Protein 7D8M (pdb70)

InterPro domains:
  IPR006314 Dyp-type peroxidase [PS51404] (41-477)
  IPR006314 Dyp-type peroxidase [PTHR30521] (41-474)
  IPR006314 Dyp-type peroxidase [TIGR01413] (43-473)
  IPR011008 Dimeric alpha-beta barrel [SSF54909] (38-474)
  IPR049509 DyP dimeric alpha+beta barrel domain [PF21105] (41-189)

Foldseek 3Di:
DDDQQFAQQCQAPFLPFQKKKKFWKFFQALLLVLVLLQPCLVVARDTNCQSPDDPVPHDQKHKFKWFALLLCVVLVHDPPQPFPDRNCKCLNVVLLLQADQVLADPLRNDSRGTIIMMIGHHDPVVSVVVVVVVCVSSPPRMGGSDMAMFGAADDPQGCFAQLQARDPQAAAHEPPDPDAAAQHHHDFVLFFAPPGDPVVPPVGDPQSGNKWKKFWWDKWFLNLLLLVQLLVVFAADPVRPDDSVRSSQLLVCQLAQAGRLLAGLLVVNRHHDNVQRVDSRRSNNDQSDDVPDDPQEACLRHFCQHLVCQQCVSNCVVVVVDHPNAGKGKHKGKHDHHQDPVCNVVSGDDTTIGIRIIIITSHCCRYVSCSSNVGQQDFCPPPPHDPVQTAAHSLQSHHNDQRWGACSHSVHRGDIDRHPHRIHINDDIMIMGGTSVSSNVPSSDNDCDDD

Sequence (451 aa):
SLPFENIQGDILVGMKKDKEKFVFFHINNATAFKSVLKTYAPANITSVATIIGPVANQPLAFVNLAFSHAGFGALNVTDDLQDTAFSDGQFKDSPNLGDDTSTWEEAFKGTNVDGVFLIGSNDESITAQYRDDLNAKFGDAWTIVYDLDSAARPGNEKGHEHFGYLDGISNPTIPGFGTPHPGQAVVDPGIIFTGRSKDPVMNRPSWALDGSFLVFRKLKQLVPEFNKYVLDNALQNQAGNLTVEEGAELLGSRMFGRWKSGAPIDLSPDFDDPALGNDIERNNNFNYSHPGSDLATDQTRCPFTAHIRKTNPRDLEGQGLFGDTFHAIRAGTPYGPEVTDYEASSNTTTIDRGLAFVEYQSVIGNGFRFQQQAWANNPRFPFSKGPSIQLGLDPVIGQGSPRETFGLDPRNASESFTVPQVIISNGGEYFFSPSITAIVEKFAALEHHHH

Nearest PDB structures (foldseek):
  7d8m-assembly1_A  TM=1.002E+00  e=1.435E-100  Irpex lacteus
  4w7m-assembly2_B  TM=9.627E-01  e=3.706E-61  Auricularia auricula-judae
  4w7k-assembly2_B  TM=9.613E-01  e=4.964E-61  Auricularia auricula-judae
  4w7o-assembly1_A  TM=9.619E-01  e=5.915E-61  Auricularia auricula-judae
  4w7j-assembly1_A  TM=9.596E-01  e=1.795E-60  Auricularia auricula-judae

Solvent-accessible surface area: 18199 Å² total; per-residue (Å²): 155,24,42,40,117,27,0,0,0,2,0,16,40,4,8,154,42,41,49,9,8,0,0,0,0,53,11,80,73,36,93,38,0,23,49,24,0,32,104,5,0,87,81,38,13,5,8,0,36,38,23,100,22,90,122,96,109,46,51,121,1,7,0,2,0,0,0,2,72,28,0,1,52,39,0,139,11,98,34,61,0,96,6,112,6,0,41,51,7,0,64,137,2,3,100,58,0,23,19,93,39,86,58,14,50,137,27,2,71,21,90,74,2,2,0,0,0,0,0,0,0,103,72,84,67,31,2,27,111,39,53,79,53,0,58,83,108,8,36,136,5,10,65,42,39,43,50,17,60,2,26,23,25,73,58,140,48,98,37,24,14,6,7,7,8,38,48,55,36,30,31,10,12,4,82,85,40,67,118,58,70,45,41,38,26,71,2,47,23,0,11,0,0,0,34,57,62,146,8,65,21,187,116,24,26,103,47,1,69,2,0,0,0,2,0,1,3,3,20,58,6,28,6,4,46,3,52,85,28,8,70,88,54,33,10,66,45,145,83,42,110,36,76,95,130,89,0,4,70,14,0,1,0,4,0,20,1,14,16,59,20,0,0,0,1,3,75,13,37,111,141,48,38,86,66,9,0,110,46,97,102,106,4,6,81,16,80,7,53,38,134,96,28,81,32,31,69,31,10,74,73,2,0,0,0,0,39,34,6,0,26,33,4,28,5,0,46,70,97,60,88,43,40,31,41,34,19,9,8,83,10,25,13,18,7,35,70,60,50,54,128,154,0,54,98,46,56,65,26,83,60,59,0,0,31,0,27,0,2,1,2,2,26,0,24,31,0,7,55,62,20,13,68,24,9,0,17,20,74,148,4,2,84,55,23,14,151,104,36,93,19,5,2,0,1,9,30,1,19,61,52,115,26,66,1,24,0,0,21,43,115,70,47,76,64,43,8,94,2,60,83,2,23,35,6,9,0,0,7,0,0,0,2,0,4,20,64,5,0,47,132,64,0,5,44,83,110,161,131,173,222

B-factor: mean 32.52, std 7.35, range [18.35, 78.43]

Radius of gyration: 21.95 Å; Cα contacts (8 Å, |Δi|>4): 1031; chains: 1; bounding box: 55×44×63 Å

Secondary structure (DSSP, 8-state):
---TTSSBHHHHT----SEEEEEEEEES-HHHHHHHHHHHHHHHB-BHHHHHS-GGG--SSEEEEEE-HHHHHHTT----S--HHHHH-HHHHHHHHT--GGGS-GGGSSS---EEEEEEESSHHHHHHHHHHHHHHHGGGEEEEEEEEEEPPPGGGTTB-TTS-B-S----B-TTSS-PPTT--B--HHHHSTTSTT-S-TT--GGGTT-EEEEEEEEEE-HHHHHHHHHHT----SS----HHHHHHHHHHHHHSB-TTS-BTTT--SS--HHHHH-TTTTT---S--TT--TTT--SSS-TT-HHHHHS-HHHHHTTSS-STT--EE--EEES-PPPHHHHHHT---S--EEEEEEEES-GGGTHHIIIIIIIT-TT-S-SS-TT---B--TTT--SS--EEES-STT-TT-EEE----EEEEEEEEEEE--HHHIIIIIT--S----

Organism: Irpex lacteus (NCBI:txid5319)

Structure (mmCIF, N/CA/C/O backbone):
data_7D8M
#
_entry.id   7D8M
#
_cell.length_a   118.959
_cell.length_b   118.959
_cell.length_c   65.347
_cell.angle_alpha   90.000
_cell.angle_beta   90.000
_cell.angle_gamma   120.000
#
_symmetry.space_group_name_H-M   'P 65'
#
loop_
_entity.id
_entity.type
_entity.pdbx_description
1 polymer 'Dye-decolorizing peroxidase'
2 non-polymer 'PROTOPORPHYRIN IX CONTAINING FE'
3 non-polymer 'OXYGEN MOLECULE'
4 water water
#
loop_
_atom_site.group_PDB
_atom_site.id
_atom_site.type_symbol
_atom_site.label_atom_id
_atom_site.label_alt_id
_atom_site.label_comp_id
_atom_site.label_asym_id
_atom_site.label_entity_id
_atom_site.label_seq_id
_atom_site.pdbx_PDB_ins_code
_atom_site.Cartn_x
_atom_site.Cartn_y
_atom_site.Cartn_z
_atom_site.occupancy
_atom_site.B_iso_or_equiv
_atom_site.auth_seq_id
_atom_site.auth_comp_id
_atom_site.auth_asym_id
_atom_site.auth_atom_id
_atom_site.pdbx_PDB_model_num
ATOM 1 N N . SER A 1 6 ? -1.092 -63.581 -8.684 1.00 64.34 58 SER A N 1
ATOM 2 C CA . SER A 1 6 ? 0.213 -63.017 -9.019 1.00 63.28 58 SER A CA 1
ATOM 3 C C . SER A 1 6 ? 0.062 -61.797 -9.925 1.00 60.29 58 SER A C 1
ATOM 4 O O . SER A 1 6 ? -0.844 -61.741 -10.759 1.00 60.99 58 SER A O 1
ATOM 7 N N . LEU A 1 7 ? 1.003 -60.787 -9.756 1.00 57.67 59 LEU A N 1
ATOM 8 C CA . LEU A 1 7 ? 0.912 -59.518 -10.461 1.00 48.22 59 LEU A CA 1
ATOM 9 C C . LEU A 1 7 ? 1.577 -59.595 -11.833 1.00 44.32 59 LEU A C 1
ATOM 10 O O . LEU A 1 7 ? 2.512 -60.374 -12.038 1.00 48.56 59 LEU A O 1
ATOM 15 N N . PRO A 1 8 ? 1.116 -58.804 -12.797 1.00 42.87 60 PRO A N 1
ATOM 16 C CA . PRO A 1 8 ? 1.774 -58.794 -14.113 1.00 43.37 60 PRO A CA 1
ATOM 17 C C . PRO A 1 8 ? 3.031 -57.934 -14.130 1.00 41.67 60 PRO A C 1
ATOM 18 O O . PRO A 1 8 ? 2.990 -56.752 -14.490 1.00 40.06 60 PRO A O 1
ATOM 22 N N . PHE A 1 9 ? 4.167 -58.529 -13.759 1.00 41.32 61 PHE A N 1
ATOM 23 C CA . PHE A 1 9 ? 5.381 -57.747 -13.554 1.00 38.78 61 PHE A CA 1
ATOM 24 C C . PHE A 1 9 ? 5.942 -57.167 -14.847 1.00 38.48 61 PHE A C 1
ATOM 25 O O . PHE A 1 9 ? 6.777 -56.257 -14.795 1.00 37.22 61 PHE A O 1
ATOM 33 N N . GLU A 1 10 ? 5.507 -57.657 -16.004 1.00 35.35 62 GLU A N 1
ATOM 34 C CA . GLU A 1 10 ? 5.892 -57.018 -17.255 1.00 37.10 62 GLU A CA 1
ATOM 35 C C . GLU A 1 10 ? 5.087 -55.748 -17.537 1.00 35.32 62 GLU A C 1
ATOM 36 O O . GLU A 1 10 ? 5.445 -54.991 -18.452 1.00 33.30 62 GLU A O 1
ATOM 42 N N . ASN A 1 11 ? 4.034 -55.479 -16.761 1.00 33.35 63 ASN A N 1
ATOM 43 C CA . ASN A 1 11 ? 3.242 -54.263 -16.909 1.00 34.53 63 ASN A CA 1
ATOM 44 C C . ASN A 1 11 ? 3.460 -53.238 -15.794 1.00 36.75 63 ASN A C 1
ATOM 45 O O . ASN A 1 11 ? 2.849 -52.161 -15.832 1.00 36.88 63 ASN A O 1
ATOM 50 N N . ILE A 1 12 ? 4.302 -53.527 -14.809 1.00 33.80 64 ILE A N 1
ATOM 51 C CA . ILE A 1 12 ? 4.501 -52.638 -13.666 1.00 34.85 64 ILE A CA 1
ATOM 52 C C . ILE A 1 12 ? 5.842 -51.936 -13.824 1.00 30.80 64 ILE A C 1
ATOM 53 O O . ILE A 1 12 ? 6.863 -52.586 -14.080 1.00 31.39 64 ILE A O 1
ATOM 58 N N . GLN A 1 13 ? 5.833 -50.608 -13.699 1.00 30.17 65 GLN A N 1
ATOM 59 C CA . GLN A 1 13 ? 7.064 -49.836 -13.794 1.00 29.45 65 GLN A CA 1
ATOM 60 C C . GLN A 1 13 ? 8.057 -50.288 -12.729 1.00 28.51 65 GLN A C 1
ATOM 61 O O . GLN A 1 13 ? 7.734 -50.336 -11.535 1.00 26.72 65 GLN A O 1
ATOM 67 N N . GLY A 1 14 ? 9.276 -50.591 -13.177 1.00 26.57 66 GLY A N 1
ATOM 68 C CA . GLY A 1 14 ? 10.225 -51.321 -12.359 1.00 28.22 66 GLY A CA 1
ATOM 69 C C . GLY A 1 14 ? 10.714 -50.577 -11.130 1.00 32.87 66 GLY A C 1
ATOM 70 O O . GLY A 1 14 ? 11.040 -51.205 -10.120 1.00 28.70 66 GLY A O 1
ATOM 71 N N . ASP A 1 15 ? 10.796 -49.243 -11.192 1.00 27.62 67 ASP A N 1
ATOM 72 C CA . ASP A 1 15 ? 11.341 -48.520 -10.044 1.00 30.59 67 ASP A CA 1
ATOM 73 C C . ASP A 1 15 ? 10.429 -48.590 -8.825 1.00 29.15 67 ASP A C 1
ATOM 74 O O . ASP A 1 15 ? 10.888 -48.331 -7.704 1.00 30.28 67 ASP A O 1
ATOM 79 N N . ILE A 1 16 ? 9.159 -48.955 -9.008 1.00 30.63 68 ILE A N 1
ATOM 80 C CA . ILE A 1 16 ? 8.225 -48.992 -7.885 1.00 30.29 68 ILE A CA 1
ATOM 81 C C . ILE A 1 16 ? 8.616 -50.074 -6.890 1.00 32.53 68 ILE A C 1
ATOM 82 O O . ILE A 1 16 ? 8.672 -49.841 -5.671 1.00 31.10 68 ILE A O 1
ATOM 87 N N . LEU A 1 17 ? 8.854 -51.284 -7.384 1.00 30.25 69 LEU A N 1
ATOM 88 C CA . LEU A 1 17 ? 8.880 -52.450 -6.510 1.00 31.00 69 LEU A CA 1
ATOM 89 C C . LEU A 1 17 ? 10.285 -52.927 -6.201 1.00 33.76 69 LEU A C 1
ATOM 90 O O . LEU A 1 17 ? 10.577 -53.274 -5.053 1.00 39.65 69 LEU A O 1
ATOM 95 N N . VAL A 1 18 ? 11.161 -52.954 -7.195 1.00 36.47 70 VAL A N 1
ATOM 96 C CA . VAL A 1 18 ? 12.522 -53.411 -6.983 1.00 35.91 70 VAL A CA 1
ATOM 97 C C . VAL A 1 18 ? 13.506 -52.264 -6.972 1.00 37.42 70 VAL A C 1
ATOM 98 O O . VAL A 1 18 ? 14.572 -52.392 -6.347 1.00 41.75 70 VAL A O 1
ATOM 102 N N . GLY A 1 19 ? 13.167 -51.136 -7.573 1.00 33.45 71 GLY A N 1
ATOM 103 C CA . GLY A 1 19 ? 14.148 -50.087 -7.730 1.00 28.15 71 GLY A CA 1
ATOM 104 C C . GLY A 1 19 ? 15.011 -50.324 -8.950 1.00 38.94 71 GLY A C 1
ATOM 105 O O . GLY A 1 19 ? 15.280 -51.460 -9.355 1.00 31.77 71 GLY A O 1
ATOM 106 N N . MET A 1 20 ? 15.449 -49.217 -9.550 1.00 40.80 72 MET A N 1
ATOM 107 C CA . MET A 1 20 ? 16.338 -49.291 -10.703 1.00 37.54 72 MET A CA 1
ATOM 108 C C . MET A 1 20 ? 17.719 -49.808 -10.317 1.00 40.23 72 MET A C 1
ATOM 109 O O . MET A 1 20 ? 18.379 -50.464 -11.124 1.00 38.47 72 MET A O 1
ATOM 114 N N . LYS A 1 21 ? 18.167 -49.528 -9.094 1.00 39.54 73 LYS A N 1
ATOM 115 C CA . LYS A 1 21 ? 19.438 -50.022 -8.562 1.00 37.90 73 LYS A CA 1
ATOM 116 C C . LYS A 1 21 ? 20.606 -49.700 -9.484 1.00 38.54 73 LYS A C 1
ATOM 117 O O . LYS A 1 21 ? 21.590 -50.442 -9.562 1.00 43.51 73 LYS A O 1
ATOM 123 N N . LYS A 1 22 ? 20.514 -48.569 -10.163 1.00 32.82 74 LYS A N 1
ATOM 124 C CA . LYS A 1 22 ? 21.570 -48.093 -11.031 1.00 34.02 74 LYS A CA 1
ATOM 125 C C . LYS A 1 22 ? 22.399 -47.043 -10.305 1.00 33.10 74 LYS A C 1
ATOM 126 O O . LYS A 1 22 ? 21.884 -46.271 -9.496 1.00 34.39 74 LYS A O 1
ATOM 132 N N . ASP A 1 23 ? 23.697 -47.028 -10.607 1.00 34.42 75 ASP A N 1
ATOM 133 C CA . ASP A 1 23 ? 24.627 -46.142 -9.914 1.00 31.40 75 ASP A CA 1
ATOM 134 C C . ASP A 1 23 ? 24.299 -44.669 -10.145 1.00 33.09 75 ASP A C 1
ATOM 135 O O . ASP A 1 23 ? 24.569 -43.836 -9.276 1.00 29.16 75 ASP A O 1
ATOM 140 N N . LYS A 1 24 ? 23.742 -44.330 -11.310 1.00 28.41 76 LYS A N 1
ATOM 141 C CA . LYS A 1 24 ? 23.431 -42.957 -11.698 1.00 30.89 76 LYS A CA 1
ATOM 142 C C . LYS A 1 24 ? 21.944 -42.846 -12.007 1.00 31.51 76 LYS A C 1
ATOM 143 O O . LYS A 1 24 ? 21.413 -43.647 -12.783 1.00 34.34 76 LYS A O 1
ATOM 149 N N . GLU A 1 25 ? 21.271 -41.853 -11.422 1.00 25.11 77 GLU A N 1
ATOM 150 C CA . GLU A 1 25 ? 19.841 -41.669 -11.649 1.00 25.44 77 GLU A CA 1
ATOM 151 C C . GLU A 1 25 ? 19.574 -40.213 -11.984 1.00 27.03 77 GLU A C 1
ATOM 152 O O . GLU A 1 25 ? 19.887 -39.324 -11.186 1.00 26.27 77 GLU A O 1
ATOM 158 N N . LYS A 1 26 ? 18.998 -39.973 -13.163 1.00 24.91 78 LYS A N 1
ATOM 159 C CA . LYS A 1 26 ? 18.651 -38.637 -13.627 1.00 25.36 78 LYS A CA 1
ATOM 160 C C . LYS A 1 26 ? 17.148 -38.430 -13.486 1.00 26.28 78 LYS A C 1
ATOM 161 O O . LYS A 1 26 ? 16.361 -39.300 -13.871 1.00 25.88 78 LYS A O 1
ATOM 167 N N . PHE A 1 27 ? 16.753 -37.282 -12.943 1.00 23.47 79 PHE A N 1
ATOM 168 C CA . PHE A 1 27 ? 15.350 -36.909 -12.795 1.00 22.97 79 PHE A CA 1
ATOM 169 C C . PHE A 1 27 ? 15.062 -35.770 -13.757 1.00 25.77 79 PHE A C 1
ATOM 170 O O . PHE A 1 27 ? 15.637 -34.684 -13.617 1.00 26.57 79 PHE A O 1
ATOM 178 N N . VAL A 1 28 ? 14.187 -36.015 -14.741 1.00 21.94 80 VAL A N 1
ATOM 179 C CA . VAL A 1 28 ? 13.854 -35.009 -15.746 1.00 23.02 80 VAL A CA 1
ATOM 180 C C . VAL A 1 28 ? 12.432 -34.536 -15.480 1.00 22.89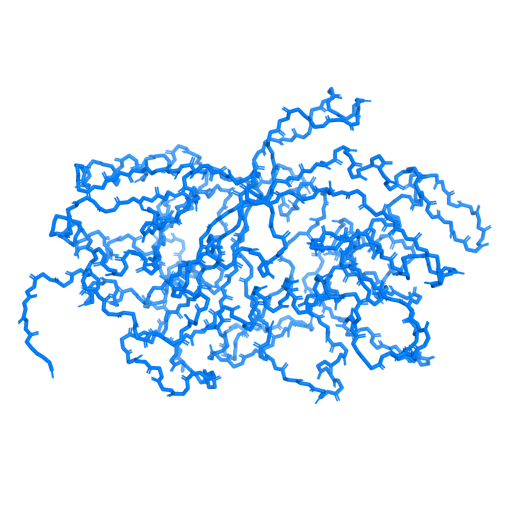 80 VAL A C 1
ATOM 181 O O . VAL A 1 28 ? 11.462 -35.231 -15.808 1.00 23.54 80 VAL A O 1
ATOM 185 N N . PHE A 1 29 ? 12.300 -33.339 -14.909 1.00 25.18 81 PHE A N 1
ATOM 186 C CA . PHE A 1 29 ? 10.994 -32.761 -14.615 1.00 24.41 81 PHE A CA 1
ATOM 187 C C . PHE A 1 29 ? 10.583 -31.853 -15.769 1.00 24.17 81 PHE A C 1
ATOM 188 O O . PHE A 1 29 ? 11.389 -31.059 -16.267 1.00 26.62 81 PHE A O 1
ATOM 196 N N . PHE A 1 30 ? 9.333 -31.967 -16.194 1.00 22.80 82 PHE A N 1
ATOM 197 C CA . PHE A 1 30 ? 8.941 -31.313 -17.430 1.00 28.45 82 PHE A CA 1
ATOM 198 C C . PHE A 1 30 ? 7.538 -30.746 -17.320 1.00 28.89 82 PHE A C 1
ATOM 199 O O . PHE A 1 30 ? 6.727 -31.177 -16.496 1.00 22.34 82 PHE A O 1
ATOM 207 N N . HIS A 1 31 ? 7.257 -29.809 -18.224 1.00 27.94 83 HIS A N 1
ATOM 208 C CA . HIS A 1 31 ? 5.942 -29.231 -18.442 1.00 26.38 83 HIS A CA 1
ATOM 209 C C . HIS A 1 31 ? 5.492 -29.600 -19.847 1.00 32.31 83 HIS A C 1
ATOM 210 O O . HIS A 1 31 ? 6.316 -29.697 -20.763 1.00 25.25 83 HIS A O 1
ATOM 217 N N . ILE A 1 32 ? 4.190 -29.817 -20.021 1.00 29.98 84 ILE A N 1
ATOM 218 C CA . ILE A 1 32 ? 3.645 -30.230 -21.312 1.00 31.97 84 ILE A CA 1
ATOM 219 C C . ILE A 1 32 ? 3.136 -28.993 -22.042 1.00 33.34 84 ILE A C 1
ATOM 220 O O . ILE A 1 32 ? 2.223 -28.311 -21.559 1.00 32.62 84 ILE A O 1
ATOM 225 N N . ASN A 1 33 ? 3.733 -28.702 -23.204 1.00 32.79 85 ASN A N 1
ATOM 226 C CA . ASN A 1 33 ? 3.323 -27.580 -24.048 1.00 34.32 85 ASN A CA 1
ATOM 227 C C . ASN A 1 33 ? 2.283 -27.957 -25.104 1.00 33.55 85 ASN A C 1
ATOM 228 O O . ASN A 1 33 ? 1.417 -27.137 -25.423 1.00 32.78 85 ASN A O 1
ATOM 233 N N . ASN A 1 34 ? 2.341 -29.169 -25.654 1.00 31.10 86 ASN A N 1
ATOM 234 C CA . ASN A 1 34 ? 1.422 -29.601 -26.711 1.00 36.06 86 ASN A CA 1
ATOM 235 C C . ASN A 1 34 ? 0.980 -31.031 -26.414 1.00 33.26 86 ASN A C 1
ATOM 236 O O . ASN A 1 34 ? 1.733 -31.984 -26.649 1.00 31.56 86 ASN A O 1
ATOM 241 N N . ALA A 1 35 ? -0.251 -31.181 -25.922 1.00 35.63 87 ALA A N 1
ATOM 242 C CA . ALA A 1 35 ? -0.718 -32.497 -25.496 1.00 36.19 87 ALA A CA 1
ATOM 243 C C . ALA A 1 35 ? -0.748 -33.482 -26.659 1.00 37.64 87 ALA A C 1
ATOM 244 O O . ALA A 1 35 ? -0.314 -34.633 -26.517 1.00 31.68 87 ALA A O 1
ATOM 246 N N . THR A 1 36 ? -1.248 -33.044 -27.824 1.00 37.37 88 THR A N 1
ATOM 247 C CA . THR A 1 36 ? -1.351 -33.946 -28.968 1.00 36.85 88 THR A CA 1
ATOM 248 C C . THR A 1 36 ? 0.021 -34.464 -29.385 1.00 32.21 88 THR A C 1
ATOM 249 O O . THR A 1 36 ? 0.203 -35.668 -29.598 1.00 33.38 88 THR A O 1
ATOM 253 N N . ALA A 1 37 ? 1.002 -33.565 -29.504 1.00 33.06 89 ALA A N 1
ATOM 254 C CA . ALA A 1 37 ? 2.350 -33.988 -29.873 1.00 34.95 89 ALA A CA 1
ATOM 255 C C . ALA A 1 37 ? 3.012 -34.802 -28.764 1.00 32.48 89 ALA A C 1
ATOM 256 O O . ALA A 1 37 ? 3.799 -35.718 -29.045 1.00 28.89 89 ALA A O 1
ATOM 258 N N . PHE A 1 38 ? 2.701 -34.492 -27.505 1.00 33.29 90 PHE A N 1
ATOM 259 C CA . PHE A 1 38 ? 3.272 -35.258 -26.403 1.00 30.12 90 PHE A CA 1
ATOM 260 C C . PHE A 1 38 ? 2.756 -36.692 -26.409 1.00 27.54 90 PHE A C 1
ATOM 261 O O . PHE A 1 38 ? 3.544 -37.643 -26.374 1.00 28.29 90 PHE A O 1
ATOM 269 N N . LYS A 1 39 ? 1.433 -36.868 -26.483 1.00 32.09 91 LYS A N 1
ATOM 270 C CA . LYS A 1 39 ? 0.864 -38.212 -26.543 1.00 30.63 91 LYS A CA 1
ATOM 271 C C . LYS A 1 39 ? 1.421 -39.006 -27.724 1.00 31.93 91 LYS A C 1
ATOM 272 O O . LYS A 1 39 ? 1.701 -40.207 -27.599 1.00 31.12 91 LYS A O 1
ATOM 278 N N . SER A 1 40 ? 1.585 -38.358 -28.882 1.00 31.20 92 SER A N 1
ATOM 279 C CA . SER A 1 40 ? 2.083 -39.073 -30.060 1.00 31.15 92 SER A CA 1
ATOM 280 C C . SER A 1 40 ? 3.439 -39.711 -29.795 1.00 31.02 92 SER A C 1
ATOM 281 O O . SER A 1 40 ? 3.657 -40.888 -30.123 1.00 29.35 92 SER A O 1
ATOM 284 N N . VAL A 1 41 ? 4.371 -38.942 -29.217 1.00 32.79 93 VAL A N 1
ATOM 285 C CA . VAL A 1 41 ? 5.673 -39.492 -28.840 1.00 30.06 93 VAL A CA 1
ATOM 286 C C . VAL A 1 41 ? 5.491 -40.649 -27.875 1.00 29.15 93 VAL A C 1
ATOM 287 O O . VAL A 1 41 ? 6.100 -41.713 -28.024 1.00 30.35 93 VAL A O 1
ATOM 291 N N . LEU A 1 42 ? 4.654 -40.444 -26.854 1.00 34.48 94 LEU A N 1
ATOM 292 C CA . LEU A 1 42 ? 4.438 -41.466 -25.836 1.00 30.63 94 LEU A CA 1
ATOM 293 C C . LEU A 1 42 ? 3.986 -42.779 -26.452 1.00 32.73 94 LEU A C 1
ATOM 294 O O . LEU A 1 42 ? 4.394 -43.856 -25.999 1.00 30.38 94 LEU A O 1
ATOM 299 N N . LYS A 1 43 ? 3.138 -42.705 -27.488 1.00 31.80 95 LYS A N 1
ATOM 300 C CA . LYS A 1 43 ? 2.528 -43.912 -28.041 1.00 33.48 95 LYS A CA 1
ATOM 301 C C . LYS A 1 43 ? 3.584 -44.921 -28.476 1.00 31.28 95 LYS A C 1
ATOM 302 O O . LYS A 1 43 ? 3.414 -46.131 -28.285 1.00 38.24 95 LYS A O 1
ATOM 304 N N . THR A 1 44 ? 4.690 -44.450 -29.038 1.00 33.40 96 THR A N 1
ATOM 305 C CA . THR A 1 44 ? 5.761 -45.356 -29.436 1.00 34.88 96 THR A CA 1
ATOM 306 C C . THR A 1 44 ? 6.913 -45.398 -28.441 1.00 35.36 96 THR A C 1
ATOM 307 O O . THR A 1 44 ? 7.540 -46.453 -28.284 1.00 34.03 96 THR A O 1
ATOM 311 N N . TYR A 1 45 ? 7.216 -44.281 -27.775 1.00 33.16 97 TYR A N 1
ATOM 312 C CA . TYR A 1 45 ? 8.295 -44.288 -26.789 1.00 34.53 97 TYR A CA 1
ATOM 313 C C . TYR A 1 45 ? 8.008 -45.265 -25.655 1.00 33.32 97 TYR A C 1
ATOM 314 O O . TYR A 1 45 ? 8.849 -46.109 -25.319 1.00 33.59 97 TYR A O 1
ATOM 323 N N . ALA A 1 46 ? 6.819 -45.173 -25.057 1.00 35.03 98 ALA A N 1
ATOM 324 C CA . ALA A 1 46 ? 6.555 -45.911 -23.820 1.00 32.67 98 ALA A CA 1
ATOM 325 C C . ALA A 1 46 ? 6.688 -47.420 -23.976 1.00 34.81 98 ALA A C 1
ATOM 326 O O . ALA A 1 46 ? 7.358 -48.044 -23.134 1.00 34.33 98 ALA A O 1
ATOM 328 N N . PRO A 1 47 ? 6.102 -48.072 -24.990 1.00 35.15 99 PRO A N 1
ATOM 329 C CA . PRO A 1 47 ? 6.294 -49.529 -25.103 1.00 33.02 99 PRO A CA 1
ATOM 330 C C . PRO A 1 47 ? 7.739 -49.930 -25.371 1.00 34.39 99 PRO A C 1
ATOM 331 O O . PRO A 1 47 ? 8.136 -51.046 -25.018 1.00 36.88 99 PRO A O 1
ATOM 335 N N . ALA A 1 48 ? 8.541 -49.050 -25.959 1.00 33.92 100 ALA A N 1
ATOM 336 C CA . ALA A 1 48 ? 9.916 -49.382 -26.301 1.00 33.80 100 ALA A CA 1
ATOM 337 C C . ALA A 1 48 ? 10.906 -49.115 -25.179 1.00 37.15 100 ALA A C 1
ATOM 338 O O . ALA A 1 48 ? 12.002 -49.690 -25.197 1.00 33.60 100 ALA A O 1
ATOM 340 N N . ASN A 1 49 ? 10.561 -48.258 -24.213 1.00 32.84 101 ASN A N 1
ATOM 341 C CA . ASN A 1 49 ? 11.550 -47.732 -23.281 1.00 31.72 101 ASN A CA 1
ATOM 342 C C . ASN A 1 49 ? 11.142 -47.760 -21.813 1.00 30.31 101 ASN A C 1
ATOM 343 O O . ASN A 1 49 ? 12.034 -47.696 -20.955 1.00 34.59 101 ASN A O 1
ATOM 348 N N . ILE A 1 50 ? 9.858 -47.853 -21.483 1.00 28.85 102 ILE A N 1
ATOM 349 C CA . ILE A 1 50 ? 9.449 -47.847 -20.076 1.00 32.64 102 ILE A CA 1
ATOM 350 C C . ILE A 1 50 ? 9.769 -49.203 -19.466 1.00 33.77 102 ILE A C 1
ATOM 351 O O . ILE A 1 50 ? 9.201 -50.228 -19.865 1.00 30.00 102 ILE A O 1
ATOM 356 N N . THR A 1 51 ? 10.676 -49.204 -18.494 1.00 29.38 103 THR A N 1
ATOM 357 C CA . THR A 1 51 ? 11.266 -50.432 -17.984 1.00 26.97 103 THR A CA 1
ATOM 358 C C . THR A 1 51 ? 10.367 -51.063 -16.940 1.00 31.26 103 THR A C 1
ATOM 359 O O . THR A 1 51 ? 9.982 -50.413 -15.961 1.00 32.49 103 THR A O 1
ATOM 363 N N . SER A 1 52 ? 10.086 -52.346 -17.118 1.00 30.57 104 SER A N 1
ATOM 364 C CA . SER A 1 52 ? 9.212 -53.082 -16.224 1.00 31.12 104 SER A CA 1
ATOM 365 C C . SER A 1 52 ? 9.989 -53.708 -15.070 1.00 31.88 104 SER A C 1
ATOM 366 O O . SER A 1 52 ? 11.218 -53.835 -15.103 1.00 31.69 104 SER A O 1
ATOM 369 N N . VAL A 1 53 ? 9.236 -54.110 -14.044 1.00 31.58 105 VAL A N 1
ATOM 370 C CA . VAL A 1 53 ? 9.777 -54.980 -13.001 1.00 35.26 105 VAL A CA 1
ATOM 371 C C . VAL A 1 53 ? 10.420 -56.208 -13.633 1.00 36.27 105 VAL A C 1
ATOM 372 O O . VAL A 1 53 ? 11.547 -56.590 -13.297 1.00 35.07 105 VAL A O 1
ATOM 376 N N . ALA A 1 54 ? 9.711 -56.833 -14.578 1.00 36.40 106 ALA A N 1
ATOM 377 C CA . ALA A 1 54 ? 10.201 -58.068 -15.184 1.00 35.92 106 ALA A CA 1
ATOM 378 C C . ALA A 1 54 ? 11.560 -57.863 -15.841 1.00 31.75 106 ALA A C 1
ATOM 379 O O . ALA A 1 54 ? 12.453 -58.706 -15.709 1.00 37.57 106 ALA A O 1
ATOM 381 N N . THR A 1 55 ? 11.745 -56.740 -16.534 1.00 30.13 107 THR A N 1
ATOM 382 C CA . THR A 1 55 ? 13.028 -56.482 -17.181 1.00 32.89 107 THR A CA 1
ATOM 383 C C . THR A 1 55 ? 14.143 -56.292 -16.155 1.00 36.16 107 THR A C 1
ATOM 384 O O . THR A 1 55 ? 15.262 -56.790 -16.340 1.00 32.44 107 THR A O 1
ATOM 388 N N . ILE A 1 56 ? 13.866 -55.576 -15.064 1.00 32.74 108 ILE A N 1
ATOM 389 C CA . ILE A 1 56 ? 14.924 -55.308 -14.096 1.00 32.71 108 ILE A CA 1
ATOM 390 C C . ILE A 1 56 ? 15.405 -56.609 -13.462 1.00 33.23 108 ILE A C 1
ATOM 391 O O . ILE A 1 56 ? 16.612 -56.841 -13.334 1.00 35.96 108 ILE A O 1
ATOM 396 N N . ILE A 1 57 ? 14.472 -57.496 -13.091 1.00 30.73 109 ILE A N 1
ATOM 397 C CA . ILE A 1 57 ? 14.837 -58.748 -12.429 1.00 36.82 109 ILE A CA 1
ATOM 398 C C . ILE A 1 57 ? 15.137 -59.887 -13.393 1.00 38.79 109 ILE A C 1
ATOM 399 O O . ILE A 1 57 ? 15.616 -60.943 -12.951 1.00 40.28 109 ILE A O 1
ATOM 404 N N . GLY A 1 58 ? 14.867 -59.719 -14.688 1.00 36.37 110 GLY A N 1
ATOM 405 C CA . GLY A 1 58 ? 15.135 -60.760 -15.651 1.00 35.29 110 GLY A CA 1
ATOM 406 C C . GLY A 1 58 ? 16.564 -60.733 -16.148 1.00 36.76 110 GLY A C 1
ATOM 407 O O . GLY A 1 58 ? 17.407 -59.934 -15.708 1.00 36.32 110 GLY A O 1
ATOM 408 N N . PRO A 1 59 ? 16.849 -61.610 -17.111 1.00 43.58 111 PRO A N 1
ATOM 409 C CA . PRO A 1 59 ? 18.229 -61.756 -17.589 1.00 40.67 111 PRO A CA 1
ATOM 410 C C . PRO A 1 59 ? 18.791 -60.438 -18.095 1.00 41.32 111 PRO A C 1
ATOM 411 O O . PRO A 1 59 ? 18.098 -59.647 -18.739 1.00 39.36 111 PRO A O 1
ATOM 415 N N . VAL A 1 60 ? 20.065 -60.204 -17.769 1.00 43.19 112 VAL A N 1
ATOM 416 C CA . VAL A 1 60 ? 20.764 -58.991 -18.176 1.00 41.89 112 VAL A CA 1
ATOM 417 C C . VAL A 1 60 ? 20.741 -58.816 -19.689 1.00 43.46 112 VAL A C 1
ATOM 418 O O . VAL A 1 60 ? 20.861 -57.690 -20.190 1.00 42.49 112 VAL A O 1
ATOM 422 N N . ALA A 1 61 ? 20.550 -59.908 -20.434 1.00 43.06 113 ALA A N 1
ATOM 423 C CA . ALA A 1 61 ? 20.587 -59.835 -21.893 1.00 44.91 113 ALA A CA 1
ATOM 424 C C . ALA A 1 61 ? 19.490 -58.934 -22.447 1.00 41.88 113 ALA A C 1
ATOM 425 O O . ALA A 1 61 ? 19.693 -58.250 -23.455 1.00 47.08 113 ALA A O 1
ATOM 427 N N . ASN A 1 62 ? 18.316 -58.922 -21.815 1.00 40.01 114 ASN A N 1
ATOM 428 C CA . ASN A 1 62 ? 17.204 -58.121 -22.310 1.00 42.49 114 ASN A CA 1
ATOM 429 C C . ASN A 1 62 ? 17.106 -56.760 -21.636 1.00 42.91 114 ASN A C 1
ATOM 430 O O . ASN A 1 62 ? 16.055 -56.113 -21.718 1.00 43.43 114 ASN A O 1
ATOM 435 N N . GLN A 1 63 ? 18.174 -56.310 -20.988 1.00 40.38 115 GLN A N 1
ATOM 436 C CA . GLN A 1 63 ? 18.059 -55.014 -20.343 1.00 38.82 115 GLN A CA 1
ATOM 437 C C . GLN A 1 63 ? 18.624 -53.914 -21.226 1.00 37.47 115 GLN A C 1
ATOM 438 O O . GLN A 1 63 ? 19.697 -54.082 -21.815 1.00 39.53 115 GLN A O 1
ATOM 444 N N . PRO A 1 64 ? 17.946 -52.777 -21.331 1.00 34.62 116 PRO A N 1
ATOM 445 C CA . PRO A 1 64 ? 18.491 -51.656 -22.101 1.00 35.55 116 PRO A CA 1
ATOM 446 C C . PRO A 1 64 ? 19.616 -50.967 -21.333 1.00 36.07 116 PRO A C 1
ATOM 447 O O . PRO A 1 64 ? 19.865 -51.238 -20.160 1.00 35.53 116 PRO A O 1
ATOM 451 N N . LEU A 1 65 ? 20.301 -50.052 -22.024 1.00 36.06 117 LEU A N 1
ATOM 452 C CA . LEU A 1 65 ? 21.437 -49.382 -21.398 1.00 38.54 117 LEU A CA 1
ATOM 453 C C . LEU A 1 65 ? 21.006 -48.481 -20.243 1.00 37.54 117 LEU A C 1
ATOM 454 O O . LEU A 1 65 ? 21.790 -48.255 -19.314 1.00 31.95 117 LEU A O 1
ATOM 459 N N . ALA A 1 66 ? 19.782 -47.955 -20.281 1.00 36.30 118 ALA A N 1
ATOM 460 C CA . ALA A 1 66 ? 19.242 -47.185 -19.167 1.00 31.14 118 ALA A CA 1
ATOM 461 C C . ALA A 1 66 ? 17.816 -47.635 -18.910 1.00 31.30 118 ALA A C 1
ATOM 462 O O . ALA A 1 66 ? 17.075 -47.910 -19.854 1.00 29.02 118 ALA A O 1
ATOM 464 N N . PHE A 1 67 ? 17.443 -47.720 -17.632 1.00 30.64 119 PHE A N 1
ATOM 465 C CA . PHE A 1 67 ? 16.059 -47.965 -17.253 1.00 28.90 119 PHE A CA 1
ATOM 466 C C . PHE A 1 67 ? 15.302 -46.644 -17.247 1.00 32.34 119 PHE A C 1
ATOM 467 O O . PHE A 1 67 ? 15.838 -45.612 -16.832 1.00 31.07 119 PHE A O 1
ATOM 475 N N . VAL A 1 68 ? 14.053 -46.664 -17.706 1.00 29.90 120 VAL A N 1
ATOM 476 C CA . VAL A 1 68 ? 13.267 -45.440 -17.795 1.00 30.18 120 VAL A CA 1
ATOM 477 C C . VAL A 1 68 ? 11.908 -45.672 -17.164 1.00 29.29 120 VAL A C 1
ATOM 478 O O . VAL A 1 68 ? 11.228 -46.659 -17.472 1.00 26.65 120 VAL A O 1
ATOM 482 N N . ASN A 1 69 ? 11.517 -44.769 -16.274 1.00 27.59 121 ASN A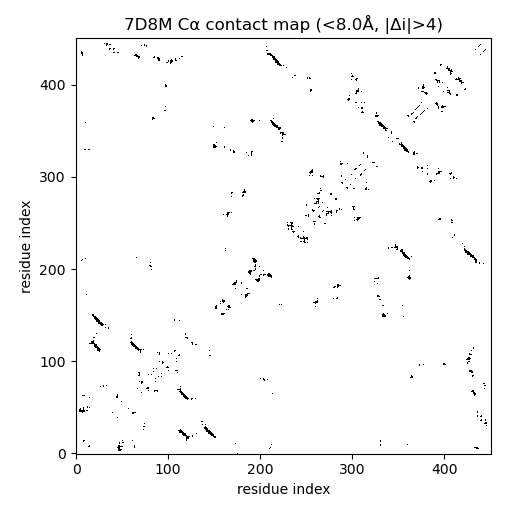 N 1
ATOM 483 C CA . ASN A 1 69 ? 10.183 -44.777 -15.706 1.00 25.32 121 ASN A CA 1
ATOM 484 C C . ASN A 1 69 ? 9.574 -43.397 -15.898 1.00 26.10 121 ASN A C 1
ATOM 485 O O . ASN A 1 69 ? 10.277 -42.415 -16.149 1.00 24.74 121 ASN A O 1
ATOM 490 N N . LEU A 1 70 ? 8.253 -43.328 -15.764 1.00 26.70 122 LEU A N 1
ATOM 491 C CA . LEU A 1 70 ? 7.514 -42.110 -16.069 1.00 26.70 122 LEU A CA 1
ATOM 492 C C . LEU A 1 70 ? 6.355 -41.970 -15.097 1.00 25.35 122 LEU A C 1
ATOM 493 O O . LEU A 1 70 ? 5.660 -42.950 -14.812 1.00 26.98 122 LEU A O 1
ATOM 498 N N . ALA A 1 71 ? 6.146 -40.753 -14.594 1.00 24.28 123 ALA A N 1
ATOM 499 C CA . ALA A 1 71 ? 5.066 -40.480 -13.659 1.00 25.41 123 ALA A CA 1
ATOM 500 C C . ALA A 1 71 ? 4.518 -39.084 -13.907 1.00 24.92 123 ALA A C 1
ATOM 501 O O . ALA A 1 71 ? 5.252 -38.177 -14.305 1.00 27.13 123 ALA A O 1
ATOM 503 N N . PHE A 1 72 ? 3.222 -38.913 -13.656 1.00 24.66 124 PHE A N 1
ATOM 504 C CA . PHE A 1 72 ? 2.531 -37.662 -13.939 1.00 26.44 124 PHE A CA 1
ATOM 505 C C . PHE A 1 72 ? 1.978 -37.036 -12.665 1.00 24.29 124 PHE A C 1
ATOM 506 O O . PHE A 1 72 ? 1.445 -37.736 -11.796 1.00 26.39 124 PHE A O 1
ATOM 514 N N . SER A 1 73 ? 2.092 -35.715 -12.578 1.00 22.98 125 SER A N 1
ATOM 515 C CA . SER A 1 73 ? 1.444 -34.931 -11.540 1.00 29.04 125 SER A CA 1
ATOM 516 C C . SER A 1 73 ? -0.022 -34.696 -11.879 1.00 29.53 125 SER A C 1
ATOM 517 O O . SER A 1 73 ? -0.461 -34.880 -13.015 1.00 28.70 125 SER A O 1
ATOM 520 N N . HIS A 1 74 ? -0.782 -34.283 -10.861 1.00 30.15 126 HIS A N 1
ATOM 521 C CA . HIS A 1 74 ? -2.174 -33.887 -11.070 1.00 30.89 126 HIS A CA 1
ATOM 522 C C . HIS A 1 74 ? -2.289 -32.828 -12.159 1.00 31.49 126 HIS A C 1
ATOM 523 O O . HIS A 1 74 ? -3.200 -32.878 -12.993 1.00 31.95 126 HIS A O 1
ATOM 530 N N . ALA A 1 75 ? -1.367 -31.863 -12.171 1.00 30.46 127 ALA A N 1
ATOM 531 C CA . ALA A 1 75 ? -1.354 -30.878 -13.248 1.00 33.37 127 ALA A CA 1
ATOM 532 C C . ALA A 1 75 ? -1.120 -31.547 -14.599 1.00 33.51 127 ALA A C 1
ATOM 533 O O . ALA A 1 75 ? -1.713 -31.149 -15.610 1.00 35.18 127 ALA A O 1
ATOM 535 N N . GLY A 1 76 ? -0.277 -32.581 -14.630 1.00 32.05 128 GLY A N 1
ATOM 536 C CA . GLY A 1 76 ? -0.040 -33.296 -15.878 1.00 30.28 128 GLY A CA 1
ATOM 537 C C . GLY A 1 76 ? -1.273 -34.026 -16.379 1.00 33.69 128 GLY A C 1
ATOM 538 O O . GLY A 1 76 ? -1.521 -34.080 -17.589 1.00 29.10 128 GLY A O 1
ATOM 539 N N . PHE A 1 77 ? -2.053 -34.611 -15.463 1.00 31.66 129 PHE A N 1
ATOM 540 C CA . PHE A 1 77 ? -3.347 -35.178 -15.839 1.00 34.10 129 PHE A CA 1
ATOM 541 C C . PHE A 1 77 ? -4.175 -34.162 -16.618 1.00 34.64 129 PHE A C 1
ATOM 542 O O . PHE A 1 77 ? -4.696 -34.457 -17.703 1.00 35.77 129 PHE A O 1
ATOM 550 N N . GLY A 1 78 ? -4.322 -32.957 -16.056 1.00 30.53 130 GLY A N 1
ATOM 551 C CA . GLY A 1 78 ? -5.089 -31.925 -16.732 1.00 35.15 130 GLY A CA 1
ATOM 552 C C . GLY A 1 78 ? -4.545 -31.619 -18.113 1.00 35.52 130 GLY A C 1
ATOM 553 O O . GLY A 1 78 ? -5.291 -31.569 -19.092 1.00 39.33 130 GLY A O 1
ATOM 554 N N . ALA A 1 79 ? -3.227 -31.426 -18.213 1.00 36.17 131 ALA A N 1
ATOM 555 C CA . ALA A 1 79 ? -2.623 -31.093 -19.499 1.00 33.84 131 ALA A CA 1
ATOM 556 C C . ALA A 1 79 ? -2.786 -32.209 -20.515 1.00 38.06 131 ALA A C 1
ATOM 557 O O . ALA A 1 79 ? -2.706 -31.950 -21.723 1.00 42.90 131 ALA A O 1
ATOM 559 N N . LEU A 1 80 ? -3.017 -33.441 -20.066 1.00 34.99 132 LEU A N 1
ATOM 560 C CA . LEU A 1 80 ? -3.259 -34.558 -20.969 1.00 38.54 132 LEU A CA 1
ATOM 561 C C . LEU A 1 80 ? -4.739 -34.894 -21.105 1.00 38.05 132 LEU A C 1
ATOM 562 O O . LEU A 1 80 ? -5.079 -35.909 -21.724 1.00 36.02 132 LEU A O 1
ATOM 567 N N . ASN A 1 81 ? -5.614 -34.065 -20.533 1.00 37.66 133 ASN A N 1
ATOM 568 C CA . ASN A 1 81 ? -7.063 -34.282 -20.517 1.00 38.17 133 ASN A CA 1
ATOM 569 C C . ASN A 1 81 ? -7.426 -35.660 -19.970 1.00 37.26 133 ASN A C 1
ATOM 570 O O . ASN A 1 81 ? -8.234 -36.396 -20.543 1.00 41.98 133 ASN A O 1
ATOM 575 N N . VAL A 1 82 ? -6.822 -36.003 -18.836 1.00 34.95 134 VAL A N 1
ATOM 576 C CA . VAL A 1 82 ? -7.129 -37.226 -18.110 1.00 33.35 134 VAL A CA 1
ATOM 577 C C . VAL A 1 82 ? -7.751 -36.817 -16.781 1.00 37.23 134 VAL A C 1
ATOM 578 O O . VAL A 1 82 ? -7.210 -35.955 -16.078 1.00 34.96 134 VAL A O 1
ATOM 582 N N . THR A 1 83 ? -8.899 -37.406 -16.453 1.00 34.66 135 THR A N 1
ATOM 583 C CA . THR A 1 83 ? -9.594 -37.037 -15.230 1.00 34.75 135 THR A CA 1
ATOM 584 C C . THR A 1 83 ? -8.857 -37.608 -14.022 1.00 35.10 135 THR A C 1
ATOM 585 O O . THR A 1 83 ? -8.467 -38.779 -14.013 1.00 34.11 135 THR A O 1
ATOM 589 N N . ASP A 1 84 ? -8.643 -36.774 -13.012 1.00 34.05 136 ASP A N 1
ATOM 590 C CA . ASP A 1 84 ? -8.051 -37.248 -11.761 1.00 32.25 136 ASP A CA 1
ATOM 591 C C . ASP A 1 84 ? -9.175 -37.802 -10.897 1.00 32.83 136 ASP A C 1
ATOM 592 O O . ASP A 1 84 ? -9.786 -37.095 -10.100 1.00 33.16 136 ASP A O 1
ATOM 597 N N . ASP A 1 85 ? -9.458 -39.093 -11.061 1.00 36.67 137 ASP A N 1
ATOM 598 C CA . ASP A 1 85 ? -10.425 -39.784 -10.220 1.00 36.44 137 ASP A CA 1
ATOM 599 C C . ASP A 1 85 ? -9.744 -40.805 -9.309 1.00 35.12 137 ASP A C 1
ATOM 600 O O . ASP A 1 85 ? -10.337 -41.822 -8.950 1.00 38.94 137 ASP A O 1
ATOM 605 N N . LEU A 1 86 ? -8.493 -40.544 -8.928 1.00 36.06 138 LEU A N 1
ATOM 606 C CA . LEU A 1 86 ? -7.751 -41.495 -8.109 1.00 32.61 138 LEU A CA 1
ATOM 607 C C . LEU A 1 86 ? -8.135 -41.426 -6.634 1.00 33.72 138 LEU A C 1
ATOM 608 O O . LEU A 1 86 ? -7.863 -42.380 -5.897 1.00 34.11 138 LEU A O 1
ATOM 613 N N . GLN A 1 87 ? -8.760 -40.329 -6.196 1.00 33.94 139 GLN A N 1
ATOM 614 C CA . GLN A 1 87 ? -9.220 -40.138 -4.809 1.00 35.25 139 GLN A CA 1
ATOM 615 C C . GLN A 1 87 ? -8.066 -39.988 -3.822 1.00 33.46 139 GLN A C 1
ATOM 616 O O . GLN A 1 87 ? -8.202 -40.326 -2.644 1.00 36.39 139 GLN A O 1
ATOM 622 N N . ASP A 1 88 ? -6.925 -39.482 -4.276 1.00 30.46 140 ASP A N 1
ATOM 623 C CA . ASP A 1 88 ? -5.802 -39.174 -3.397 1.00 32.38 140 ASP A CA 1
ATOM 624 C C . ASP A 1 88 ? -5.770 -37.662 -3.227 1.00 30.11 140 ASP A C 1
ATOM 625 O O . ASP A 1 88 ? -5.409 -36.933 -4.155 1.00 28.57 140 ASP A O 1
ATOM 630 N N . THR A 1 89 ? -6.167 -37.195 -2.039 1.00 30.25 141 THR A N 1
ATOM 631 C CA . THR A 1 89 ? -6.329 -35.763 -1.806 1.00 29.68 141 THR A CA 1
ATOM 632 C C . THR A 1 89 ? -4.988 -35.027 -1.829 1.00 30.87 141 THR A C 1
ATOM 633 O O . THR A 1 89 ? -4.904 -33.898 -2.332 1.00 28.81 141 THR A O 1
ATOM 637 N N . ALA A 1 90 ? -3.931 -35.634 -1.274 1.00 29.43 142 ALA A N 1
ATOM 638 C CA . ALA A 1 90 ? -2.597 -35.045 -1.395 1.00 27.57 142 ALA A CA 1
ATOM 639 C C . ALA A 1 90 ? -2.177 -34.934 -2.856 1.00 25.58 142 ALA A C 1
ATOM 640 O O . ALA A 1 90 ? -1.720 -33.876 -3.305 1.00 28.20 142 ALA A O 1
ATOM 642 N N . PHE A 1 91 ? -2.306 -36.028 -3.609 1.00 27.71 143 PHE A N 1
ATOM 643 C CA . PHE A 1 91 ? -1.908 -36.011 -5.016 1.00 27.11 143 PHE A CA 1
ATOM 644 C C . PHE A 1 91 ? -2.613 -34.892 -5.768 1.00 29.30 143 PHE A C 1
ATOM 645 O O . PHE A 1 91 ? -1.991 -34.159 -6.545 1.00 28.70 143 PHE A O 1
ATOM 653 N N . SER A 1 92 ? -3.923 -34.756 -5.555 1.00 31.36 144 SER A N 1
ATOM 654 C CA . SER A 1 92 ? -4.691 -33.769 -6.300 1.00 30.92 144 SER A CA 1
ATOM 655 C C . SER A 1 92 ? -4.290 -32.357 -5.913 1.00 34.07 144 SER A C 1
ATOM 656 O O . SER A 1 92 ? -4.284 -31.459 -6.765 1.00 34.10 144 SER A O 1
ATOM 659 N N . ASP A 1 93 ? -3.927 -32.154 -4.644 1.00 29.32 145 ASP A N 1
ATOM 660 C CA . ASP A 1 93 ? -3.504 -30.841 -4.173 1.00 30.05 145 ASP A CA 1
ATOM 661 C C . ASP A 1 93 ? -2.167 -30.427 -4.771 1.00 31.62 145 ASP A C 1
ATOM 662 O O . ASP A 1 93 ? -1.927 -29.230 -4.992 1.00 29.93 145 ASP A O 1
ATOM 667 N N . GLY A 1 94 ? -1.271 -31.387 -4.995 1.00 30.87 146 GLY A N 1
ATOM 668 C CA . GLY A 1 94 ? 0.091 -31.054 -5.379 1.00 28.22 146 GLY A CA 1
ATOM 669 C C . GLY A 1 94 ? 0.926 -30.754 -4.152 1.00 29.01 146 GLY A C 1
ATOM 670 O O . GLY A 1 94 ? 0.383 -30.320 -3.133 1.00 28.38 146 GLY A O 1
ATOM 671 N N . GLN A 1 95 ? 2.241 -30.973 -4.232 1.00 27.70 147 GLN A N 1
ATOM 672 C CA . GLN A 1 95 ? 3.072 -30.882 -3.036 1.00 28.12 147 GLN A CA 1
ATOM 673 C C . GLN A 1 95 ? 3.260 -29.442 -2.584 1.00 30.78 147 GLN A C 1
ATOM 674 O O . GLN A 1 95 ? 3.422 -29.187 -1.382 1.00 29.03 147 GLN A O 1
ATOM 680 N N . PHE A 1 96 ? 3.229 -28.489 -3.514 1.00 26.24 148 PHE A N 1
ATOM 681 C CA . PHE A 1 96 ? 3.423 -27.094 -3.138 1.00 26.74 148 PHE A CA 1
ATOM 682 C C . PHE A 1 96 ? 2.286 -26.615 -2.251 1.00 31.73 148 PHE A C 1
ATOM 683 O O . PHE A 1 96 ? 2.512 -26.017 -1.191 1.00 32.36 148 PHE A O 1
ATOM 691 N N . LYS A 1 97 ? 1.049 -26.865 -2.684 1.00 32.32 149 LYS A N 1
ATOM 692 C CA . LYS A 1 97 ? -0.107 -26.544 -1.862 1.00 33.95 149 LYS A CA 1
ATOM 693 C C . LYS A 1 97 ? -0.052 -27.295 -0.538 1.00 31.41 149 LYS A C 1
ATOM 694 O O . LYS A 1 97 ? -0.269 -26.709 0.529 1.00 32.47 149 LYS A O 1
ATOM 700 N N . ASP A 1 98 ? 0.272 -28.587 -0.588 1.00 29.29 150 ASP A N 1
ATOM 701 C CA . ASP A 1 98 ? 0.314 -29.424 0.606 1.00 30.41 150 ASP A CA 1
ATOM 702 C C . ASP A 1 98 ? 1.476 -29.103 1.536 1.00 31.34 150 ASP A C 1
ATOM 703 O O . ASP A 1 98 ? 1.490 -29.607 2.669 1.00 32.55 150 ASP A O 1
ATOM 708 N N . SER A 1 99 ? 2.419 -28.261 1.114 1.00 28.83 151 SER A N 1
ATOM 709 C CA . SER A 1 99 ? 3.687 -28.166 1.826 1.00 26.68 151 SER A CA 1
ATOM 710 C C . SER A 1 99 ? 3.587 -27.712 3.287 1.00 33.05 151 SER A C 1
ATOM 711 O O . SER A 1 99 ? 4.420 -28.179 4.082 1.00 30.37 151 SER A O 1
ATOM 714 N N . PRO A 1 100 ? 2.649 -26.843 3.709 1.00 30.87 152 PRO A N 1
ATOM 715 C CA . PRO A 1 100 ? 2.573 -26.518 5.145 1.00 31.75 152 PRO A CA 1
ATOM 716 C C . PRO A 1 100 ? 2.341 -27.733 6.012 1.00 30.61 152 PRO A C 1
ATOM 717 O O . PRO A 1 100 ? 2.837 -27.788 7.145 1.00 33.24 152 PRO A O 1
ATOM 721 N N . ASN A 1 101 ? 1.606 -28.719 5.503 1.00 30.22 153 ASN A N 1
ATOM 722 C CA . ASN A 1 101 ? 1.362 -29.943 6.246 1.00 31.71 153 ASN A CA 1
ATOM 723 C C . ASN A 1 101 ? 2.633 -30.762 6.436 1.00 32.48 153 ASN A C 1
ATOM 724 O O . ASN A 1 101 ? 2.672 -31.612 7.330 1.00 28.38 153 ASN A O 1
ATOM 729 N N . LEU A 1 102 ? 3.662 -30.536 5.614 1.00 30.38 154 LEU A N 1
ATOM 730 C CA . LEU A 1 102 ? 4.944 -31.213 5.768 1.00 27.69 154 LEU A CA 1
ATOM 731 C C . LEU A 1 102 ? 5.893 -30.455 6.690 1.00 31.35 154 LEU A C 1
ATOM 732 O O . LEU A 1 102 ? 6.948 -30.990 7.060 1.00 25.52 154 LEU A O 1
ATOM 737 N N . GLY A 1 103 ? 5.538 -29.231 7.076 1.00 31.71 155 GLY A N 1
ATOM 738 C CA . GLY A 1 103 ? 6.441 -28.397 7.838 1.00 30.85 155 GLY A CA 1
ATOM 739 C C . GLY A 1 103 ? 7.452 -27.660 6.998 1.00 31.35 155 GLY A C 1
ATOM 740 O O . GLY A 1 103 ? 8.447 -27.165 7.536 1.00 29.16 155 GLY A O 1
ATOM 741 N N . ASP A 1 104 ? 7.230 -27.581 5.688 1.00 28.85 156 ASP A N 1
ATOM 742 C CA . ASP A 1 104 ? 8.161 -26.927 4.784 1.00 33.43 156 ASP A CA 1
ATOM 743 C C . ASP A 1 104 ? 8.023 -25.412 4.846 1.00 31.57 156 ASP A C 1
ATOM 744 O O . ASP A 1 104 ? 6.929 -24.866 5.018 1.00 32.94 156 ASP A O 1
ATOM 749 N N . ASP A 1 105 ? 9.151 -24.740 4.678 1.00 31.18 157 ASP A N 1
ATOM 750 C CA . ASP A 1 105 ? 9.216 -23.309 4.424 1.00 31.58 157 ASP A CA 1
ATOM 751 C C . ASP A 1 105 ? 9.615 -23.175 2.957 1.00 34.79 157 ASP A C 1
ATOM 752 O O . ASP A 1 105 ? 10.763 -23.450 2.598 1.00 35.18 157 ASP A O 1
ATOM 757 N N . THR A 1 106 ? 8.659 -22.789 2.102 1.00 33.11 158 THR A N 1
ATOM 758 C CA . THR A 1 106 ? 8.901 -22.836 0.661 1.00 33.80 158 THR A CA 1
ATOM 759 C C . THR A 1 106 ? 9.950 -21.837 0.199 1.00 31.84 158 THR A C 1
ATOM 760 O O . THR A 1 106 ? 10.336 -21.878 -0.971 1.00 33.34 158 THR A O 1
ATOM 764 N N . SER A 1 107 ? 10.441 -20.962 1.080 1.00 33.17 159 SER A N 1
ATOM 765 C CA . SER A 1 107 ? 11.533 -20.079 0.689 1.00 31.72 159 SER A CA 1
ATOM 766 C C . SER A 1 107 ? 12.799 -20.853 0.346 1.00 33.79 159 SER A C 1
ATOM 767 O O . SER A 1 107 ? 13.689 -20.302 -0.310 1.00 34.63 159 SER A O 1
ATOM 770 N N . THR A 1 108 ? 12.901 -22.116 0.757 1.00 32.34 160 THR A N 1
ATOM 771 C CA . THR A 1 108 ? 14.044 -22.944 0.402 1.00 30.04 160 THR A CA 1
ATOM 772 C C . THR A 1 108 ? 13.778 -23.850 -0.801 1.00 30.98 160 THR A C 1
ATOM 773 O O . THR A 1 108 ? 14.659 -24.630 -1.174 1.00 31.28 160 THR A O 1
ATOM 777 N N . TRP A 1 109 ? 12.613 -23.736 -1.444 1.00 30.35 161 TRP A N 1
ATOM 778 C CA . TRP A 1 109 ? 12.258 -24.628 -2.543 1.00 30.16 161 TRP A CA 1
ATOM 779 C C . TRP A 1 109 ? 12.953 -24.221 -3.835 1.00 33.73 161 TRP A C 1
ATOM 780 O O . TRP A 1 109 ? 13.102 -23.031 -4.129 1.00 32.23 161 TRP A O 1
ATOM 791 N N . GLU A 1 110 ? 13.382 -25.221 -4.607 1.00 33.24 162 GLU A N 1
ATOM 792 C CA . GLU A 1 110 ? 13.733 -24.981 -6.000 1.00 32.90 162 GLU A CA 1
ATOM 793 C C . GLU A 1 110 ? 12.570 -24.301 -6.706 1.00 31.31 162 GLU A C 1
ATOM 794 O O . GLU A 1 110 ? 11.414 -24.692 -6.538 1.00 31.43 162 GLU A O 1
ATOM 800 N N . GLU A 1 111 ? 12.885 -23.283 -7.509 1.00 35.07 163 GLU A N 1
ATOM 801 C CA . GLU A 1 111 ? 11.835 -22.450 -8.090 1.00 34.66 163 GLU A CA 1
ATOM 802 C C . GLU A 1 111 ? 10.870 -23.266 -8.944 1.00 37.15 163 GLU A C 1
ATOM 803 O O . GLU A 1 111 ? 9.652 -23.060 -8.880 1.00 34.38 163 GLU A O 1
ATOM 809 N N . ALA A 1 112 ? 11.392 -24.208 -9.741 1.00 35.57 164 ALA A N 1
ATOM 810 C CA . ALA A 1 112 ? 10.548 -24.975 -10.653 1.00 35.43 164 ALA A CA 1
ATOM 811 C C . ALA A 1 112 ? 9.424 -25.713 -9.939 1.00 33.22 164 ALA A C 1
ATOM 812 O O . ALA A 1 112 ? 8.390 -25.994 -10.558 1.00 32.89 164 ALA A O 1
ATOM 814 N N . PHE A 1 113 ? 9.591 -26.030 -8.661 1.00 30.77 165 PHE A N 1
ATOM 815 C CA . PHE A 1 113 ? 8.565 -26.757 -7.926 1.00 30.10 165 PHE A CA 1
ATOM 816 C C . PHE A 1 113 ? 7.518 -25.849 -7.292 1.00 32.12 165 PHE A C 1
ATOM 817 O O . PHE A 1 113 ? 6.487 -26.352 -6.818 1.00 29.81 165 PHE A O 1
ATOM 825 N N . LYS A 1 114 ? 7.754 -24.535 -7.266 1.00 31.60 166 LYS A N 1
ATOM 826 C CA . LYS A 1 114 ? 6.920 -23.618 -6.487 1.00 34.97 166 LYS A CA 1
ATOM 827 C C . LYS A 1 114 ? 5.668 -23.261 -7.287 1.00 32.09 166 LYS A C 1
ATOM 828 O O . LYS A 1 114 ? 5.444 -22.127 -7.716 1.00 34.23 166 LYS A O 1
ATOM 834 N N . GLY A 1 115 ? 4.837 -24.268 -7.475 1.00 30.67 167 GLY A N 1
ATOM 835 C CA . GLY A 1 115 ? 3.579 -24.074 -8.161 1.00 32.77 167 GLY A CA 1
ATOM 836 C C . GLY A 1 115 ? 3.074 -25.403 -8.682 1.00 36.68 167 GLY A C 1
ATOM 837 O O . GLY A 1 115 ? 3.296 -26.448 -8.069 1.00 32.46 167 GLY A O 1
ATOM 838 N N . THR A 1 116 ? 2.397 -25.335 -9.829 1.00 32.31 168 THR A N 1
ATOM 839 C CA . THR A 1 116 ? 1.821 -26.516 -10.456 1.00 33.42 168 THR A CA 1
ATOM 840 C C . THR A 1 116 ? 2.250 -26.602 -11.915 1.00 31.96 168 THR A C 1
ATOM 841 O O . THR A 1 116 ? 1.541 -27.173 -12.748 1.00 29.65 168 THR A O 1
ATOM 845 N N . ASN A 1 117 ? 3.417 -26.030 -12.227 1.00 33.27 169 ASN A N 1
ATOM 846 C CA . ASN A 1 117 ? 3.940 -26.069 -13.588 1.00 33.14 169 ASN A CA 1
ATOM 847 C C . ASN A 1 117 ? 4.513 -27.436 -13.939 1.00 32.90 169 ASN A C 1
ATOM 848 O O . ASN A 1 117 ? 4.531 -27.816 -15.117 1.00 27.21 169 ASN A O 1
ATOM 853 N N . VAL A 1 118 ? 4.993 -28.181 -12.946 1.00 25.99 170 VAL A N 1
ATOM 854 C CA . VAL A 1 118 ? 5.568 -29.496 -13.207 1.00 26.01 170 VAL A CA 1
ATOM 855 C C . VAL A 1 118 ? 4.447 -30.476 -13.528 1.00 28.01 170 VAL A C 1
ATOM 856 O O . VAL A 1 118 ? 3.551 -30.714 -12.7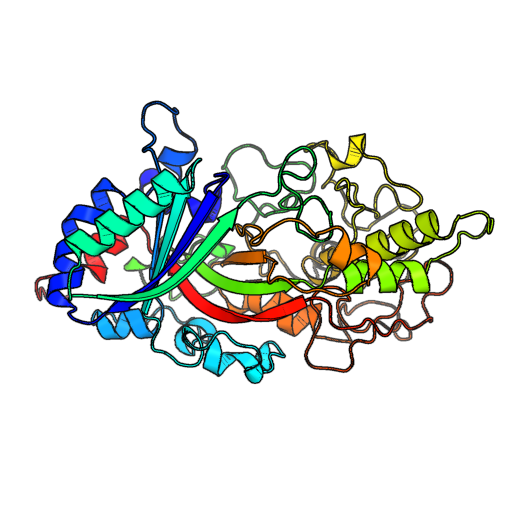08 1.00 29.65 170 VAL A O 1
ATOM 860 N N . ASP A 1 119 ? 4.489 -31.041 -14.737 1.00 27.35 171 ASP A N 1
ATOM 861 C CA . ASP A 1 119 ? 3.475 -31.970 -15.218 1.00 25.63 171 ASP A CA 1
ATOM 862 C C . ASP A 1 119 ? 3.874 -33.428 -15.049 1.00 24.98 171 ASP A C 1
ATOM 863 O O . ASP A 1 119 ? 2.998 -34.300 -15.043 1.00 25.30 171 ASP A O 1
ATOM 868 N N . GLY A 1 120 ? 5.160 -33.715 -14.903 1.00 24.16 172 GLY A N 1
ATOM 869 C CA . GLY A 1 120 ? 5.579 -35.084 -14.691 1.00 22.53 172 GLY A CA 1
ATOM 870 C C . GLY A 1 120 ? 7.085 -35.161 -14.624 1.00 24.85 172 GLY A C 1
ATOM 871 O O . GLY A 1 120 ? 7.794 -34.150 -14.711 1.00 22.87 172 GLY A O 1
ATOM 872 N N . VAL A 1 121 ? 7.571 -36.388 -14.489 1.00 24.66 173 VAL A N 1
ATOM 873 C CA . VAL A 1 121 ? 9.000 -36.614 -14.355 1.00 22.35 173 VAL A CA 1
ATOM 874 C C . VAL A 1 121 ? 9.363 -37.933 -15.020 1.00 23.91 173 VAL A C 1
ATOM 875 O O . VAL A 1 121 ? 8.645 -38.931 -14.900 1.00 24.27 173 VAL A O 1
ATOM 879 N N . PHE A 1 122 ? 10.480 -37.920 -15.740 1.00 26.91 174 PHE A N 1
ATOM 880 C CA . PHE A 1 122 ? 11.126 -39.124 -16.238 1.00 26.05 174 PHE A CA 1
ATOM 881 C C . PHE A 1 122 ? 12.235 -39.491 -15.263 1.00 24.01 174 PHE A C 1
ATOM 882 O O . PHE A 1 122 ? 13.035 -38.631 -14.884 1.00 23.44 174 PHE A O 1
ATOM 890 N N . LEU A 1 123 ? 12.265 -40.756 -14.845 1.00 25.84 175 LEU A N 1
ATOM 891 C CA . LEU A 1 123 ? 13.386 -41.327 -14.106 1.00 28.14 175 LEU A CA 1
ATOM 892 C C . LEU A 1 123 ? 14.244 -42.138 -15.069 1.00 25.01 175 LEU A C 1
ATOM 893 O O . LEU A 1 123 ? 13.748 -43.078 -15.694 1.00 30.13 175 LEU A O 1
ATOM 898 N N . ILE A 1 124 ? 15.527 -41.800 -15.165 1.00 26.54 176 ILE A N 1
ATOM 899 C CA . ILE A 1 124 ? 16.457 -42.463 -16.079 1.00 28.65 176 ILE A CA 1
ATOM 900 C C . ILE A 1 124 ? 17.629 -42.987 -15.263 1.00 28.93 176 ILE A C 1
ATOM 901 O O . ILE A 1 124 ? 18.443 -42.197 -14.764 1.00 25.49 176 ILE A O 1
ATOM 906 N N . GLY A 1 125 ? 17.746 -44.312 -15.166 1.00 30.00 177 GLY A N 1
ATOM 907 C CA . GLY A 1 125 ? 18.825 -44.929 -14.407 1.00 30.65 177 GLY A CA 1
ATOM 908 C C . GLY A 1 125 ? 19.808 -45.696 -15.274 1.00 33.37 177 GLY A C 1
ATOM 909 O O . GLY A 1 125 ? 19.394 -46.493 -16.123 1.00 28.51 177 GLY A O 1
ATOM 910 N N . SER A 1 126 ? 21.108 -45.463 -15.078 1.00 29.99 178 SER A N 1
ATOM 911 C CA . SER A 1 126 ? 22.139 -46.131 -15.865 1.00 33.86 178 SER A CA 1
ATOM 912 C C . SER A 1 126 ? 23.447 -46.143 -15.071 1.00 35.67 178 SER A C 1
ATOM 913 O O . SER A 1 126 ? 23.520 -45.658 -13.935 1.00 29.14 178 SER A O 1
ATOM 916 N N . ASN A 1 127 ? 24.490 -46.718 -15.684 1.00 38.37 179 ASN A N 1
ATOM 917 C CA . ASN A 1 127 ? 25.804 -46.865 -15.059 1.00 39.99 179 ASN A CA 1
ATOM 918 C C . ASN A 1 127 ? 26.743 -45.707 -15.352 1.00 39.30 179 ASN A C 1
ATOM 919 O O . ASN A 1 127 ? 27.847 -45.672 -14.800 1.00 45.16 179 ASN A O 1
ATOM 924 N N . ASP A 1 128 ? 26.353 -44.784 -16.220 1.00 35.64 180 ASP A N 1
ATOM 925 C CA . ASP A 1 128 ? 27.200 -43.657 -16.578 1.00 40.25 180 ASP A CA 1
ATOM 926 C C . ASP A 1 128 ? 26.306 -42.455 -16.827 1.00 39.65 180 ASP A C 1
ATOM 927 O O . ASP A 1 128 ? 25.281 -42.570 -17.504 1.00 39.64 180 ASP A O 1
ATOM 932 N N . GLU A 1 129 ? 26.704 -41.303 -16.276 1.00 39.30 181 GLU A N 1
ATOM 933 C CA . GLU A 1 129 ? 26.007 -40.057 -16.568 1.00 36.83 181 GLU A CA 1
ATOM 934 C C . GLU A 1 129 ? 25.993 -39.747 -18.056 1.00 39.11 181 GLU A C 1
ATOM 935 O O . GLU A 1 129 ? 25.134 -38.983 -18.506 1.00 37.18 181 GLU A O 1
ATOM 941 N N . SER A 1 130 ? 26.926 -40.317 -18.826 1.00 38.49 182 SER A N 1
ATOM 942 C CA . SER A 1 130 ? 26.882 -40.175 -20.276 1.00 39.73 182 SER A CA 1
ATOM 943 C C . SER A 1 130 ? 25.620 -40.805 -20.855 1.00 35.05 182 SER A C 1
ATOM 944 O O . SER A 1 130 ? 24.994 -40.239 -21.760 1.00 37.57 182 SER A O 1
ATOM 947 N N . ILE A 1 131 ? 25.235 -41.978 -20.349 1.00 35.28 183 ILE A N 1
ATOM 948 C CA . ILE A 1 131 ? 24.059 -42.657 -20.887 1.00 32.60 183 ILE A CA 1
ATOM 949 C C . ILE A 1 131 ? 22.770 -41.975 -20.433 1.00 32.93 183 ILE A C 1
ATOM 950 O O . ILE A 1 131 ? 21.826 -41.834 -21.219 1.00 26.73 183 ILE A O 1
ATOM 955 N N . THR A 1 132 ? 22.683 -41.560 -19.158 1.00 31.71 184 THR A N 1
ATOM 956 C CA . THR A 1 132 ? 21.478 -40.841 -18.744 1.00 28.16 184 THR A CA 1
ATOM 957 C C . THR A 1 132 ? 21.327 -39.538 -19.522 1.00 28.68 184 THR A C 1
ATOM 958 O O . THR A 1 132 ? 20.203 -39.132 -19.843 1.00 28.29 184 THR A O 1
ATOM 962 N N . ALA A 1 133 ? 22.442 -38.879 -19.853 1.00 29.22 185 ALA A N 1
ATOM 963 C CA . ALA A 1 133 ? 22.358 -37.663 -20.653 1.00 29.10 185 ALA A CA 1
ATOM 964 C C . ALA A 1 133 ? 21.912 -37.982 -22.076 1.00 32.88 185 ALA A C 1
ATOM 965 O O . ALA A 1 133 ? 21.151 -37.221 -22.686 1.00 28.89 185 ALA A O 1
ATOM 967 N N . GLN A 1 134 ? 22.376 -39.115 -22.604 1.00 32.05 186 GLN A N 1
ATOM 968 C CA . GLN A 1 134 ? 21.956 -39.591 -23.919 1.00 36.55 186 GLN A CA 1
ATOM 969 C C . GLN A 1 134 ? 20.448 -39.781 -23.975 1.00 36.03 186 GLN A C 1
ATOM 970 O O . GLN A 1 134 ? 19.776 -39.280 -24.889 1.00 34.41 186 GLN A O 1
ATOM 976 N N . TYR A 1 135 ? 19.902 -40.531 -23.013 1.00 32.51 187 TYR A N 1
ATOM 977 C CA . TYR A 1 135 ? 18.460 -40.751 -22.964 1.00 33.20 187 TYR A CA 1
ATOM 978 C C . TYR A 1 135 ? 17.703 -39.437 -22.813 1.00 30.08 187 TYR A C 1
ATOM 979 O O . TYR A 1 135 ? 16.634 -39.254 -23.411 1.00 32.05 187 TYR A O 1
ATOM 988 N N . ARG A 1 136 ? 18.236 -38.510 -22.014 1.00 31.47 188 ARG A N 1
ATOM 989 C CA . ARG A 1 136 ? 17.630 -37.185 -21.914 1.00 30.67 188 ARG A CA 1
ATOM 990 C C . ARG A 1 136 ? 17.652 -36.475 -23.266 1.00 32.42 188 ARG A C 1
ATOM 991 O O . ARG A 1 136 ? 16.640 -35.915 -23.703 1.00 32.52 188 ARG A O 1
ATOM 999 N N . ASP A 1 137 ? 18.813 -36.459 -23.925 1.00 30.62 189 ASP A N 1
ATOM 1000 C CA . ASP A 1 137 ? 18.917 -35.803 -25.225 1.00 34.55 189 ASP A CA 1
ATOM 1001 C C . ASP A 1 137 ? 17.940 -36.417 -26.218 1.00 32.63 189 ASP A C 1
ATOM 1002 O O . ASP A 1 137 ? 17.307 -35.701 -27.003 1.00 32.42 189 ASP A O 1
ATOM 1007 N N . ASP A 1 138 ? 17.795 -37.745 -26.181 1.00 30.43 190 ASP A N 1
ATOM 1008 C CA . ASP A 1 138 ? 16.861 -38.425 -27.071 1.00 31.81 190 ASP A CA 1
ATOM 1009 C C . ASP A 1 138 ? 15.426 -37.991 -26.803 1.00 32.72 190 ASP A C 1
ATOM 1010 O O . ASP A 1 138 ? 14.650 -37.768 -27.741 1.00 28.36 190 ASP A O 1
ATOM 1015 N N . LEU A 1 139 ? 15.050 -37.876 -25.524 1.00 27.99 191 LEU A N 1
ATOM 1016 C CA . LEU A 1 139 ? 13.719 -37.379 -25.201 1.00 28.17 191 LEU A CA 1
ATOM 1017 C C . LEU A 1 139 ? 13.537 -35.958 -25.721 1.00 27.78 191 LEU A C 1
ATOM 1018 O O . LEU A 1 139 ? 12.499 -35.633 -26.308 1.00 27.90 191 LEU A O 1
ATOM 1023 N N . ASN A 1 140 ? 14.548 -35.104 -25.537 1.00 28.21 192 ASN A N 1
ATOM 1024 C CA . ASN A 1 140 ? 14.459 -33.734 -26.026 1.00 28.60 192 ASN A CA 1
ATOM 1025 C C . ASN A 1 140 ? 14.249 -33.701 -27.534 1.00 34.75 192 ASN A C 1
ATOM 1026 O O . ASN A 1 140 ? 13.477 -32.879 -28.042 1.00 32.17 192 ASN A O 1
ATOM 1031 N N . ALA A 1 141 ? 14.937 -34.583 -28.263 1.00 29.84 193 ALA A N 1
ATOM 1032 C CA . ALA A 1 141 ? 14.848 -34.584 -29.720 1.00 35.66 193 ALA A CA 1
ATOM 1033 C C . ALA A 1 141 ? 13.460 -35.004 -30.184 1.00 34.35 193 ALA A C 1
ATOM 1034 O O . ALA A 1 141 ? 12.902 -34.400 -31.108 1.00 33.03 193 ALA A O 1
ATOM 1036 N N . LYS A 1 142 ? 12.883 -36.027 -29.539 1.00 30.96 194 LYS A N 1
ATOM 1037 C CA . LYS A 1 142 ? 11.587 -36.551 -29.953 1.00 31.19 194 LYS A CA 1
ATOM 1038 C C . LYS A 1 142 ? 10.446 -35.626 -29.545 1.00 33.82 194 LYS A C 1
ATOM 1039 O O . LYS A 1 142 ? 9.519 -35.407 -30.329 1.00 28.12 194 LYS A O 1
ATOM 1045 N N . PHE A 1 143 ? 10.478 -35.084 -28.320 1.00 28.74 195 PHE A N 1
ATOM 1046 C CA . PHE A 1 143 ? 9.401 -34.190 -27.914 1.00 26.33 195 PHE A CA 1
ATOM 1047 C C . PHE A 1 143 ? 9.508 -32.843 -28.608 1.00 29.69 195 PHE A C 1
ATOM 1048 O O . PHE A 1 143 ? 8.488 -32.231 -28.941 1.00 35.78 195 PHE A O 1
ATOM 1056 N N . GLY A 1 144 ? 10.726 -32.362 -28.835 1.00 31.75 196 GLY A N 1
ATOM 1057 C CA . GLY A 1 144 ? 10.876 -31.042 -29.432 1.00 30.66 196 GLY A CA 1
ATOM 1058 C C . GLY A 1 144 ? 10.197 -29.975 -28.595 1.00 35.49 196 GLY A C 1
ATOM 1059 O O . GLY A 1 144 ? 10.338 -29.928 -27.368 1.00 33.40 196 GLY A O 1
ATOM 1060 N N . ASP A 1 145 ? 9.438 -29.110 -29.260 1.00 34.93 197 ASP A N 1
ATOM 1061 C CA . ASP A 1 145 ? 8.738 -28.030 -28.578 1.00 36.70 197 ASP A CA 1
ATOM 1062 C C . ASP A 1 145 ? 7.511 -28.503 -27.808 1.00 32.34 197 ASP A C 1
ATOM 1063 O O . ASP A 1 145 ? 6.877 -27.686 -27.137 1.00 30.42 197 ASP A O 1
ATOM 1068 N N . ALA A 1 146 ? 7.161 -29.788 -27.882 1.00 30.32 198 ALA A N 1
ATOM 1069 C CA . ALA A 1 146 ? 5.966 -30.273 -27.202 1.00 29.00 198 ALA A CA 1
ATOM 1070 C C . ALA A 1 146 ? 6.125 -30.292 -25.682 1.00 30.54 198 ALA A C 1
ATOM 1071 O O . ALA A 1 146 ? 5.123 -30.397 -24.965 1.00 29.90 198 ALA A O 1
ATOM 1073 N N . TRP A 1 147 ? 7.348 -30.184 -25.172 1.00 29.31 199 TRP A N 1
ATOM 1074 C CA . TRP A 1 147 ? 7.557 -30.103 -23.730 1.00 30.59 199 TRP A CA 1
ATOM 1075 C C . TRP A 1 147 ? 8.640 -29.082 -23.423 1.00 29.64 199 TRP A C 1
ATOM 1076 O O . TRP A 1 147 ? 9.335 -28.586 -24.311 1.00 30.24 199 TRP A O 1
ATOM 1087 N N . THR A 1 148 ? 8.790 -28.782 -22.139 1.00 29.89 200 THR A N 1
ATOM 1088 C CA . THR A 1 148 ? 9.917 -28.022 -21.629 1.00 29.65 200 THR A CA 1
ATOM 1089 C C . THR A 1 148 ? 10.453 -28.764 -20.415 1.00 31.02 200 THR A C 1
ATOM 1090 O O . THR A 1 148 ? 9.679 -29.133 -19.529 1.00 27.25 200 THR A O 1
ATOM 1094 N N . ILE A 1 149 ? 11.753 -29.021 -20.389 1.00 30.09 201 ILE A N 1
ATOM 1095 C CA . ILE A 1 149 ? 12.374 -29.522 -19.171 1.00 31.05 201 ILE A CA 1
ATOM 1096 C C . ILE A 1 149 ? 12.528 -28.341 -18.227 1.00 29.66 201 ILE A C 1
ATOM 1097 O O . ILE A 1 149 ? 13.192 -27.354 -18.559 1.00 31.44 201 ILE A O 1
ATOM 1102 N N . VAL A 1 150 ? 11.876 -28.419 -17.071 1.00 27.26 202 VAL A N 1
ATOM 1103 C CA . VAL A 1 150 ? 11.917 -27.326 -16.109 1.00 30.13 202 VAL A CA 1
ATOM 1104 C C . VAL A 1 150 ? 12.931 -27.568 -14.996 1.00 31.08 202 VAL A C 1
ATOM 1105 O O . VAL A 1 150 ? 13.297 -26.615 -14.294 1.00 31.57 202 VAL A O 1
ATOM 1109 N N . TYR A 1 151 ? 13.406 -28.800 -14.823 1.00 28.62 203 TYR A N 1
ATOM 1110 C CA . TYR A 1 151 ? 14.400 -29.096 -13.799 1.00 28.07 203 TYR A CA 1
ATOM 1111 C C . TYR A 1 151 ? 15.044 -30.429 -14.137 1.00 28.09 203 TYR A C 1
ATOM 1112 O O . TYR A 1 151 ? 14.335 -31.401 -14.409 1.00 25.20 203 TYR A O 1
ATOM 1121 N N . ASP A 1 152 ? 16.374 -30.478 -14.108 1.00 29.55 204 ASP A N 1
ATOM 1122 C CA . ASP A 1 152 ? 17.133 -31.651 -14.550 1.00 31.52 204 ASP A CA 1
ATOM 1123 C C . ASP A 1 152 ? 18.159 -31.972 -13.467 1.00 31.15 204 ASP A C 1
ATOM 1124 O O . ASP A 1 152 ? 19.186 -31.297 -13.367 1.00 32.46 204 ASP A O 1
ATOM 1129 N N . LEU A 1 153 ? 17.889 -32.999 -12.658 1.00 31.46 205 LEU A N 1
ATOM 1130 C CA . LEU A 1 153 ? 18.693 -33.308 -11.476 1.00 27.64 205 LEU A CA 1
ATOM 1131 C C . LEU A 1 153 ? 19.416 -34.639 -11.661 1.00 26.56 205 LEU A C 1
ATOM 1132 O O . LEU A 1 153 ? 18.779 -35.668 -11.910 1.00 28.45 205 LEU A O 1
ATOM 1137 N N . ASP A 1 154 ? 20.744 -34.617 -11.550 1.00 26.21 206 ASP A N 1
ATOM 1138 C CA . ASP A 1 154 ? 21.540 -35.840 -11.541 1.00 26.29 206 ASP A CA 1
ATOM 1139 C C . ASP A 1 154 ? 21.808 -36.282 -10.107 1.00 26.22 206 ASP A C 1
ATOM 1140 O O . ASP A 1 154 ? 22.233 -35.480 -9.270 1.00 26.33 206 ASP A O 1
ATOM 1145 N N . SER A 1 155 ? 21.572 -37.554 -9.835 1.00 24.34 207 SER A N 1
ATOM 1146 C CA . SER A 1 155 ? 21.910 -38.150 -8.557 1.00 25.39 207 SER A CA 1
ATOM 1147 C C . SER A 1 155 ? 22.845 -39.315 -8.843 1.00 28.18 207 SER A C 1
ATOM 1148 O O . SER A 1 155 ? 22.868 -39.853 -9.959 1.00 28.00 207 SER A O 1
ATOM 1151 N N . ALA A 1 156 ? 23.659 -39.668 -7.852 1.00 21.14 208 ALA A N 1
ATOM 1152 C CA . ALA A 1 156 ? 24.641 -40.731 -8.025 1.00 25.59 208 ALA A CA 1
ATOM 1153 C C . ALA A 1 156 ? 24.919 -41.407 -6.694 1.00 29.32 208 ALA A C 1
ATOM 1154 O O . ALA A 1 156 ? 24.947 -40.748 -5.647 1.00 26.26 208 ALA A O 1
ATOM 1156 N N . ALA A 1 157 ? 25.113 -42.723 -6.737 1.00 27.79 209 ALA A N 1
ATOM 1157 C CA . ALA A 1 157 ? 25.556 -43.430 -5.544 1.00 29.95 209 ALA A CA 1
ATOM 1158 C C . ALA A 1 157 ? 26.928 -42.919 -5.122 1.00 31.98 209 ALA A C 1
ATOM 1159 O O . ALA A 1 157 ? 27.757 -42.542 -5.957 1.00 27.80 209 ALA A O 1
ATOM 1161 N N . ARG A 1 158 ? 27.160 -42.892 -3.807 1.00 27.97 210 ARG A N 1
ATOM 1162 C CA . ARG A 1 158 ? 28.426 -42.408 -3.293 1.00 30.28 210 ARG A CA 1
ATOM 1163 C C . ARG A 1 158 ? 29.535 -43.399 -3.641 1.00 31.39 210 ARG A C 1
ATOM 1164 O O . ARG A 1 158 ? 29.264 -44.565 -3.930 1.00 29.85 210 ARG A O 1
ATOM 1172 N N . PRO A 1 159 ? 30.792 -42.957 -3.644 1.00 34.23 211 PRO A N 1
ATOM 1173 C CA . PRO A 1 159 ? 31.867 -43.796 -4.186 1.00 35.34 211 PRO A CA 1
ATOM 1174 C C . PRO A 1 159 ? 32.481 -44.745 -3.164 1.00 37.89 211 PRO A C 1
ATOM 1175 O O . PRO A 1 159 ? 32.420 -44.538 -1.947 1.00 36.77 211 PRO A O 1
ATOM 1179 N N . GLY A 1 160 ? 33.062 -45.820 -3.694 1.00 38.69 212 GLY A N 1
ATOM 1180 C CA . GLY A 1 160 ? 33.882 -46.702 -2.871 1.00 39.52 212 GLY A CA 1
ATOM 1181 C C . GLY A 1 160 ? 33.090 -47.417 -1.795 1.00 37.81 212 GLY A C 1
ATOM 1182 O O . GLY A 1 160 ? 31.974 -47.896 -2.024 1.00 38.94 212 GLY A O 1
ATOM 1183 N N . ASN A 1 161 ? 33.676 -47.493 -0.594 1.00 37.29 213 ASN A N 1
ATOM 1184 C CA . ASN A 1 161 ? 33.000 -48.191 0.496 1.00 40.08 213 ASN A CA 1
ATOM 1185 C C . ASN A 1 161 ? 31.810 -47.416 1.046 1.00 37.21 213 ASN A C 1
ATOM 1186 O O . ASN A 1 161 ? 31.124 -47.931 1.933 1.00 35.85 213 ASN A O 1
ATOM 1191 N N . GLU A 1 162 ? 31.546 -46.207 0.556 1.00 34.65 214 GLU A N 1
ATOM 1192 C CA . GLU A 1 162 ? 30.333 -45.485 0.918 1.00 34.13 214 GLU A CA 1
ATOM 1193 C C . GLU A 1 162 ? 29.210 -45.688 -0.095 1.00 32.80 214 GLU A C 1
ATOM 1194 O O . GLU A 1 162 ? 28.150 -45.068 0.046 1.00 28.01 214 GLU A O 1
ATOM 1200 N N . LYS A 1 163 ? 29.414 -46.535 -1.105 1.00 31.71 215 LYS A N 1
ATOM 1201 C CA . LYS A 1 163 ? 28.331 -46.859 -2.025 1.00 31.63 215 LYS A CA 1
ATOM 1202 C C . LYS A 1 163 ? 27.189 -47.510 -1.258 1.00 29.53 215 LYS A C 1
ATOM 1203 O O . LYS A 1 163 ? 27.405 -48.387 -0.415 1.00 29.09 215 LYS A O 1
ATOM 1209 N N . GLY A 1 164 ? 25.971 -47.054 -1.525 1.00 29.55 216 GLY A N 1
ATOM 1210 C CA . GLY A 1 164 ? 24.827 -47.485 -0.758 1.00 28.68 216 GLY A CA 1
ATOM 1211 C C . GLY A 1 164 ? 24.559 -46.680 0.497 1.00 25.22 216 GLY A C 1
ATOM 1212 O O . GLY A 1 164 ? 23.475 -46.816 1.076 1.00 26.07 216 GLY A O 1
ATOM 1213 N N . HIS A 1 165 ? 25.501 -45.847 0.932 1.00 27.36 217 HIS A N 1
ATOM 1214 C CA . HIS A 1 165 ? 25.301 -44.968 2.080 1.00 26.51 217 HIS A CA 1
ATOM 1215 C C . HIS A 1 165 ? 24.772 -43.614 1.623 1.00 27.26 217 HIS A C 1
ATOM 1216 O O . HIS A 1 165 ? 25.076 -43.150 0.522 1.00 24.24 217 HIS A O 1
ATOM 1223 N N . GLU A 1 166 ? 23.981 -42.971 2.482 1.00 26.04 218 GLU A N 1
ATOM 1224 C CA . GLU A 1 166 ? 23.608 -41.596 2.194 1.00 24.14 218 GLU A CA 1
ATOM 1225 C C . GLU A 1 166 ? 24.706 -40.666 2.721 1.00 23.60 218 GLU A C 1
ATOM 1226 O O . GLU A 1 166 ? 25.660 -41.100 3.374 1.00 26.58 218 GLU A O 1
ATOM 1232 N N . HIS A 1 167 ? 24.576 -39.367 2.438 1.00 23.65 219 HIS A N 1
ATOM 1233 C CA . HIS A 1 167 ? 25.706 -38.452 2.601 1.00 23.70 219 HIS A CA 1
ATOM 1234 C C . HIS A 1 167 ? 26.126 -38.231 4.052 1.00 24.52 219 HIS A C 1
ATOM 1235 O O . HIS A 1 167 ? 27.266 -37.819 4.293 1.00 22.65 219 HIS A O 1
ATOM 1242 N N . PHE A 1 168 ? 25.245 -38.463 5.017 1.00 24.48 220 PHE A N 1
ATOM 1243 C CA . PHE A 1 168 ? 25.711 -38.422 6.396 1.00 24.26 220 PHE A CA 1
ATOM 1244 C C . PHE A 1 168 ? 26.594 -39.618 6.736 1.00 28.34 220 PHE A C 1
ATOM 1245 O O . PHE A 1 168 ? 27.240 -39.612 7.792 1.00 23.48 220 PHE A O 1
ATOM 1253 N N . GLY A 1 169 ? 26.609 -40.648 5.889 1.00 24.19 221 GLY A N 1
ATOM 1254 C CA . GLY A 1 169 ? 27.487 -41.792 6.051 1.00 26.84 221 GLY A CA 1
ATOM 1255 C C . GLY A 1 169 ? 26.801 -43.083 6.444 1.00 26.31 221 GLY A C 1
ATOM 1256 O O . GLY A 1 169 ? 27.486 -44.099 6.628 1.00 28.74 221 GLY A O 1
ATOM 1257 N N . TYR A 1 170 ? 25.480 -43.091 6.566 1.00 25.95 222 TYR A N 1
ATOM 1258 C CA . TYR A 1 170 ? 24.760 -44.259 7.058 1.00 26.17 222 TYR A CA 1
ATOM 1259 C C . TYR A 1 170 ? 24.327 -45.122 5.886 1.00 28.32 222 TYR A C 1
ATOM 1260 O O . TYR A 1 170 ? 23.814 -44.608 4.886 1.00 24.14 222 TYR A O 1
ATOM 1269 N N . LEU A 1 171 ? 24.557 -46.426 6.003 1.00 26.90 223 LEU A N 1
ATOM 1270 C CA . LEU A 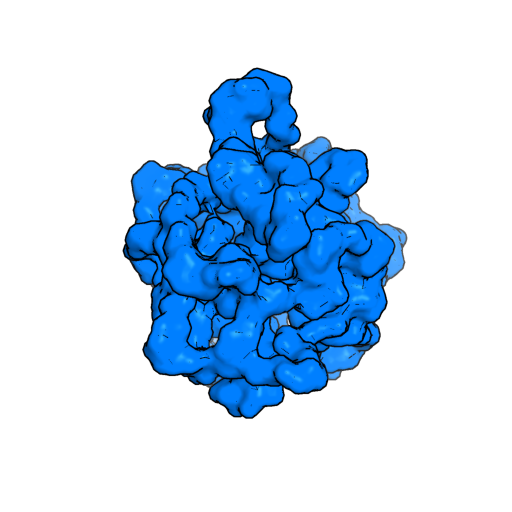1 171 ? 24.050 -47.349 4.999 1.00 27.46 223 LEU A CA 1
ATOM 1271 C C . LEU A 1 171 ? 22.537 -47.196 4.874 1.00 28.64 223 LEU A C 1
ATOM 1272 O O . LEU A 1 171 ? 21.809 -47.171 5.875 1.00 27.21 223 LEU A O 1
ATOM 1277 N N . ASP A 1 172 ? 22.071 -47.074 3.642 1.00 24.37 224 ASP A N 1
ATOM 1278 C CA . ASP A 1 172 ? 20.677 -46.792 3.357 1.00 28.77 224 ASP A CA 1
ATOM 1279 C C . ASP A 1 172 ? 20.119 -47.907 2.482 1.00 32.51 224 ASP A C 1
ATOM 1280 O O . ASP A 1 172 ? 20.849 -48.794 2.027 1.00 34.76 224 ASP A O 1
ATOM 1285 N N . GLY A 1 173 ? 18.813 -47.856 2.241 1.00 30.05 225 GLY A N 1
ATOM 1286 C CA . GLY A 1 173 ? 18.182 -48.893 1.448 1.00 29.47 225 GLY A CA 1
ATOM 1287 C C . GLY A 1 173 ? 18.176 -50.258 2.097 1.00 30.25 225 GLY A C 1
ATOM 1288 O O . GLY A 1 173 ? 18.248 -51.266 1.394 1.00 30.10 225 GLY A O 1
ATOM 1289 N N . ILE A 1 174 ? 18.098 -50.322 3.425 1.00 31.34 226 ILE A N 1
ATOM 1290 C CA . ILE A 1 174 ? 18.065 -51.608 4.119 1.00 27.89 226 ILE A CA 1
ATOM 1291 C C . ILE A 1 174 ? 16.646 -52.140 4.240 1.00 29.23 226 ILE A C 1
ATOM 1292 O O . ILE A 1 174 ? 16.361 -53.264 3.817 1.00 29.93 226 ILE A O 1
ATOM 1297 N N . SER A 1 175 ? 15.732 -51.346 4.810 1.00 28.38 227 SER A N 1
ATOM 1298 C CA . SER A 1 175 ? 14.395 -51.811 5.174 1.00 26.81 227 SER A CA 1
ATOM 1299 C C . SER A 1 175 ? 13.352 -51.232 4.219 1.00 29.86 227 SER A C 1
ATOM 1300 O O . SER A 1 175 ? 13.117 -50.017 4.204 1.00 27.46 227 SER A O 1
ATOM 1303 N N . ASN A 1 176 ? 12.716 -52.103 3.440 1.00 30.18 228 ASN A N 1
ATOM 1304 C CA . ASN A 1 176 ? 11.588 -51.737 2.593 1.00 29.08 228 ASN A CA 1
ATOM 1305 C C . ASN A 1 176 ? 10.590 -52.877 2.599 1.00 27.93 228 ASN A C 1
ATOM 1306 O O . ASN A 1 176 ? 10.989 -54.047 2.652 1.00 32.02 228 ASN A O 1
ATOM 1311 N N . PRO A 1 177 ? 9.296 -52.578 2.513 1.00 26.73 229 PRO A N 1
ATOM 1312 C CA . PRO A 1 177 ? 8.302 -53.652 2.477 1.00 28.19 229 PRO A CA 1
ATOM 1313 C C . PRO A 1 177 ? 8.384 -54.423 1.172 1.00 31.21 229 PRO A C 1
ATOM 1314 O O . PRO A 1 177 ? 8.870 -53.929 0.152 1.00 32.99 229 PRO A O 1
ATOM 1318 N N . THR A 1 178 ? 7.902 -55.659 1.218 1.00 31.94 230 THR A N 1
ATOM 1319 C CA . THR A 1 178 ? 7.695 -56.445 0.016 1.00 33.93 230 THR A CA 1
ATOM 1320 C C . THR A 1 178 ? 6.265 -56.973 0.033 1.00 35.94 230 THR A C 1
ATOM 1321 O O . THR A 1 178 ? 5.469 -56.631 0.914 1.00 33.07 230 THR A O 1
ATOM 1325 N N . ILE A 1 179 ? 5.926 -57.788 -0.959 1.00 37.42 231 ILE A N 1
ATOM 1326 C CA . ILE A 1 179 ? 4.560 -58.289 -1.113 1.00 34.08 231 ILE A CA 1
ATOM 1327 C C . ILE A 1 179 ? 4.601 -59.808 -1.092 1.00 37.16 231 ILE A C 1
ATOM 1328 O O . ILE A 1 179 ? 5.660 -60.426 -1.322 1.00 35.05 231 ILE A O 1
ATOM 1333 N N . PRO A 1 180 ? 3.471 -60.457 -0.789 1.00 37.56 232 PRO A N 1
ATOM 1334 C CA . PRO A 1 180 ? 3.429 -61.926 -0.793 1.00 39.50 232 PRO A CA 1
ATOM 1335 C C . PRO A 1 180 ? 3.791 -62.509 -2.154 1.00 39.90 232 PRO A C 1
ATOM 1336 O O . PRO A 1 180 ? 3.384 -62.003 -3.198 1.00 39.77 232 PRO A O 1
ATOM 1340 N N . GLY A 1 181 ? 4.570 -63.590 -2.131 1.00 43.85 233 GLY A N 1
ATOM 1341 C CA . GLY A 1 181 ? 4.906 -64.308 -3.339 1.00 46.08 233 GLY A CA 1
ATOM 1342 C C . GLY A 1 181 ? 6.054 -63.741 -4.139 1.00 49.17 233 GLY A C 1
ATOM 1343 O O . GLY A 1 181 ? 6.498 -64.389 -5.098 1.00 53.23 233 GLY A O 1
ATOM 1344 N N . PHE A 1 182 ? 6.558 -62.562 -3.788 1.00 43.48 234 PHE A N 1
ATOM 1345 C CA . PHE A 1 182 ? 7.630 -61.916 -4.538 1.00 43.86 234 PHE A CA 1
ATOM 1346 C C . PHE A 1 182 ? 8.950 -62.265 -3.863 1.00 43.89 234 PHE A C 1
ATOM 1347 O O . PHE A 1 182 ? 9.318 -61.666 -2.850 1.00 48.01 234 PHE A O 1
ATOM 1355 N N . GLY A 1 183 ? 9.661 -63.237 -4.426 1.00 48.22 235 GLY A N 1
ATOM 1356 C CA . GLY A 1 183 ? 10.913 -63.649 -3.830 1.00 47.31 235 GLY A CA 1
ATOM 1357 C C . GLY A 1 183 ? 10.716 -64.137 -2.400 1.00 45.58 235 GLY A C 1
ATOM 1358 O O . GLY A 1 183 ? 9.622 -64.528 -1.979 1.00 45.85 235 GLY A O 1
ATOM 1359 N N . THR A 1 184 ? 11.810 -64.095 -1.640 1.00 47.79 236 THR A N 1
ATOM 1360 C CA . THR A 1 184 ? 11.793 -64.522 -0.247 1.00 46.25 236 THR A CA 1
ATOM 1361 C C . THR A 1 184 ? 12.011 -63.324 0.663 1.00 45.05 236 THR A C 1
ATOM 1362 O O . THR A 1 184 ? 13.027 -62.623 0.523 1.00 39.19 236 THR A O 1
ATOM 1366 N N . PRO A 1 185 ? 11.100 -63.057 1.600 1.00 40.50 237 PRO A N 1
ATOM 1367 C CA . PRO A 1 185 ? 11.281 -61.911 2.496 1.00 38.79 237 PRO A CA 1
ATOM 1368 C C . PRO A 1 185 ? 12.465 -62.124 3.420 1.00 37.85 237 PRO A C 1
ATOM 1369 O O . PRO A 1 185 ? 12.735 -63.240 3.865 1.00 42.85 237 PRO A O 1
ATOM 1373 N N . HIS A 1 186 ? 13.167 -61.047 3.705 1.00 37.68 238 HIS A N 1
ATOM 1374 C CA . HIS A 1 186 ? 14.266 -61.135 4.645 1.00 36.14 238 HIS A CA 1
ATOM 1375 C C . HIS A 1 186 ? 13.735 -61.163 6.073 1.00 37.20 238 HIS A C 1
ATOM 1376 O O . HIS A 1 186 ? 12.628 -60.683 6.340 1.00 38.82 238 HIS A O 1
ATOM 1383 N N . PRO A 1 187 ? 14.484 -61.749 7.006 1.00 36.02 239 PRO A N 1
ATOM 1384 C CA . PRO A 1 187 ? 14.013 -61.777 8.395 1.00 40.19 239 PRO A CA 1
ATOM 1385 C C . PRO A 1 187 ? 13.827 -60.360 8.915 1.00 36.82 239 PRO A C 1
ATOM 1386 O O . PRO A 1 187 ? 14.707 -59.506 8.776 1.00 34.71 239 PRO A O 1
ATOM 1390 N N . GLY A 1 188 ? 12.643 -60.105 9.471 1.00 31.54 240 GLY A N 1
ATOM 1391 C CA . GLY A 1 188 ? 12.260 -58.781 9.898 1.00 34.08 240 GLY A CA 1
ATOM 1392 C C . GLY A 1 188 ? 11.682 -57.880 8.820 1.00 32.11 240 GLY A C 1
ATOM 1393 O O . GLY A 1 188 ? 11.206 -56.785 9.151 1.00 34.25 240 GLY A O 1
ATOM 1394 N N . GLN A 1 189 ? 11.702 -58.289 7.553 1.00 31.11 241 GLN A N 1
ATOM 1395 C CA . GLN A 1 189 ? 11.170 -57.444 6.483 1.00 33.40 241 GLN A CA 1
ATOM 1396 C C . GLN A 1 189 ? 9.646 -57.430 6.531 1.00 34.09 241 GLN A C 1
ATOM 1397 O O . GLN A 1 189 ? 9.008 -58.449 6.807 1.00 35.01 241 GLN A O 1
ATOM 1403 N N . ALA A 1 190 ? 9.055 -56.270 6.261 1.00 33.60 242 ALA A N 1
ATOM 1404 C CA . ALA A 1 190 ? 7.600 -56.187 6.236 1.00 31.22 242 ALA A CA 1
ATOM 1405 C C . ALA A 1 190 ? 7.056 -56.835 4.967 1.00 34.24 242 ALA A C 1
ATOM 1406 O O . ALA A 1 190 ? 7.567 -56.599 3.864 1.00 32.03 242 ALA A O 1
ATOM 1408 N N . VAL A 1 191 ? 6.025 -57.663 5.122 1.00 31.47 243 VAL A N 1
ATOM 1409 C CA . VAL A 1 191 ? 5.299 -58.230 3.989 1.00 36.05 243 VAL A CA 1
ATOM 1410 C C . VAL A 1 191 ? 3.891 -57.655 4.031 1.00 32.14 243 VAL A C 1
ATOM 1411 O O . VAL A 1 191 ? 3.080 -58.031 4.882 1.00 35.13 243 VAL A O 1
ATOM 1415 N N . VAL A 1 192 ? 3.591 -56.736 3.126 1.00 33.80 244 VAL A N 1
ATOM 1416 C CA . VAL A 1 192 ? 2.333 -56.009 3.176 1.00 35.85 244 VAL A CA 1
ATOM 1417 C C . VAL A 1 192 ? 1.448 -56.452 2.018 1.00 34.28 244 VAL A C 1
ATOM 1418 O O . VAL A 1 192 ? 1.916 -56.998 1.014 1.00 40.63 244 VAL A O 1
ATOM 1422 N N . ASP A 1 193 ? 0.142 -56.243 2.183 1.00 36.26 245 ASP A N 1
ATOM 1423 C CA . ASP A 1 193 ? -0.795 -56.532 1.104 1.00 33.55 245 ASP A CA 1
ATOM 1424 C C . ASP A 1 193 ? -0.414 -55.727 -0.136 1.00 34.36 245 ASP A C 1
ATOM 1425 O O . ASP A 1 193 ? 0.005 -54.569 -0.015 1.00 34.68 245 ASP A O 1
ATOM 1430 N N . PRO A 1 194 ? -0.540 -56.303 -1.339 1.00 32.45 246 PRO A N 1
ATOM 1431 C CA . PRO A 1 194 ? -0.124 -55.565 -2.545 1.00 35.25 246 PRO A CA 1
ATOM 1432 C C . PRO A 1 194 ? -0.802 -54.213 -2.698 1.00 31.19 246 PRO A C 1
ATOM 1433 O O . PRO A 1 194 ? -0.202 -53.295 -3.267 1.00 31.11 246 PRO A O 1
ATOM 1437 N N . GLY A 1 195 ? -2.017 -54.049 -2.180 1.00 33.21 247 GLY A N 1
ATOM 1438 C CA . GLY A 1 195 ? -2.720 -52.784 -2.306 1.00 31.16 247 GLY A CA 1
ATOM 1439 C C . GLY A 1 195 ? -2.201 -51.651 -1.444 1.00 34.74 247 GLY A C 1
ATOM 1440 O O . GLY A 1 195 ? -2.714 -50.533 -1.570 1.00 31.42 247 GLY A O 1
ATOM 1441 N N . ILE A 1 196 ? -1.220 -51.898 -0.565 1.00 30.03 248 ILE A N 1
ATOM 1442 C CA . ILE A 1 196 ? -0.584 -50.791 0.140 1.00 27.29 248 ILE A CA 1
ATOM 1443 C C . ILE A 1 196 ? 0.408 -50.090 -0.772 1.00 28.16 248 ILE A C 1
ATOM 1444 O O . ILE A 1 196 ? 0.680 -48.897 -0.602 1.00 30.53 248 ILE A O 1
ATOM 1449 N N . ILE A 1 197 ? 0.946 -50.800 -1.759 1.00 28.07 249 ILE A N 1
ATOM 1450 C CA . ILE A 1 197 ? 1.899 -50.234 -2.702 1.00 30.24 249 ILE A CA 1
ATOM 1451 C C . ILE A 1 197 ? 1.245 -49.914 -4.042 1.00 31.44 249 ILE A C 1
ATOM 1452 O O . ILE A 1 197 ? 1.505 -48.858 -4.623 1.00 29.34 249 ILE A O 1
ATOM 1457 N N . PHE A 1 198 ? 0.411 -50.822 -4.549 1.00 32.81 250 PHE A N 1
ATOM 1458 C CA . PHE A 1 198 ? -0.124 -50.741 -5.903 1.00 32.38 250 PHE A CA 1
ATOM 1459 C C . PHE A 1 198 ? -1.608 -50.407 -5.853 1.00 33.35 250 PHE A C 1
ATOM 1460 O O . PHE A 1 198 ? -2.396 -51.152 -5.258 1.00 32.56 250 PHE A O 1
ATOM 1468 N N . THR A 1 199 ? -1.986 -49.308 -6.499 1.00 31.68 251 THR A N 1
ATOM 1469 C CA . THR A 1 199 ? -3.392 -48.938 -6.572 1.00 34.49 251 THR A CA 1
ATOM 1470 C C . THR A 1 199 ? -4.189 -50.019 -7.293 1.00 36.65 251 THR A C 1
ATOM 1471 O O . THR A 1 199 ? -3.726 -50.610 -8.272 1.00 32.56 251 THR A O 1
ATOM 1475 N N . GLY A 1 200 ? -5.385 -50.300 -6.778 1.00 39.12 252 GLY A N 1
ATOM 1476 C CA . GLY A 1 200 ? -6.267 -51.278 -7.368 1.00 35.08 252 GLY A CA 1
ATOM 1477 C C . GLY A 1 200 ? -6.031 -52.707 -6.941 1.00 36.70 252 GLY A C 1
ATOM 1478 O O . GLY A 1 200 ? -6.861 -53.566 -7.254 1.00 42.24 252 GLY A O 1
ATOM 1479 N N . ARG A 1 201 ? -4.938 -52.998 -6.234 1.00 38.61 253 ARG A N 1
ATOM 1480 C CA . ARG A 1 201 ? -4.648 -54.357 -5.797 1.00 36.95 253 ARG A CA 1
ATOM 1481 C C . ARG A 1 201 ? -5.199 -54.597 -4.387 1.00 35.54 253 ARG A C 1
ATOM 1482 O O . ARG A 1 201 ? -5.837 -53.730 -3.784 1.00 35.69 253 ARG A O 1
ATOM 1490 N N . SER A 1 202 ? -4.937 -55.793 -3.853 1.00 37.40 254 SER A N 1
ATOM 1491 C CA . SER A 1 202 ? -5.684 -56.295 -2.700 1.00 37.30 254 SER A CA 1
ATOM 1492 C C . SER A 1 202 ? -5.483 -55.435 -1.457 1.00 40.54 254 SER A C 1
ATOM 1493 O O . SER A 1 202 ? -4.351 -55.120 -1.073 1.00 39.41 254 SER A O 1
ATOM 1496 N N . LYS A 1 203 ? -6.605 -55.088 -0.819 1.00 35.48 255 LYS A N 1
ATOM 1497 C CA . LYS A 1 203 ? -6.658 -54.230 0.364 1.00 41.48 255 LYS A CA 1
ATOM 1498 C C . LYS A 1 203 ? -6.185 -52.805 0.076 1.00 39.31 255 LYS A C 1
ATOM 1499 O O . LYS A 1 203 ? -5.706 -52.109 0.973 1.00 37.29 255 LYS A O 1
ATOM 1505 N N . ASP A 1 204 ? -6.330 -52.347 -1.164 1.00 36.94 256 ASP A N 1
ATOM 1506 C CA . ASP A 1 204 ? -6.227 -50.922 -1.452 1.00 35.97 256 ASP A CA 1
ATOM 1507 C C . ASP A 1 204 ? -7.265 -50.180 -0.609 1.00 38.07 256 ASP A C 1
ATOM 1508 O O . ASP A 1 204 ? -8.466 -50.458 -0.742 1.00 40.53 256 ASP A O 1
ATOM 1513 N N . PRO A 1 205 ? -6.860 -49.259 0.273 1.00 40.16 257 PRO A N 1
ATOM 1514 C CA . PRO A 1 205 ? -7.851 -48.568 1.120 1.00 39.19 257 PRO A CA 1
ATOM 1515 C C . PRO A 1 205 ? -8.881 -47.775 0.335 1.00 42.53 257 PRO A C 1
ATOM 1516 O O . PRO A 1 205 ? -9.963 -47.492 0.871 1.00 40.98 257 PRO A O 1
ATOM 1520 N N . VAL A 1 206 ? -8.571 -47.383 -0.900 1.00 36.51 258 VAL A N 1
ATOM 1521 C CA . VAL A 1 206 ? -9.566 -46.821 -1.820 1.00 41.91 258 VAL A CA 1
ATOM 1522 C C . VAL A 1 206 ? -10.204 -48.018 -2.517 1.00 45.53 258 VAL A C 1
ATOM 1523 O O . VAL A 1 206 ? -9.748 -48.481 -3.570 1.00 47.66 258 VAL A O 1
ATOM 1527 N N . MET A 1 207 ? -11.261 -48.551 -1.905 1.00 45.80 259 MET A N 1
ATOM 1528 C CA . MET A 1 207 ? -11.970 -49.666 -2.517 1.00 52.52 259 MET A CA 1
ATOM 1529 C C . MET A 1 207 ? -12.667 -49.241 -3.800 1.00 51.79 259 MET A C 1
ATOM 1530 O O . MET A 1 207 ? -12.939 -50.084 -4.658 1.00 52.32 259 MET A O 1
ATOM 1535 N N . ASN A 1 208 ? -12.890 -47.941 -3.962 1.00 51.43 260 ASN A N 1
ATOM 1536 C CA . ASN A 1 208 ? -13.519 -47.295 -5.104 1.00 52.09 260 ASN A CA 1
ATOM 1537 C C . ASN A 1 208 ? -12.560 -47.048 -6.279 1.00 52.74 260 ASN A C 1
ATOM 1538 O O . ASN A 1 208 ? -12.900 -46.262 -7.168 1.00 50.18 260 ASN A O 1
ATOM 1543 N N . ARG A 1 209 ? -11.388 -47.681 -6.314 1.00 51.34 261 ARG A N 1
ATOM 1544 C CA . ARG A 1 209 ? -10.317 -47.201 -7.183 1.00 46.05 261 ARG A CA 1
ATOM 1545 C C . ARG A 1 209 ? -10.615 -47.522 -8.650 1.00 43.40 261 ARG A C 1
ATOM 1546 O O . ARG A 1 209 ? -11.027 -48.643 -8.969 1.00 44.41 261 ARG A O 1
ATOM 1554 N N . PRO A 1 210 ? -10.413 -46.560 -9.559 1.00 43.15 262 PRO A N 1
ATOM 1555 C CA . PRO A 1 210 ? -10.703 -46.798 -10.986 1.00 40.70 262 PRO A CA 1
ATOM 1556 C C . PRO A 1 210 ? -9.866 -47.924 -11.579 1.00 42.78 262 PRO A C 1
ATOM 1557 O O . PRO A 1 210 ? -8.729 -48.174 -11.170 1.00 44.26 262 PRO A O 1
ATOM 1561 N N . SER A 1 211 ? -10.436 -48.580 -12.594 1.00 45.31 263 SER A N 1
ATOM 1562 C CA . SER A 1 211 ? -9.821 -49.780 -13.151 1.00 41.48 263 SER A CA 1
ATOM 1563 C C . SER A 1 211 ? -8.515 -49.464 -13.867 1.00 42.52 263 SER A C 1
ATOM 1564 O O . SER A 1 211 ? -7.554 -50.239 -13.779 1.00 41.66 263 SER A O 1
ATOM 1567 N N . TRP A 1 212 ? -8.472 -48.352 -14.611 1.00 42.38 264 TRP A N 1
ATOM 1568 C CA . TRP A 1 212 ? -7.276 -48.011 -15.380 1.00 38.70 264 TRP A CA 1
ATOM 1569 C C . TRP A 1 212 ? -6.063 -47.802 -14.478 1.00 39.99 264 TRP A C 1
ATOM 1570 O O . TRP A 1 212 ? -4.921 -47.940 -14.932 1.00 36.86 264 TRP A O 1
ATOM 1581 N N . ALA A 1 213 ? -6.287 -47.443 -13.213 1.00 35.87 265 ALA A N 1
ATOM 1582 C CA . ALA A 1 213 ? -5.200 -47.179 -12.276 1.00 36.04 265 ALA A CA 1
ATOM 1583 C C . ALA A 1 213 ? -4.556 -48.447 -11.730 1.00 37.10 265 ALA A C 1
ATOM 1584 O O . ALA A 1 213 ? -3.580 -48.346 -10.976 1.00 36.20 265 ALA A O 1
ATOM 1586 N N . LEU A 1 214 ? -5.071 -49.624 -12.087 1.00 36.15 266 LEU A N 1
ATOM 1587 C CA . LEU A 1 214 ? -4.524 -50.881 -11.596 1.00 34.27 266 LEU A CA 1
ATOM 1588 C C . LEU A 1 214 ? -3.018 -50.962 -11.822 1.00 35.34 266 LEU A C 1
ATOM 1589 O O . LEU A 1 214 ? -2.518 -50.659 -12.911 1.00 31.57 266 LEU A O 1
ATOM 1594 N N . ASP A 1 215 ? -2.298 -51.348 -10.765 1.00 35.52 267 ASP A N 1
ATOM 1595 C CA . ASP A 1 215 ? -0.862 -51.601 -10.800 1.00 33.70 267 ASP A CA 1
ATOM 1596 C C . ASP A 1 215 ? -0.035 -50.335 -10.998 1.00 30.92 267 ASP A C 1
ATOM 1597 O O . ASP A 1 215 ? 1.146 -50.417 -11.344 1.00 33.83 267 ASP A O 1
ATOM 1602 N N . GLY A 1 216 ? -0.624 -49.158 -10.790 1.00 30.27 268 GLY A N 1
ATOM 1603 C CA . GLY A 1 216 ? 0.148 -47.943 -10.631 1.00 30.91 268 GLY A CA 1
ATOM 1604 C C . GLY A 1 216 ? 0.582 -47.758 -9.180 1.00 31.59 268 GLY A C 1
ATOM 1605 O O . GLY A 1 216 ? 0.286 -48.575 -8.312 1.00 28.52 268 GLY A O 1
ATOM 1606 N N . SER A 1 217 ? 1.293 -46.654 -8.924 1.00 31.57 269 SER A N 1
ATOM 1607 C CA . SER A 1 217 ? 1.647 -46.268 -7.559 1.00 30.43 269 SER A CA 1
ATOM 1608 C C . SER A 1 217 ? 1.949 -44.778 -7.521 1.00 28.85 269 SER A C 1
ATOM 1609 O O . SER A 1 217 ? 2.310 -44.175 -8.530 1.00 29.84 269 SER A O 1
ATOM 1612 N N . PHE A 1 218 ? 1.804 -44.185 -6.341 1.00 28.35 270 PHE A N 1
ATOM 1613 C CA . PHE A 1 218 ? 2.107 -42.768 -6.186 1.00 25.57 270 PHE A CA 1
ATOM 1614 C C . PHE A 1 218 ? 3.586 -42.592 -5.883 1.00 25.96 270 PHE A C 1
ATOM 1615 O O . PHE A 1 218 ? 4.127 -43.235 -4.975 1.00 23.05 270 PHE A O 1
ATOM 1623 N N . LEU A 1 219 ? 4.233 -41.741 -6.667 1.00 25.55 271 LEU A N 1
ATOM 1624 C CA . LEU A 1 219 ? 5.653 -41.438 -6.529 1.00 27.88 271 LEU A CA 1
ATOM 1625 C C . LEU A 1 219 ? 5.781 -40.076 -5.860 1.00 25.89 271 LEU A C 1
ATOM 1626 O O . LEU A 1 219 ? 5.498 -39.045 -6.485 1.00 26.24 271 LEU A O 1
ATOM 1631 N N . VAL A 1 220 ? 6.246 -40.064 -4.608 1.00 23.41 272 VAL A N 1
ATOM 1632 C CA . VAL A 1 220 ? 6.578 -38.818 -3.925 1.00 23.58 272 VAL A CA 1
ATOM 1633 C C . VAL A 1 220 ? 8.041 -38.496 -4.188 1.00 26.32 272 VAL A C 1
ATOM 1634 O O . VAL A 1 220 ? 8.922 -39.310 -3.886 1.00 23.66 272 VAL A O 1
ATOM 1638 N N . PHE A 1 221 ? 8.312 -37.305 -4.719 1.00 23.18 273 PHE A N 1
ATOM 1639 C CA . PHE A 1 221 ? 9.685 -36.837 -4.877 1.00 26.94 273 PHE A CA 1
ATOM 1640 C C . PHE A 1 221 ? 9.962 -35.652 -3.959 1.00 26.26 273 PHE A C 1
ATOM 1641 O O . PHE A 1 221 ? 9.175 -34.699 -3.903 1.00 25.68 273 PHE A O 1
ATOM 1649 N N . ARG A 1 222 ? 11.106 -35.705 -3.275 1.00 23.46 274 ARG A N 1
ATOM 1650 C CA . ARG A 1 222 ? 11.601 -34.603 -2.462 1.00 23.69 274 ARG A CA 1
ATOM 1651 C C . ARG A 1 222 ? 13.089 -34.441 -2.712 1.00 23.10 274 ARG A C 1
ATOM 1652 O O . ARG A 1 222 ? 13.847 -35.406 -2.587 1.00 25.30 274 ARG A O 1
ATOM 1660 N N . LYS A 1 223 ? 13.511 -33.234 -3.065 1.00 25.10 275 LYS A N 1
ATOM 1661 C CA . LYS A 1 223 ? 14.927 -32.891 -3.057 1.00 24.92 275 LYS A CA 1
ATOM 1662 C C . LYS A 1 223 ? 15.290 -32.425 -1.649 1.00 21.08 275 LYS A C 1
ATOM 1663 O O . LYS A 1 223 ? 14.902 -31.325 -1.240 1.00 23.79 275 LYS A O 1
ATOM 1669 N N . LEU A 1 224 ? 16.046 -33.253 -0.913 1.00 22.53 276 LEU A N 1
ATOM 1670 C CA . LEU A 1 224 ? 16.375 -33.005 0.496 1.00 23.45 276 LEU A CA 1
ATOM 1671 C C . LEU A 1 224 ? 17.865 -32.704 0.615 1.00 22.55 276 LEU A C 1
ATOM 1672 O O . LEU A 1 224 ? 18.702 -33.611 0.569 1.00 21.31 276 LEU A O 1
ATOM 1677 N N . LYS A 1 225 ? 18.182 -31.419 0.742 1.00 22.69 277 LYS A N 1
ATOM 1678 C CA . LYS A 1 225 ? 19.558 -30.964 0.891 1.00 25.39 277 LYS A CA 1
ATOM 1679 C C . LYS A 1 225 ? 20.095 -31.332 2.272 1.00 25.67 277 LYS A C 1
ATOM 1680 O O . LYS A 1 225 ? 19.382 -31.223 3.268 1.00 24.59 277 LYS A O 1
ATOM 1686 N N . GLN A 1 226 ? 21.357 -31.763 2.336 1.00 23.78 278 GLN A N 1
ATOM 1687 C CA . GLN A 1 226 ? 21.959 -32.238 3.581 1.00 24.69 278 GLN A CA 1
ATOM 1688 C C . GLN A 1 226 ? 23.180 -31.406 3.951 1.00 25.82 278 GLN A C 1
ATOM 1689 O O . GLN A 1 226 ? 24.062 -31.175 3.112 1.00 24.22 278 GLN A O 1
ATOM 1695 N N . LEU A 1 227 ? 23.245 -31.002 5.226 1.00 27.35 279 LEU A N 1
ATOM 1696 C CA . LEU A 1 227 ? 24.350 -30.217 5.775 1.00 24.83 279 LEU A CA 1
ATOM 1697 C C . LEU A 1 227 ? 25.204 -31.169 6.604 1.00 26.58 279 LEU A C 1
ATOM 1698 O O . LEU A 1 227 ? 25.027 -31.301 7.816 1.00 25.12 279 LEU A O 1
ATOM 1703 N N . VAL A 1 228 ? 26.143 -31.829 5.940 1.00 25.43 280 VAL A N 1
ATOM 1704 C CA . VAL A 1 228 ? 26.893 -32.931 6.542 1.00 25.33 280 VAL A CA 1
ATOM 1705 C C . VAL A 1 228 ? 27.915 -32.430 7.560 1.00 26.25 280 VAL A C 1
ATOM 1706 O O . VAL A 1 228 ? 27.967 -32.971 8.682 1.00 25.49 280 VAL A O 1
ATOM 1710 N N . PRO A 1 229 ? 28.764 -31.437 7.238 1.00 27.47 281 PRO A N 1
ATOM 1711 C CA . PRO A 1 229 ? 29.709 -30.969 8.267 1.00 25.97 281 PRO A CA 1
ATOM 1712 C C . PRO A 1 229 ? 28.997 -30.375 9.457 1.00 28.01 281 PRO A C 1
ATOM 1713 O O . PRO A 1 229 ? 29.459 -30.536 10.585 1.00 24.92 281 PRO A O 1
ATOM 1717 N N . GLU A 1 230 ? 27.872 -29.698 9.230 1.00 28.30 282 GLU A N 1
ATOM 1718 C CA . GLU A 1 230 ? 27.079 -29.179 10.335 1.00 27.82 282 GLU A CA 1
ATOM 1719 C C . GLU A 1 230 ? 26.623 -30.313 11.245 1.00 28.68 282 GLU A C 1
ATOM 1720 O O . GLU A 1 230 ? 26.747 -30.235 12.472 1.00 27.81 282 GLU A O 1
ATOM 1726 N N . PHE A 1 231 ? 26.110 -31.386 10.645 1.00 25.11 283 PHE A N 1
ATOM 1727 C CA . PHE A 1 231 ? 25.670 -32.552 11.400 1.00 26.88 283 PHE A CA 1
ATOM 1728 C C . PHE A 1 231 ? 26.826 -33.168 12.184 1.00 30.22 283 PHE A C 1
ATOM 1729 O O . PHE A 1 231 ? 26.699 -33.441 13.385 1.00 26.42 283 PHE A O 1
ATOM 1737 N N . ASN A 1 232 ? 27.963 -33.399 11.515 1.00 26.48 284 ASN A N 1
ATOM 1738 C CA . ASN A 1 232 ? 29.127 -33.973 12.190 1.00 29.25 284 ASN A CA 1
ATOM 1739 C C . ASN A 1 232 ? 29.582 -33.109 13.366 1.00 30.23 284 ASN A C 1
ATOM 1740 O O . ASN A 1 232 ? 29.903 -33.632 14.437 1.00 26.01 284 ASN A O 1
ATOM 1745 N N . LYS A 1 233 ? 29.618 -31.785 13.183 1.00 28.80 285 LYS A N 1
ATOM 1746 C CA . LYS A 1 233 ? 30.025 -30.888 14.267 1.00 29.34 285 LYS A CA 1
ATOM 1747 C C . LYS A 1 233 ? 29.048 -30.956 15.438 1.00 28.71 285 LYS A C 1
ATOM 1748 O O . LYS A 1 233 ? 29.457 -30.909 16.608 1.00 30.36 285 LYS A O 1
ATOM 1754 N N . TYR A 1 234 ? 27.753 -31.100 15.146 1.00 28.16 286 TYR A N 1
ATOM 1755 C CA . TYR A 1 234 ? 26.750 -31.174 16.207 1.00 28.97 286 TYR A CA 1
ATOM 1756 C C . TYR A 1 234 ? 26.945 -32.402 17.091 1.00 32.49 286 TYR A C 1
ATOM 1757 O O . TYR A 1 234 ? 26.883 -32.313 18.328 1.00 29.15 286 TYR A O 1
ATOM 1766 N N . VAL A 1 235 ? 27.132 -33.572 16.477 1.00 27.30 287 VAL A N 1
ATOM 1767 C CA . VAL A 1 235 ? 27.212 -34.787 17.285 1.00 27.25 287 VAL A CA 1
ATOM 1768 C C . VAL A 1 235 ? 28.546 -34.855 18.013 1.00 31.42 287 VAL A C 1
ATOM 1769 O O . VAL A 1 235 ? 28.624 -35.385 19.135 1.00 29.40 287 VAL A O 1
ATOM 1773 N N . LEU A 1 236 ? 29.610 -34.317 17.411 1.00 27.98 288 LEU A N 1
ATOM 1774 C CA . LEU A 1 236 ? 30.873 -34.182 18.139 1.00 29.32 288 LEU A CA 1
ATOM 1775 C C . LEU A 1 236 ? 30.706 -33.284 19.357 1.00 30.71 288 LEU A C 1
ATOM 1776 O O . LEU A 1 236 ? 31.128 -33.640 20.464 1.00 33.38 288 LEU A O 1
ATOM 1781 N N . ASP A 1 237 ? 30.079 -32.118 19.173 1.00 28.75 289 ASP A N 1
ATOM 1782 C CA . ASP A 1 237 ? 29.904 -31.162 20.262 1.00 32.31 289 ASP A CA 1
ATOM 1783 C C . ASP A 1 237 ? 29.014 -31.698 21.373 1.00 33.88 289 ASP A C 1
ATOM 1784 O O . ASP A 1 237 ? 29.078 -31.193 22.499 1.00 34.75 289 ASP A O 1
ATOM 1789 N N . ASN A 1 238 ? 28.169 -32.685 21.082 1.00 29.18 290 ASN A N 1
ATOM 1790 C CA . ASN A 1 238 ? 27.241 -33.224 22.067 1.00 32.78 290 ASN A CA 1
ATOM 1791 C C . ASN A 1 238 ? 27.512 -34.695 22.360 1.00 28.99 290 ASN A C 1
ATOM 1792 O O . ASN A 1 238 ? 26.608 -35.409 22.802 1.00 29.88 290 ASN A O 1
ATOM 1797 N N . ALA A 1 239 ? 28.743 -35.153 22.122 1.00 26.27 291 ALA A N 1
ATOM 1798 C CA . ALA A 1 239 ? 29.088 -36.565 22.236 1.00 29.57 291 ALA A CA 1
ATOM 1799 C C . ALA A 1 239 ? 28.609 -37.166 23.551 1.00 32.52 291 ALA A C 1
ATOM 1800 O O . ALA A 1 239 ? 28.690 -36.539 24.613 1.00 31.26 291 ALA A O 1
ATOM 1802 N N . LEU A 1 240 ? 28.099 -38.387 23.464 1.00 29.71 292 LEU A N 1
ATOM 1803 C CA . LEU A 1 240 ? 27.533 -39.066 24.614 1.00 36.52 292 LEU A CA 1
ATOM 1804 C C . LEU A 1 240 ? 28.624 -39.799 25.387 1.00 36.85 292 LEU A C 1
ATOM 1805 O O . LEU A 1 240 ? 29.772 -39.908 24.947 1.00 31.36 292 LEU A O 1
ATOM 1810 N N . GLN A 1 241 ? 28.240 -40.322 26.552 1.00 34.86 293 GLN A N 1
ATOM 1811 C CA . GLN A 1 241 ? 29.123 -41.123 27.387 1.00 42.13 293 GLN A CA 1
ATOM 1812 C C . GLN A 1 241 ? 28.398 -42.382 27.840 1.00 48.61 293 GLN A C 1
ATOM 1813 O O . GLN A 1 241 ? 27.183 -42.367 28.061 1.00 52.70 293 GLN A O 1
ATOM 1819 N N . ASN A 1 242 ? 29.152 -43.474 27.974 1.00 50.02 294 ASN A N 1
ATOM 1820 C CA . ASN A 1 242 ? 28.638 -44.682 28.604 1.00 50.25 294 ASN A CA 1
ATOM 1821 C C . ASN A 1 242 ? 28.680 -44.530 30.128 1.00 51.79 294 ASN A C 1
ATOM 1822 O O . ASN A 1 242 ? 29.250 -43.578 30.666 1.00 53.19 294 ASN A O 1
ATOM 1827 N N . GLN A 1 243 ? 28.055 -45.470 30.842 1.00 56.73 295 GLN A N 1
ATOM 1828 C CA . GLN A 1 243 ? 28.126 -45.385 32.300 1.00 59.29 295 GLN A CA 1
ATOM 1829 C C . GLN A 1 243 ? 29.559 -45.553 32.786 1.00 54.65 295 GLN A C 1
ATOM 1830 O O . GLN A 1 243 ? 29.953 -44.938 33.784 1.00 56.04 295 GLN A O 1
ATOM 1836 N N . ALA A 1 244 ? 30.360 -46.353 32.077 1.00 49.80 296 ALA A N 1
ATOM 1837 C CA . ALA A 1 244 ? 31.773 -46.452 32.417 1.00 49.87 296 ALA A CA 1
ATOM 1838 C C . ALA A 1 244 ? 32.461 -45.096 32.323 1.00 51.91 296 ALA A C 1
ATOM 1839 O O . ALA A 1 244 ? 33.381 -44.812 33.100 1.00 48.57 296 ALA A O 1
ATOM 1841 N N . GLY A 1 245 ? 32.021 -44.243 31.394 1.00 47.69 297 GLY A N 1
ATOM 1842 C CA . GLY A 1 245 ? 32.589 -42.919 31.243 1.00 42.10 297 GLY A CA 1
ATOM 1843 C C . GLY A 1 245 ? 33.857 -42.852 30.426 1.00 43.05 297 GLY A C 1
ATOM 1844 O O . GLY A 1 245 ? 34.544 -41.827 30.466 1.00 40.90 297 GLY A O 1
ATOM 1845 N N . ASN A 1 246 ? 34.183 -43.904 29.667 1.00 39.82 298 ASN A N 1
ATOM 1846 C CA . ASN A 1 246 ? 35.453 -44.000 28.953 1.00 45.35 298 ASN A CA 1
ATOM 1847 C C . ASN A 1 246 ? 35.304 -43.931 27.431 1.00 41.38 298 ASN A C 1
ATOM 1848 O O . ASN A 1 246 ? 36.176 -44.420 26.708 1.00 41.37 298 ASN A O 1
ATOM 1853 N N . LEU A 1 247 ? 34.226 -43.343 26.926 1.00 39.79 299 LEU A N 1
ATOM 1854 C CA . LEU A 1 247 ? 34.131 -43.081 25.495 1.00 41.34 299 LEU A CA 1
ATOM 1855 C C . LEU A 1 247 ? 34.982 -41.868 25.138 1.00 37.20 299 LEU A C 1
ATOM 1856 O O . LEU A 1 247 ? 35.013 -40.879 25.876 1.00 38.05 299 LEU A O 1
ATOM 1861 N N . THR A 1 248 ? 35.686 -41.948 24.010 1.00 35.64 300 THR A N 1
ATOM 1862 C CA . THR A 1 248 ? 36.275 -40.741 23.453 1.00 35.68 300 THR A CA 1
ATOM 1863 C C . THR A 1 248 ? 35.171 -39.832 22.900 1.00 34.83 300 THR A C 1
ATOM 1864 O O . THR A 1 248 ? 34.003 -40.220 22.791 1.00 34.10 300 THR A O 1
ATOM 1868 N N . VAL A 1 249 ? 35.537 -38.592 22.579 1.00 28.67 301 VAL A N 1
ATOM 1869 C CA . VAL A 1 249 ? 34.563 -37.691 21.970 1.00 33.77 301 VAL A CA 1
ATOM 1870 C C . VAL A 1 249 ? 34.065 -38.266 20.641 1.00 32.00 301 VAL A C 1
ATOM 1871 O O . VAL A 1 249 ? 32.857 -38.264 20.354 1.00 29.21 301 VAL A O 1
ATOM 1875 N N . GLU A 1 250 ? 34.984 -38.794 19.829 1.00 32.24 302 GLU A N 1
ATOM 1876 C CA . GLU A 1 250 ? 34.606 -39.396 18.551 1.00 32.02 302 GLU A CA 1
ATOM 1877 C C . GLU A 1 250 ? 33.674 -40.585 18.751 1.00 29.84 302 GLU A C 1
ATOM 1878 O O . GLU A 1 250 ? 32.701 -40.757 18.005 1.00 30.18 302 GLU A O 1
ATOM 1884 N N . GLU A 1 251 ? 33.948 -41.413 19.758 1.00 30.97 303 GLU A N 1
ATOM 1885 C CA . GLU A 1 251 ? 33.086 -42.560 20.015 1.00 29.69 303 GLU A CA 1
ATOM 1886 C C . GLU A 1 251 ? 31.715 -42.124 20.515 1.00 28.20 303 GLU A C 1
ATOM 1887 O O . GLU A 1 251 ? 30.690 -42.688 20.111 1.00 26.66 303 GLU A O 1
ATOM 1893 N N . GLY A 1 252 ? 31.671 -41.122 21.393 1.00 28.38 304 GLY A N 1
ATOM 1894 C CA . GLY A 1 252 ? 30.392 -40.625 21.859 1.00 29.77 304 GLY A CA 1
ATOM 1895 C C . GLY A 1 252 ? 29.604 -39.923 20.773 1.00 29.61 304 GLY A C 1
ATOM 1896 O O . GLY A 1 252 ? 28.371 -39.895 20.820 1.00 29.39 304 GLY A O 1
ATOM 1897 N N . ALA A 1 253 ? 30.300 -39.326 19.799 1.00 28.40 305 ALA A N 1
ATOM 1898 C CA . ALA A 1 253 ? 29.610 -38.694 18.675 1.00 28.27 305 ALA A CA 1
ATOM 1899 C C . ALA A 1 253 ? 28.957 -39.732 17.776 1.00 27.28 305 ALA A C 1
ATOM 1900 O O . ALA A 1 253 ? 27.809 -39.558 17.360 1.00 29.89 305 ALA A O 1
ATOM 1902 N N . GLU A 1 254 ? 29.662 -40.827 17.477 1.00 26.74 306 GLU A N 1
ATOM 1903 C CA . GLU A 1 254 ? 29.046 -41.876 16.672 1.00 30.48 306 GLU A CA 1
ATOM 1904 C C . GLU A 1 254 ? 27.917 -42.572 17.419 1.00 31.00 306 GLU A C 1
ATOM 1905 O O . GLU A 1 254 ? 26.932 -42.988 16.796 1.00 26.87 306 GLU A O 1
ATOM 1911 N N . LEU A 1 255 ? 28.031 -42.711 18.744 1.00 28.88 307 LEU A N 1
ATOM 1912 C CA . LEU A 1 255 ? 26.910 -43.238 19.513 1.00 26.54 307 LEU A CA 1
ATOM 1913 C C . LEU A 1 255 ? 25.688 -42.340 19.363 1.00 26.22 307 LEU A C 1
ATOM 1914 O O . LEU A 1 255 ? 24.583 -42.817 19.086 1.00 27.39 307 LEU A O 1
ATOM 1919 N N . LEU A 1 256 ? 25.874 -41.028 19.518 1.00 24.04 308 LEU A N 1
ATOM 1920 C CA . LEU A 1 256 ? 24.748 -40.111 19.405 1.00 25.23 308 LEU A CA 1
ATOM 1921 C C . LEU A 1 256 ? 24.119 -40.182 18.016 1.00 24.64 308 LEU A C 1
ATOM 1922 O O . LEU A 1 256 ? 22.891 -40.228 17.886 1.00 24.44 308 LEU A O 1
ATOM 1927 N N . GLY A 1 257 ? 24.944 -40.202 16.968 1.00 24.66 309 GLY A N 1
ATOM 1928 C CA . GLY A 1 257 ? 24.407 -40.362 15.619 1.00 24.46 309 GLY A CA 1
ATOM 1929 C C . GLY A 1 257 ? 23.606 -41.641 15.448 1.00 26.04 309 GLY A C 1
ATOM 1930 O O . GLY A 1 257 ? 22.548 -41.644 14.812 1.00 26.14 309 GLY A O 1
ATOM 1931 N N . SER A 1 258 ? 24.101 -42.751 16.012 1.00 25.14 310 SER A N 1
ATOM 1932 C CA . SER A 1 258 ? 23.358 -44.004 15.938 1.00 24.79 310 SER A CA 1
ATOM 1933 C C . SER A 1 258 ? 22.028 -43.901 16.676 1.00 23.65 310 SER A C 1
ATOM 1934 O O . SER A 1 258 ? 21.038 -44.505 16.253 1.00 24.87 310 SER A O 1
ATOM 1937 N N . ARG A 1 259 ? 21.979 -43.126 17.760 1.00 21.81 311 ARG A N 1
ATOM 1938 C CA . ARG A 1 259 ? 20.726 -42.942 18.484 1.00 24.35 311 ARG A CA 1
ATOM 1939 C C . ARG A 1 259 ? 19.737 -42.081 17.704 1.00 21.82 311 ARG A C 1
ATOM 1940 O O . ARG A 1 259 ? 18.526 -42.313 17.780 1.00 22.52 311 ARG A O 1
ATOM 1948 N N . MET A 1 260 ? 20.224 -41.097 16.946 1.00 24.09 312 MET A N 1
ATOM 1949 C CA . MET A 1 260 ? 19.322 -40.290 16.123 1.00 23.81 312 MET A CA 1
ATOM 1950 C C . MET A 1 260 ? 18.694 -41.111 15.003 1.00 21.43 312 MET A C 1
ATOM 1951 O O . MET A 1 260 ? 17.505 -40.945 14.694 1.00 22.91 312 MET A O 1
ATOM 1956 N N . PHE A 1 261 ? 19.475 -41.989 14.374 1.00 24.28 313 PHE A N 1
ATOM 1957 C CA . PHE A 1 261 ? 18.997 -42.724 13.209 1.00 24.93 313 PHE A CA 1
ATOM 1958 C C . PHE A 1 261 ? 18.302 -44.027 13.579 1.00 23.92 313 PHE A C 1
ATOM 1959 O O . PHE A 1 261 ? 17.305 -44.389 12.948 1.00 22.16 313 PHE A O 1
ATOM 1967 N N . GLY A 1 262 ? 18.801 -44.726 14.603 1.00 24.29 314 GLY A N 1
ATOM 1968 C CA . GLY A 1 262 ? 18.402 -46.086 14.885 1.00 22.67 314 GLY A CA 1
ATOM 1969 C C . GLY A 1 262 ? 19.353 -47.120 14.332 1.00 23.29 314 GLY A C 1
ATOM 1970 O O . GLY A 1 262 ? 19.108 -48.314 14.503 1.00 24.71 314 GLY A O 1
ATOM 1971 N N . ARG A 1 263 ? 20.417 -46.690 13.658 1.00 23.73 315 ARG A N 1
ATOM 1972 C CA . ARG A 1 263 ? 21.420 -47.569 13.083 1.00 23.86 315 ARG A CA 1
ATOM 1973 C C . ARG A 1 263 ? 22.767 -46.876 13.175 1.00 26.72 315 ARG A C 1
ATOM 1974 O O . ARG A 1 263 ? 22.846 -45.643 13.160 1.00 24.47 315 ARG A O 1
ATOM 1982 N N . TRP A 1 264 ? 23.820 -47.683 13.302 1.00 26.36 316 TRP A N 1
ATOM 1983 C CA . TRP A 1 264 ? 25.176 -47.212 13.098 1.00 28.48 316 TRP A CA 1
ATOM 1984 C C . TRP A 1 264 ? 25.406 -46.981 11.602 1.00 27.64 316 TRP A C 1
ATOM 1985 O O . TRP A 1 264 ? 24.596 -47.377 10.765 1.00 29.08 316 TRP A O 1
ATOM 1996 N N . LYS A 1 265 ? 26.530 -46.343 11.263 1.00 24.92 317 LYS A N 1
ATOM 1997 C CA . LYS A 1 265 ? 26.789 -46.034 9.855 1.00 30.14 317 LYS A CA 1
ATOM 1998 C C . LYS A 1 265 ? 26.931 -47.298 9.012 1.00 31.59 317 LYS A C 1
ATOM 1999 O O . LYS A 1 265 ? 26.627 -47.289 7.806 1.00 26.60 317 LYS A O 1
ATOM 2005 N N . SER A 1 266 ? 27.362 -48.402 9.627 1.00 29.57 318 SER A N 1
ATOM 2006 C CA . SER A 1 266 ? 27.474 -49.671 8.915 1.00 32.80 318 SER A CA 1
ATOM 2007 C C . SER A 1 266 ? 26.125 -50.263 8.538 1.00 29.74 318 SER A C 1
ATOM 2008 O O . SER A 1 266 ? 26.076 -51.178 7.706 1.00 29.41 318 SER A O 1
ATOM 2011 N N . GLY A 1 267 ? 25.035 -49.768 9.118 1.00 25.65 319 GLY A N 1
ATOM 2012 C CA . GLY A 1 267 ? 23.733 -50.375 8.964 1.00 25.51 319 GLY A CA 1
ATOM 2013 C C . GLY A 1 267 ? 23.307 -51.225 10.144 1.00 29.20 319 GLY A C 1
ATOM 2014 O O . GLY A 1 267 ? 22.145 -51.661 10.191 1.00 30.42 319 GLY A O 1
ATOM 2015 N N . ALA A 1 268 ? 24.208 -51.479 11.086 1.00 29.51 320 ALA A N 1
ATOM 2016 C CA . ALA A 1 268 ? 23.881 -52.294 12.252 1.00 29.12 320 ALA A CA 1
ATOM 2017 C C . ALA A 1 268 ? 22.776 -51.619 13.047 1.00 26.58 320 ALA A C 1
ATOM 2018 O O . ALA A 1 268 ? 22.941 -50.460 13.452 1.00 29.60 320 ALA A O 1
ATOM 2020 N N . PRO A 1 269 ? 21.651 -52.288 13.294 1.00 28.48 321 PRO A N 1
ATOM 2021 C CA . PRO A 1 269 ? 20.564 -51.645 14.039 1.00 26.00 321 PRO A CA 1
ATOM 2022 C C . PRO A 1 269 ? 20.915 -51.556 15.516 1.00 29.86 321 PRO A C 1
ATOM 2023 O O . PRO A 1 269 ? 21.335 -52.541 16.130 1.00 28.80 321 PRO A O 1
ATOM 2027 N N . ILE A 1 270 ? 20.752 -50.359 16.085 1.00 27.27 322 ILE A N 1
ATOM 2028 C CA . ILE A 1 270 ? 21.143 -50.181 17.472 1.00 28.78 322 ILE A CA 1
ATOM 2029 C C . ILE A 1 270 ? 20.270 -51.003 18.404 1.00 30.21 322 ILE A C 1
ATOM 2030 O O . ILE A 1 270 ? 20.690 -51.291 19.526 1.00 28.98 322 ILE A O 1
ATOM 2035 N N . ASP A 1 271 ? 19.075 -51.408 17.963 1.00 26.26 323 ASP A N 1
ATOM 2036 C CA . ASP A 1 271 ? 18.224 -52.253 18.796 1.00 28.08 323 ASP A CA 1
ATOM 2037 C C . ASP A 1 271 ? 18.845 -53.625 19.029 1.00 31.46 323 ASP A C 1
ATOM 2038 O O . ASP A 1 271 ? 18.537 -54.286 20.031 1.00 31.06 323 ASP A O 1
ATOM 2043 N N . LEU A 1 272 ? 19.709 -54.070 18.117 1.00 33.13 324 LEU A N 1
ATOM 2044 C CA . LEU A 1 272 ? 20.434 -55.318 18.283 1.00 32.60 324 LEU A CA 1
ATOM 2045 C C . LEU A 1 272 ? 21.856 -55.116 18.791 1.00 37.26 324 LEU A C 1
ATOM 2046 O O . LEU A 1 272 ? 22.408 -56.034 19.402 1.00 36.01 324 LEU A O 1
ATOM 2051 N N . SER A 1 273 ? 22.454 -53.942 18.566 1.00 34.34 325 SER A N 1
ATOM 2052 C CA . SER A 1 273 ? 23.844 -53.671 18.943 1.00 30.47 325 SER A CA 1
ATOM 2053 C C . SER A 1 273 ? 23.937 -52.241 19.466 1.00 34.47 325 SER A C 1
ATOM 2054 O O . SER A 1 273 ? 24.440 -51.342 18.783 1.00 32.69 325 SER A O 1
ATOM 2057 N N . PRO A 1 274 ? 23.460 -51.998 20.693 1.00 29.43 326 PRO A N 1
ATOM 2058 C CA . PRO A 1 274 ? 23.345 -50.609 21.169 1.00 29.39 326 PRO A CA 1
ATOM 2059 C C . PRO A 1 274 ? 24.644 -49.947 21.581 1.00 33.81 326 PRO A C 1
ATOM 2060 O O . PRO A 1 274 ? 24.688 -48.709 21.605 1.00 31.02 326 PRO A O 1
ATOM 2064 N N . ASP A 1 275 ? 25.695 -50.703 21.903 1.00 33.63 327 ASP A N 1
ATOM 2065 C CA . ASP A 1 275 ? 26.858 -50.119 22.562 1.00 35.28 327 ASP A CA 1
ATOM 2066 C C . ASP A 1 275 ? 28.007 -49.815 21.621 1.00 34.71 327 ASP A C 1
ATOM 2067 O O . ASP A 1 275 ? 28.786 -48.901 21.897 1.00 40.53 327 ASP A O 1
ATOM 2072 N N . PHE A 1 276 ? 28.126 -50.544 20.518 1.00 34.27 328 PHE A N 1
ATOM 2073 C CA . PHE A 1 276 ? 29.163 -50.271 19.540 1.00 37.86 328 PHE A CA 1
ATOM 2074 C C . PHE A 1 276 ? 28.698 -50.775 18.185 1.00 36.68 328 PHE A C 1
ATOM 2075 O O . PHE A 1 276 ? 27.825 -51.642 18.085 1.00 37.44 328 PHE A O 1
ATOM 2083 N N . ASP A 1 277 ? 29.301 -50.225 17.142 1.00 35.92 329 ASP A N 1
ATOM 2084 C CA . ASP A 1 277 ? 28.997 -50.680 15.799 1.00 36.62 329 ASP A CA 1
ATOM 2085 C C . ASP A 1 277 ? 29.449 -52.120 15.607 1.00 41.92 329 ASP A C 1
ATOM 2086 O O . ASP A 1 277 ? 30.444 -52.575 16.177 1.00 43.80 329 ASP A O 1
ATOM 2091 N N . ASP A 1 278 ? 28.693 -52.844 14.796 1.00 39.93 330 ASP A N 1
ATOM 2092 C CA . ASP A 1 278 ? 29.024 -54.214 14.432 1.00 39.61 330 ASP A CA 1
ATOM 2093 C C . ASP A 1 278 ? 28.869 -54.266 12.922 1.00 36.47 330 ASP A C 1
ATOM 2094 O O . ASP A 1 278 ? 27.782 -54.562 12.413 1.00 36.87 330 ASP A O 1
ATOM 2099 N N . PRO A 1 279 ? 29.941 -53.979 12.174 1.00 38.41 331 PRO A N 1
ATOM 2100 C CA . PRO A 1 279 ? 29.815 -53.869 10.717 1.00 36.92 331 PRO A CA 1
ATOM 2101 C C . PRO A 1 279 ? 29.459 -55.169 10.036 1.00 41.40 331 PRO A C 1
ATOM 2102 O O . PRO A 1 279 ? 28.898 -55.128 8.934 1.00 34.63 331 PRO A O 1
ATOM 2106 N N . ALA A 1 280 ? 29.775 -56.320 10.632 1.00 40.34 332 ALA A N 1
ATOM 2107 C CA . ALA A 1 280 ? 29.329 -57.573 10.029 1.00 38.26 332 ALA A CA 1
ATOM 2108 C C . ALA A 1 280 ? 27.815 -57.712 10.135 1.00 39.11 332 ALA A C 1
ATOM 2109 O O . ALA A 1 280 ? 27.156 -58.152 9.187 1.00 36.28 332 ALA A O 1
ATOM 2111 N N . LEU A 1 281 ? 27.247 -57.329 11.281 1.00 39.05 333 LEU A N 1
ATOM 2112 C CA . LEU A 1 281 ? 25.796 -57.329 11.422 1.00 37.92 333 LEU A CA 1
ATOM 2113 C C . LEU A 1 281 ? 25.160 -56.351 10.438 1.00 34.02 333 LEU A C 1
ATOM 2114 O O . LEU A 1 281 ? 24.231 -56.706 9.707 1.00 35.29 333 LEU A O 1
ATOM 2119 N N . GLY A 1 282 ? 25.679 -55.120 10.381 1.00 31.19 334 GLY A N 1
ATOM 2120 C CA . GLY A 1 282 ? 25.082 -54.110 9.519 1.00 34.54 334 GLY A CA 1
ATOM 2121 C C . GLY A 1 282 ? 25.074 -54.496 8.051 1.00 38.39 334 GLY A C 1
ATOM 2122 O O . GLY A 1 282 ? 24.133 -54.176 7.318 1.00 36.73 334 GLY A O 1
ATOM 2123 N N . ASN A 1 283 ? 26.114 -55.191 7.600 1.00 38.84 335 ASN A N 1
ATOM 2124 C CA . ASN A 1 283 ? 26.221 -55.532 6.191 1.00 40.96 335 ASN A CA 1
ATOM 2125 C C . ASN A 1 283 ? 25.458 -56.800 5.815 1.00 41.63 335 ASN A C 1
ATOM 2126 O O . ASN A 1 283 ? 25.278 -57.070 4.621 1.00 40.03 335 ASN A O 1
ATOM 2131 N N . ASP A 1 284 ? 24.976 -57.560 6.791 1.00 39.61 336 ASP A N 1
ATOM 2132 C CA . ASP A 1 284 ? 24.357 -58.859 6.540 1.00 40.66 336 ASP A CA 1
ATOM 2133 C C . ASP A 1 284 ? 22.861 -58.680 6.318 1.00 39.61 336 ASP A C 1
ATOM 2134 O O . ASP A 1 284 ? 22.118 -58.368 7.257 1.00 38.44 336 ASP A O 1
ATOM 2139 N N . ILE A 1 285 ? 22.417 -58.940 5.085 1.00 38.39 337 ILE A N 1
ATOM 2140 C CA . ILE A 1 285 ? 21.003 -58.850 4.718 1.00 41.01 337 ILE A CA 1
ATOM 2141 C C . ILE A 1 285 ? 20.146 -59.744 5.602 1.00 40.78 337 ILE A C 1
ATOM 2142 O O . ILE A 1 285 ? 18.951 -59.483 5.801 1.00 41.33 337 ILE A O 1
ATOM 2147 N N . GLU A 1 286 ? 20.724 -60.826 6.120 1.00 40.83 338 GLU A N 1
ATOM 2148 C CA . GLU A 1 286 ? 19.940 -61.790 6.874 1.00 41.65 338 GLU A CA 1
ATOM 2149 C C . GLU A 1 286 ? 19.797 -61.406 8.334 1.00 41.91 338 GLU A C 1
ATOM 2150 O O . GLU A 1 286 ? 18.930 -61.953 9.022 1.00 47.25 338 GLU A O 1
ATOM 2156 N N . ARG A 1 287 ? 20.618 -60.483 8.824 1.00 42.40 339 ARG A N 1
ATOM 2157 C CA . ARG A 1 287 ? 20.600 -60.099 10.231 1.00 39.29 339 ARG A CA 1
ATOM 2158 C C . ARG A 1 287 ? 20.191 -58.651 10.474 1.00 37.98 339 ARG A C 1
ATOM 2159 O O . ARG A 1 287 ? 19.609 -58.359 11.524 1.00 34.69 339 ARG A O 1
ATOM 2167 N N . ASN A 1 288 ? 20.478 -57.737 9.542 1.00 34.45 340 ASN A N 1
ATOM 2168 C CA . ASN A 1 288 ? 20.441 -56.313 9.853 1.00 32.82 340 ASN A CA 1
ATOM 2169 C C . ASN A 1 288 ? 19.029 -55.734 9.942 1.00 33.83 340 ASN A C 1
ATOM 2170 O O . ASN A 1 288 ? 18.885 -54.560 10.306 1.00 30.68 340 ASN A O 1
ATOM 2175 N N . ASN A 1 289 ? 17.987 -56.509 9.638 1.00 33.38 341 ASN A N 1
ATOM 2176 C CA . ASN A 1 289 ? 16.622 -56.018 9.786 1.00 32.83 341 ASN A CA 1
ATOM 2177 C C . ASN A 1 289 ? 15.779 -56.868 10.725 1.00 31.43 341 ASN A C 1
ATOM 2178 O O . ASN A 1 289 ? 14.568 -56.637 10.834 1.00 32.61 341 ASN A O 1
ATOM 2183 N N . ASN A 1 290 ? 16.381 -57.829 11.422 1.00 33.57 342 ASN A N 1
ATOM 2184 C CA . ASN A 1 290 ? 15.628 -58.788 12.230 1.00 34.17 342 ASN A CA 1
ATOM 2185 C C . ASN A 1 290 ? 15.506 -58.263 13.662 1.00 35.48 342 ASN A C 1
ATOM 2186 O O . ASN A 1 290 ? 16.206 -58.690 14.584 1.00 32.15 342 ASN A O 1
ATOM 2191 N N . PHE A 1 291 ? 14.579 -57.323 13.846 1.00 33.13 343 PHE A N 1
ATOM 2192 C CA . PHE A 1 291 ? 14.344 -56.701 15.142 1.00 32.19 343 PHE A CA 1
ATOM 2193 C C . PHE A 1 291 ? 12.973 -56.045 15.123 1.00 34.74 343 PHE A C 1
ATOM 2194 O O . PHE A 1 291 ? 12.442 -55.703 14.060 1.00 30.14 343 PHE A O 1
ATOM 2202 N N . ASN A 1 292 ? 12.406 -55.865 16.325 1.00 31.01 344 ASN A N 1
ATOM 2203 C CA . ASN A 1 292 ? 11.111 -55.202 16.442 1.00 32.33 344 ASN A CA 1
ATOM 2204 C C . ASN A 1 292 ? 11.016 -54.360 17.712 1.00 32.61 344 ASN A C 1
ATOM 2205 O O . ASN A 1 292 ? 9.904 -53.989 18.118 1.00 29.92 344 ASN A O 1
ATOM 2210 N N . TYR A 1 293 ? 12.160 -54.075 18.346 1.00 29.28 345 TYR A N 1
ATOM 2211 C CA . TYR A 1 293 ? 12.304 -53.269 19.553 1.00 30.32 345 TYR A CA 1
ATOM 2212 C C . TYR A 1 293 ? 11.873 -54.007 20.816 1.00 31.25 345 TYR A C 1
ATOM 2213 O O . TYR A 1 293 ? 12.072 -53.483 21.913 1.00 27.34 345 TYR A O 1
ATOM 2222 N N . SER A 1 294 ? 11.313 -55.212 20.691 1.00 32.10 346 SER A N 1
ATOM 2223 C CA . SER A 1 294 ? 10.998 -56.004 21.880 1.00 36.60 346 SER A CA 1
ATOM 2224 C C . SER A 1 294 ? 12.229 -56.769 22.358 1.00 34.13 346 SER A C 1
ATOM 2225 O O . SER A 1 294 ? 13.106 -57.130 21.570 1.00 37.07 346 SER A O 1
ATOM 2228 N N . HIS A 1 295 ? 12.288 -57.010 23.672 1.00 40.42 347 HIS A N 1
ATOM 2229 C CA . HIS A 1 295 ? 13.404 -57.705 24.304 1.00 39.32 347 HIS A CA 1
ATOM 2230 C C . HIS A 1 295 ? 12.897 -58.349 25.586 1.00 38.67 347 HIS A C 1
ATOM 2231 O O . HIS A 1 295 ? 12.087 -57.733 26.296 1.00 34.86 347 HIS A O 1
ATOM 2238 N N . PRO A 1 296 ? 13.345 -59.564 25.907 1.00 41.78 348 PRO A N 1
ATOM 2239 C CA . PRO A 1 296 ? 13.016 -60.152 27.215 1.00 40.56 348 PRO A CA 1
ATOM 2240 C C . PRO A 1 296 ? 13.324 -59.174 28.337 1.00 37.69 348 PRO A C 1
ATOM 2241 O O . PRO A 1 296 ? 14.382 -58.542 28.356 1.00 45.82 348 PRO A O 1
ATOM 2245 N N . GLY A 1 297 ? 12.366 -59.009 29.247 1.00 39.68 349 GLY A N 1
ATOM 2246 C CA . GLY A 1 297 ? 12.541 -58.172 30.419 1.00 39.74 349 GLY A CA 1
ATOM 2247 C C . GLY A 1 297 ? 12.446 -56.684 30.177 1.00 39.90 349 GLY A C 1
ATOM 2248 O O . GLY A 1 297 ? 12.765 -55.900 31.075 1.00 38.78 349 GLY A O 1
ATOM 2249 N N . SER A 1 298 ? 12.008 -56.262 29.003 1.00 41.32 350 SER A N 1
ATOM 2250 C CA . SER A 1 298 ? 12.019 -54.857 28.635 1.00 37.67 350 SER A CA 1
ATOM 2251 C C . SER A 1 298 ? 10.589 -54.394 28.391 1.00 36.75 350 SER A C 1
ATOM 2252 O O . SER A 1 298 ? 9.826 -55.062 27.682 1.00 38.15 350 SER A O 1
ATOM 2255 N N . ASP A 1 299 ? 10.236 -53.251 28.970 1.00 35.84 351 ASP A N 1
ATOM 2256 C CA . ASP A 1 299 ? 8.903 -52.676 28.819 1.00 33.78 351 ASP A CA 1
ATOM 2257 C C . ASP A 1 299 ? 8.897 -51.780 27.583 1.00 33.64 351 ASP A C 1
ATOM 2258 O O . ASP A 1 299 ? 9.538 -50.723 27.578 1.00 30.48 351 ASP A O 1
ATOM 2263 N N . LEU A 1 300 ? 8.147 -52.196 26.546 1.00 30.95 352 LEU A N 1
ATOM 2264 C CA . LEU A 1 300 ? 8.014 -51.401 25.325 1.00 31.44 352 LEU A CA 1
ATOM 2265 C C . LEU A 1 300 ? 7.501 -50.000 25.610 1.00 31.92 352 LEU A C 1
ATOM 2266 O O . LEU A 1 300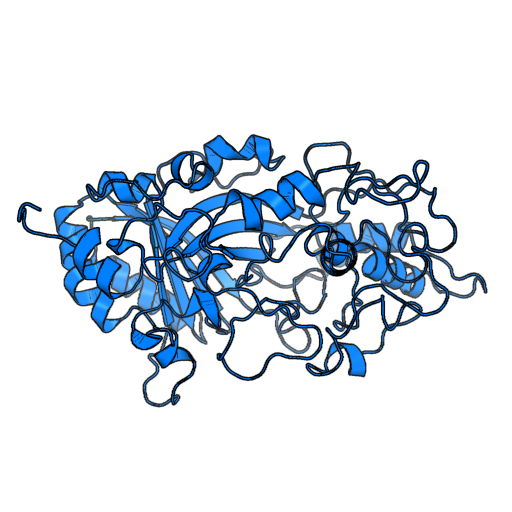 ? 7.765 -49.074 24.836 1.00 30.71 352 LEU A O 1
ATOM 2271 N N . ALA A 1 301 ? 6.747 -49.828 26.696 1.00 31.95 353 ALA A N 1
ATOM 2272 C CA . ALA A 1 301 ? 6.183 -48.523 27.013 1.00 31.62 353 ALA A CA 1
ATOM 2273 C C . ALA A 1 301 ? 7.211 -47.543 27.558 1.00 30.04 353 ALA A C 1
ATOM 2274 O O . ALA A 1 301 ? 6.958 -46.335 27.513 1.00 28.96 353 ALA A O 1
ATOM 2276 N N . THR A 1 302 ? 8.349 -48.016 28.095 1.00 29.70 354 THR A N 1
ATOM 2277 C CA . THR A 1 302 ? 9.296 -47.110 28.751 1.00 27.31 354 THR A CA 1
ATOM 2278 C C . THR A 1 302 ? 10.756 -47.269 28.341 1.00 27.88 354 THR A C 1
ATOM 2279 O O . THR A 1 302 ? 11.511 -46.302 28.489 1.00 31.37 354 THR A O 1
ATOM 2283 N N . ASP A 1 303 ? 11.182 -48.420 27.832 1.00 26.96 355 ASP A N 1
ATOM 2284 C CA . ASP A 1 303 ? 12.606 -48.710 27.688 1.00 29.68 355 ASP A CA 1
ATOM 2285 C C . ASP A 1 303 ? 13.171 -48.098 26.406 1.00 33.95 355 ASP A C 1
ATOM 2286 O O . ASP A 1 303 ? 12.942 -48.612 25.307 1.00 27.51 355 ASP A O 1
ATOM 2291 N N . GLN A 1 304 ? 13.972 -47.042 26.546 1.00 29.80 356 GLN A N 1
ATOM 2292 C CA . GLN A 1 304 ? 14.704 -46.489 25.416 1.00 29.60 356 GLN A CA 1
ATOM 2293 C C . GLN A 1 304 ? 16.195 -46.779 25.485 1.00 30.36 356 GLN A C 1
ATOM 2294 O O . GLN A 1 304 ? 16.977 -46.104 24.805 1.00 30.32 356 GLN A O 1
ATOM 2300 N N . THR A 1 305 ? 16.610 -47.766 26.290 1.00 30.55 357 THR A N 1
ATOM 2301 C CA . THR A 1 305 ? 18.041 -48.029 26.434 1.00 31.77 357 THR A CA 1
ATOM 2302 C C . THR A 1 305 ? 18.634 -48.664 25.179 1.00 29.20 357 THR A C 1
ATOM 2303 O O . THR A 1 305 ? 19.836 -48.527 24.931 1.00 33.23 357 THR A O 1
ATOM 2307 N N . ARG A 1 306 ? 17.832 -49.358 24.377 1.00 29.84 358 ARG A N 1
ATOM 2308 C CA . ARG A 1 306 ? 18.356 -49.917 23.131 1.00 30.70 358 ARG A CA 1
ATOM 2309 C C . ARG A 1 306 ? 18.079 -49.044 21.906 1.00 30.13 358 ARG A C 1
ATOM 2310 O O . ARG A 1 306 ? 18.894 -49.034 20.969 1.00 31.18 358 ARG A O 1
ATOM 2318 N N . CYS A 1 307 ? 16.958 -48.306 21.892 1.00 27.67 359 CYS A N 1
ATOM 2319 C CA . CYS A 1 307 ? 16.592 -47.417 20.779 1.00 26.87 359 CYS A CA 1
ATOM 2320 C C . CYS A 1 307 ? 15.616 -46.349 21.252 1.00 28.06 359 CYS A C 1
ATOM 2321 O O . CYS A 1 307 ? 14.543 -46.681 21.771 1.00 29.09 359 CYS A O 1
ATOM 2324 N N . PRO A 1 308 ? 15.942 -45.068 21.099 1.00 24.34 360 PRO A N 1
ATOM 2325 C CA . PRO A 1 308 ? 15.018 -44.024 21.551 1.00 26.86 360 PRO A CA 1
ATOM 2326 C C . PRO A 1 308 ? 13.707 -44.128 20.792 1.00 28.91 360 PRO A C 1
ATOM 2327 O O . PRO A 1 308 ? 13.668 -44.548 19.636 1.00 25.85 360 PRO A O 1
ATOM 2331 N N . PHE A 1 309 ? 12.615 -43.782 21.478 1.00 27.81 361 PHE A N 1
ATOM 2332 C CA . PHE A 1 309 ? 11.310 -43.779 20.834 1.00 25.82 361 PHE A CA 1
ATOM 2333 C C . PHE A 1 309 ? 11.281 -42.845 19.639 1.00 26.77 361 PHE A C 1
ATOM 2334 O O . PHE A 1 309 ? 10.420 -42.990 18.765 1.00 27.33 361 PHE A O 1
ATOM 2342 N N . THR A 1 310 ? 12.209 -41.893 19.589 1.00 27.10 362 THR A N 1
ATOM 2343 C CA . THR A 1 310 ? 12.256 -40.860 18.572 1.00 26.21 362 THR A CA 1
ATOM 2344 C C . THR A 1 310 ? 13.308 -41.109 17.499 1.00 24.68 362 THR A C 1
ATOM 2345 O O . THR A 1 310 ? 13.514 -40.233 16.657 1.00 23.94 362 THR A O 1
ATOM 2349 N N . ALA A 1 311 ? 14.014 -42.240 17.532 1.00 24.95 363 ALA A N 1
ATOM 2350 C CA . ALA A 1 311 ? 14.951 -42.548 16.457 1.00 23.53 363 ALA A CA 1
ATOM 2351 C C . ALA A 1 311 ? 14.238 -42.532 15.121 1.00 21.68 363 ALA A C 1
ATOM 2352 O O . ALA A 1 311 ? 13.087 -42.955 15.005 1.00 22.54 363 ALA A O 1
ATOM 2354 N N . HIS A 1 312 ? 14.966 -42.079 14.099 1.00 23.37 364 HIS A N 1
ATOM 2355 C CA . HIS A 1 312 ? 14.385 -41.886 12.780 1.00 21.29 364 HIS A CA 1
ATOM 2356 C C . HIS A 1 312 ? 13.617 -43.117 12.314 1.00 23.49 364 HIS A C 1
ATOM 2357 O O . HIS A 1 312 ? 12.429 -43.029 11.988 1.00 24.21 364 HIS A O 1
ATOM 2364 N N . ILE A 1 313 ? 14.274 -44.285 12.297 1.00 24.26 365 ILE A N 1
ATOM 2365 C CA . ILE A 1 313 ? 13.621 -45.475 11.751 1.00 23.08 365 ILE A CA 1
ATOM 2366 C C . ILE A 1 313 ? 12.480 -45.935 12.645 1.00 23.25 365 ILE A C 1
ATOM 2367 O O . ILE A 1 313 ? 11.533 -46.569 12.166 1.00 26.07 365 ILE A O 1
ATOM 2372 N N . ARG A 1 314 ? 12.540 -45.636 13.949 1.00 24.03 366 ARG A N 1
ATOM 2373 C CA . ARG A 1 314 ? 11.458 -46.022 14.844 1.00 22.79 366 ARG A CA 1
ATOM 2374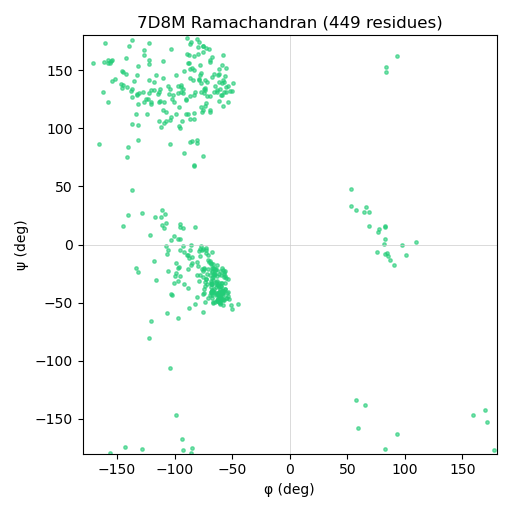 C C . ARG A 1 314 ? 10.277 -45.049 14.758 1.00 24.90 366 ARG A C 1
ATOM 2375 O O . ARG A 1 314 ? 9.135 -45.435 15.036 1.00 25.06 366 ARG A O 1
ATOM 2383 N N . LYS A 1 315 ? 10.529 -43.792 14.375 1.00 22.99 367 LYS A N 1
ATOM 2384 C CA . LYS A 1 315 ? 9.438 -42.863 14.093 1.00 23.05 367 LYS A CA 1
ATOM 2385 C C . LYS A 1 315 ? 8.715 -43.238 12.796 1.00 23.52 367 LYS A C 1
ATOM 2386 O O . LYS A 1 315 ? 7.479 -43.262 12.746 1.00 21.42 367 LYS A O 1
ATOM 2392 N N . THR A 1 316 ? 9.467 -43.541 11.738 1.00 21.91 368 THR A N 1
ATOM 2393 C CA . THR A 1 316 ? 8.857 -43.751 10.421 1.00 22.69 368 THR A CA 1
ATOM 2394 C C . THR A 1 316 ? 8.365 -45.174 10.202 1.00 24.93 368 THR A C 1
ATOM 2395 O O . THR A 1 316 ? 7.579 -45.408 9.276 1.00 21.59 368 THR A O 1
ATOM 2399 N N . ASN A 1 317 ? 8.825 -46.127 11.008 1.00 23.85 369 ASN A N 1
ATOM 2400 C CA . ASN A 1 317 ? 8.290 -47.489 11.010 1.00 25.26 369 ASN A CA 1
ATOM 2401 C C . ASN A 1 317 ? 8.248 -47.936 12.459 1.00 24.40 369 ASN A C 1
ATOM 2402 O O . ASN A 1 317 ? 9.179 -48.583 12.958 1.00 25.21 369 ASN A O 1
ATOM 2407 N N . PRO A 1 318 ? 7.190 -47.576 13.182 1.00 25.34 370 PRO A N 1
ATOM 2408 C CA . PRO A 1 318 ? 7.035 -47.993 14.589 1.00 25.94 370 PRO A CA 1
ATOM 2409 C C . PRO A 1 318 ? 6.633 -49.463 14.673 1.00 28.32 370 PRO A C 1
ATOM 2410 O O . PRO A 1 318 ? 5.479 -49.828 14.912 1.00 30.61 370 PRO A O 1
ATOM 2414 N N . ARG A 1 319 ? 7.630 -50.329 14.456 1.00 24.91 371 ARG A N 1
ATOM 2415 C CA . ARG A 1 319 ? 7.382 -51.766 14.402 1.00 28.43 371 ARG A CA 1
ATOM 2416 C C . ARG A 1 319 ? 6.705 -52.273 15.669 1.00 30.45 371 ARG A C 1
ATOM 2417 O O . ARG A 1 319 ? 5.900 -53.209 15.607 1.00 30.31 371 ARG A O 1
ATOM 2425 N N . ASP A 1 320 ? 7.011 -51.672 16.822 1.00 28.86 372 ASP A N 1
ATOM 2426 C CA . ASP A 1 320 ? 6.478 -52.194 18.076 1.00 27.07 372 ASP A CA 1
ATOM 2427 C C . ASP A 1 320 ? 4.996 -51.866 18.227 1.00 27.34 372 ASP A C 1
ATOM 2428 O O . ASP A 1 320 ? 4.216 -52.698 18.702 1.00 28.55 372 ASP A O 1
ATOM 2433 N N . LEU A 1 321 ? 4.583 -50.669 17.809 1.00 27.14 373 LEU A N 1
ATOM 2434 C CA . LEU A 1 321 ? 3.166 -50.324 17.853 1.00 27.37 373 LEU A CA 1
ATOM 2435 C C . LEU A 1 321 ? 2.355 -51.244 16.950 1.00 29.43 373 LEU A C 1
ATOM 2436 O O . LEU A 1 321 ? 1.312 -51.770 17.358 1.00 28.95 373 LEU A O 1
ATOM 2441 N N . GLU A 1 322 ? 2.830 -51.455 15.716 1.00 30.39 374 GLU A N 1
ATOM 2442 C CA . GLU A 1 322 ? 2.141 -52.352 14.788 1.00 31.15 374 GLU A CA 1
ATOM 2443 C C . GLU A 1 322 ? 2.159 -53.779 15.311 1.00 35.34 374 GLU A C 1
ATOM 2444 O O . GLU A 1 322 ? 1.143 -54.483 15.250 1.00 34.21 374 GLU A O 1
ATOM 2450 N N . GLY A 1 323 ? 3.303 -54.210 15.851 1.00 30.64 375 GLY A N 1
ATOM 2451 C CA . GLY A 1 323 ? 3.422 -55.571 16.327 1.00 31.02 375 GLY A CA 1
ATOM 2452 C C . GLY A 1 323 ? 2.525 -55.848 17.511 1.00 31.27 375 GLY A C 1
ATOM 2453 O O . GLY A 1 323 ? 2.122 -56.992 17.729 1.00 31.23 375 GLY A O 1
ATOM 2454 N N . GLN A 1 324 ? 2.198 -54.812 18.282 1.00 33.41 376 GLN A N 1
ATOM 2455 C CA . GLN A 1 324 ? 1.200 -54.895 19.341 1.00 34.05 376 GLN A CA 1
ATOM 2456 C C . GLN A 1 324 ? -0.226 -54.874 18.807 1.00 35.75 376 GLN A C 1
ATOM 2457 O O . GLN A 1 324 ? -1.167 -54.961 19.607 1.00 33.11 376 GLN A O 1
ATOM 2463 N N . GLY A 1 325 ? -0.407 -54.764 17.489 1.00 34.70 377 GLY A N 1
ATOM 2464 C CA . GLY A 1 325 ? -1.725 -54.763 16.885 1.00 29.44 377 GLY A CA 1
ATOM 2465 C C . GLY A 1 325 ? -2.493 -53.468 17.007 1.00 33.30 377 GLY A C 1
ATOM 2466 O O . GLY A 1 325 ? -3.701 -53.457 16.747 1.00 34.89 377 GLY A O 1
ATOM 2467 N N . LEU A 1 326 ? -1.844 -52.372 17.398 1.00 32.15 378 LEU A N 1
ATOM 2468 C CA . LEU A 1 326 ? -2.556 -51.103 17.480 1.00 30.55 378 LEU A CA 1
ATOM 2469 C C . LEU A 1 326 ? -2.971 -50.589 16.106 1.00 31.95 378 LEU A C 1
ATOM 2470 O O . LEU A 1 326 ? -3.913 -49.798 16.009 1.00 32.12 378 LEU A O 1
ATOM 2475 N N . PHE A 1 327 ? -2.283 -51.010 15.052 1.00 32.82 379 PHE A N 1
ATOM 2476 C CA . PHE A 1 327 ? -2.692 -50.749 13.679 1.00 32.36 379 PHE A CA 1
ATOM 2477 C C . PHE A 1 327 ? -1.962 -51.760 12.807 1.00 33.85 379 PHE A C 1
ATOM 2478 O O . PHE A 1 327 ? -1.117 -52.518 13.289 1.00 32.96 379 PHE A O 1
ATOM 2486 N N . GLY A 1 328 ? -2.304 -51.777 11.527 1.00 33.82 380 GLY A N 1
ATOM 2487 C CA . GLY A 1 328 ? -1.798 -52.763 10.583 1.00 33.07 380 GLY A CA 1
ATOM 2488 C C . GLY A 1 328 ? -0.643 -52.265 9.735 1.00 33.44 380 GLY A C 1
ATOM 2489 O O . GLY A 1 328 ? 0.195 -51.473 10.182 1.00 30.94 380 GLY A O 1
ATOM 2490 N N . ASP A 1 329 ? -0.586 -52.748 8.493 1.00 30.17 381 ASP A N 1
ATOM 2491 C CA . ASP A 1 329 ? 0.510 -52.451 7.570 1.00 31.15 381 ASP A CA 1
ATOM 2492 C C . ASP A 1 329 ? 0.225 -51.244 6.679 1.00 28.98 381 ASP A C 1
ATOM 2493 O O . ASP A 1 329 ? 0.948 -51.026 5.704 1.00 29.40 381 ASP A O 1
ATOM 2498 N N . THR A 1 330 ? -0.793 -50.454 7.032 1.00 33.42 382 THR A N 1
ATOM 2499 C CA . THR A 1 330 ? -1.284 -49.327 6.241 1.00 29.97 382 THR A CA 1
ATOM 2500 C C . THR A 1 330 ? -0.206 -48.318 5.862 1.00 31.50 382 THR A C 1
ATOM 2501 O O . THR A 1 330 ? -0.314 -47.645 4.822 1.00 28.18 382 THR A O 1
ATOM 2505 N N . PHE A 1 331 ? 0.821 -48.176 6.696 1.00 28.13 383 PHE A N 1
ATOM 2506 C CA . PHE A 1 331 ? 1.728 -47.039 6.637 1.00 27.81 383 PHE A CA 1
ATOM 2507 C C . PHE A 1 331 ? 3.134 -47.419 6.172 1.00 25.61 383 PHE A C 1
ATOM 2508 O O . PHE A 1 331 ? 4.075 -46.637 6.349 1.00 26.09 383 PHE A O 1
ATOM 2516 N N . HIS A 1 332 ? 3.296 -48.590 5.568 1.00 24.96 384 HIS A N 1
ATOM 2517 C CA . HIS A 1 332 ? 4.562 -48.933 4.936 1.00 25.72 384 HIS A CA 1
ATOM 2518 C C . HIS A 1 332 ? 4.618 -48.381 3.515 1.00 26.21 384 HIS A C 1
ATOM 2519 O O . HIS A 1 332 ? 3.587 -48.198 2.862 1.00 26.40 384 HIS A O 1
ATOM 2526 N N . ALA A 1 333 ? 5.837 -48.095 3.049 1.00 26.53 385 ALA A N 1
ATOM 2527 C CA . ALA A 1 333 ? 6.049 -47.566 1.703 1.00 26.57 385 ALA A CA 1
ATOM 2528 C C . ALA A 1 333 ? 7.484 -47.863 1.301 1.00 26.87 385 ALA A C 1
ATOM 2529 O O . ALA A 1 333 ? 8.347 -48.087 2.154 1.00 27.17 385 ALA A O 1
ATOM 2531 N N . ILE A 1 334 ? 7.737 -47.857 -0.005 1.00 24.04 386 ILE A N 1
ATOM 2532 C CA . ILE A 1 334 ? 9.033 -48.249 -0.552 1.00 23.78 386 ILE A CA 1
ATOM 2533 C C . ILE A 1 334 ? 9.824 -47.006 -0.936 1.00 23.42 386 ILE A C 1
ATOM 2534 O O . ILE A 1 334 ? 9.354 -46.180 -1.730 1.00 25.57 386 ILE A O 1
ATOM 2539 N N . ARG A 1 335 ? 11.039 -46.890 -0.406 1.00 22.50 387 ARG A N 1
ATOM 2540 C CA . ARG A 1 335 ? 11.943 -45.807 -0.770 1.00 22.64 387 ARG A CA 1
ATOM 2541 C C . ARG A 1 335 ? 12.882 -46.267 -1.884 1.00 25.72 387 ARG A C 1
ATOM 2542 O O . ARG A 1 335 ? 13.397 -47.388 -1.853 1.00 26.46 387 ARG A O 1
ATOM 2550 N N . ALA A 1 336 ? 13.099 -45.391 -2.873 1.00 23.60 388 ALA A N 1
ATOM 2551 C CA . ALA A 1 336 ? 13.907 -45.724 -4.046 1.00 24.76 388 ALA A CA 1
ATOM 2552 C C . ALA A 1 336 ? 14.780 -44.553 -4.476 1.00 24.64 388 ALA A C 1
ATOM 2553 O O . ALA A 1 336 ? 15.165 -44.449 -5.650 1.00 25.96 388 ALA A O 1
ATOM 2555 N N . GLY A 1 337 ? 15.109 -43.666 -3.546 1.00 24.81 389 GLY A N 1
ATOM 2556 C CA . GLY A 1 337 ? 15.870 -42.489 -3.880 1.00 24.91 389 GLY A CA 1
ATOM 2557 C C . GLY A 1 337 ? 17.352 -42.769 -3.987 1.00 23.23 389 GLY A C 1
ATOM 2558 O O . GLY A 1 337 ? 17.827 -43.867 -3.716 1.00 22.42 389 GLY A O 1
ATOM 2559 N N . THR A 1 338 ? 18.093 -41.723 -4.367 1.00 19.82 390 THR A N 1
ATOM 2560 C CA . THR A 1 338 ? 19.528 -41.773 -4.608 1.00 23.56 390 THR A CA 1
ATOM 2561 C C . THR A 1 338 ? 20.177 -40.497 -4.089 1.00 25.73 390 THR A C 1
ATOM 2562 O O . THR A 1 338 ? 19.651 -39.399 -4.325 1.00 23.87 390 THR A O 1
ATOM 2566 N N . PRO A 1 339 ? 21.312 -40.603 -3.389 1.00 25.03 391 PRO A N 1
ATOM 2567 C CA . PRO A 1 339 ? 22.060 -39.393 -3.018 1.00 24.17 391 PRO A CA 1
ATOM 2568 C C . PRO A 1 339 ? 22.397 -38.544 -4.237 1.00 26.72 391 PRO A C 1
ATOM 2569 O O . PRO A 1 339 ? 22.523 -39.039 -5.361 1.00 23.68 391 PRO A O 1
ATOM 2573 N N . TYR A 1 340 ? 22.525 -37.237 -4.011 1.00 25.94 392 TYR A N 1
ATOM 2574 C CA . TYR A 1 340 ? 22.956 -36.322 -5.058 1.00 22.82 392 TYR A CA 1
ATOM 2575 C C . TYR A 1 340 ? 24.062 -35.432 -4.513 1.00 28.04 392 TYR A C 1
ATOM 2576 O O . TYR A 1 340 ? 24.155 -35.202 -3.298 1.00 23.95 392 TYR A O 1
ATOM 2585 N N . GLY A 1 341 ? 24.915 -34.947 -5.420 1.00 24.46 393 GLY A N 1
ATOM 2586 C CA . GLY A 1 341 ? 25.982 -34.041 -5.056 1.00 25.53 393 GLY A CA 1
ATOM 2587 C C . GLY A 1 341 ? 27.294 -34.742 -4.763 1.00 25.26 393 GLY A C 1
ATOM 2588 O O . GLY A 1 341 ? 27.347 -35.948 -4.500 1.00 26.00 393 GLY A O 1
ATOM 2589 N N . PRO A 1 342 ? 28.385 -33.989 -4.789 1.00 24.54 394 PRO A N 1
ATOM 2590 C CA . PRO A 1 342 ? 29.706 -34.584 -4.576 1.00 25.62 394 PRO A CA 1
ATOM 2591 C C . PRO A 1 342 ? 29.994 -34.841 -3.099 1.00 29.01 394 PRO A C 1
ATOM 2592 O O . PRO A 1 342 ? 29.236 -34.475 -2.197 1.00 24.55 394 PRO A O 1
ATOM 2596 N N . GLU A 1 343 ? 31.129 -35.483 -2.870 1.00 27.41 395 GLU A N 1
ATOM 2597 C CA . GLU A 1 343 ? 31.573 -35.749 -1.520 1.00 27.31 395 GLU A CA 1
ATOM 2598 C C . GLU A 1 343 ? 31.935 -34.450 -0.809 1.00 28.22 395 GLU A C 1
ATOM 2599 O O . GLU A 1 343 ? 32.158 -33.407 -1.429 1.00 26.33 395 GLU A O 1
ATOM 2605 N N . VAL A 1 344 ? 31.969 -34.531 0.523 1.00 25.83 396 VAL A N 1
ATOM 2606 C CA . VAL A 1 344 ? 32.382 -33.407 1.353 1.00 25.13 396 VAL A CA 1
ATOM 2607 C C . VAL A 1 344 ? 33.851 -33.095 1.106 1.00 24.14 396 VAL A C 1
ATOM 2608 O O . VAL A 1 344 ? 34.701 -33.989 1.116 1.00 25.58 396 VAL A O 1
ATOM 2612 N N . THR A 1 345 ? 34.160 -31.824 0.875 1.00 26.14 397 THR A N 1
ATOM 2613 C CA . THR A 1 345 ? 35.532 -31.444 0.569 1.00 28.18 397 THR A CA 1
ATOM 2614 C C . THR A 1 345 ? 36.305 -31.176 1.850 1.00 26.94 397 THR A C 1
ATOM 2615 O O . THR A 1 345 ? 35.725 -30.971 2.914 1.00 29.72 397 THR A O 1
ATOM 2619 N N . ASP A 1 346 ? 37.639 -31.170 1.730 1.00 29.38 398 ASP A N 1
ATOM 2620 C CA . ASP A 1 346 ? 38.476 -30.864 2.891 1.00 31.19 398 ASP A CA 1
ATOM 2621 C C . ASP A 1 346 ? 38.087 -29.527 3.516 1.00 30.40 398 ASP A C 1
ATOM 2622 O O . ASP A 1 346 ? 38.007 -29.415 4.744 1.00 28.98 398 ASP A O 1
ATOM 2627 N N . TYR A 1 347 ? 37.812 -28.510 2.687 1.00 29.23 399 TYR A N 1
ATOM 2628 C CA . TYR A 1 347 ? 37.455 -27.192 3.211 1.00 26.13 399 TYR A CA 1
ATOM 2629 C C . TYR A 1 347 ? 36.169 -27.256 4.022 1.00 30.87 399 TYR A C 1
ATOM 2630 O O . TYR A 1 347 ? 36.083 -26.698 5.124 1.00 29.59 399 TYR A O 1
ATOM 2639 N N . GLU A 1 348 ? 35.148 -27.919 3.480 1.00 27.52 400 GLU A N 1
ATOM 2640 C CA . GLU A 1 348 ? 33.879 -28.024 4.187 1.00 29.30 400 GLU A CA 1
ATOM 2641 C C . GLU A 1 348 ? 34.057 -28.724 5.524 1.00 26.85 400 GLU A C 1
ATOM 2642 O O . GLU A 1 348 ? 33.540 -28.269 6.547 1.00 29.58 400 GLU A O 1
ATOM 2648 N N . ALA A 1 349 ? 34.790 -29.835 5.531 1.00 28.29 401 ALA A N 1
ATOM 2649 C CA . ALA A 1 349 ? 35.008 -30.567 6.770 1.00 27.68 401 ALA A CA 1
ATOM 2650 C C . ALA A 1 349 ? 35.774 -29.715 7.776 1.00 31.87 401 ALA A C 1
ATOM 2651 O O . ALA A 1 349 ? 35.351 -29.575 8.927 1.00 29.38 401 ALA A O 1
ATOM 2653 N N . SER A 1 350 ? 36.885 -29.100 7.343 1.00 31.76 402 SER A N 1
ATOM 2654 C CA . SER A 1 350 ? 37.694 -28.287 8.253 1.00 31.38 402 SER A CA 1
ATOM 2655 C C . SER A 1 350 ? 36.888 -27.146 8.854 1.00 32.08 402 SER A C 1
ATOM 2656 O O . SER A 1 350 ? 37.003 -26.859 10.051 1.00 31.50 402 SER A O 1
ATOM 2659 N N . SER A 1 351 ? 36.070 -26.487 8.045 1.00 31.04 403 SER A N 1
ATOM 2660 C CA . SER A 1 351 ? 35.309 -25.327 8.482 1.00 28.07 403 SER A CA 1
ATOM 2661 C C . SER A 1 351 ? 33.977 -25.690 9.112 1.00 27.44 403 SER A C 1
ATOM 2662 O O . SER A 1 351 ? 33.263 -24.786 9.566 1.00 28.88 403 SER A O 1
ATOM 2665 N N . ASN A 1 352 ? 33.608 -26.975 9.121 1.00 25.33 404 ASN A N 1
ATOM 2666 C CA . ASN A 1 352 ? 32.316 -27.417 9.653 1.00 25.69 404 ASN A CA 1
ATOM 2667 C C . ASN A 1 352 ? 31.151 -26.744 8.944 1.00 26.81 404 ASN A C 1
ATOM 2668 O O . ASN A 1 352 ? 30.084 -26.555 9.531 1.00 26.17 404 ASN A O 1
ATOM 2673 N N . THR A 1 353 ? 31.339 -26.396 7.668 1.00 25.37 405 THR A N 1
ATOM 2674 C CA . THR A 1 353 ? 30.395 -25.564 6.941 1.00 25.64 405 THR A CA 1
ATOM 2675 C C . THR A 1 353 ? 30.188 -26.133 5.544 1.00 29.05 405 THR A C 1
ATOM 2676 O O . THR A 1 353 ? 31.159 -26.463 4.861 1.00 28.06 405 THR A O 1
ATOM 2680 N N . THR A 1 354 ? 28.930 -26.230 5.124 1.00 26.60 406 THR A N 1
ATOM 2681 C CA . THR A 1 354 ? 28.598 -26.677 3.780 1.00 28.42 406 THR A CA 1
ATOM 2682 C C . THR A 1 354 ? 28.830 -25.543 2.779 1.00 28.32 406 THR A C 1
ATOM 2683 O O . THR A 1 354 ? 28.382 -24.414 2.999 1.00 30.47 406 THR A O 1
ATOM 2687 N N . THR A 1 355 ? 29.524 -25.843 1.682 1.00 25.22 407 THR A N 1
ATOM 2688 C CA . THR A 1 355 ? 29.635 -24.914 0.558 1.00 28.96 407 THR A CA 1
ATOM 2689 C C . THR A 1 355 ? 29.032 -25.439 -0.741 1.00 31.81 407 THR A C 1
ATOM 2690 O O . THR A 1 355 ? 28.818 -24.644 -1.664 1.00 27.19 407 THR A O 1
ATOM 2694 N N . ILE A 1 356 ? 28.738 -26.736 -0.840 1.00 26.50 408 ILE A N 1
ATOM 2695 C CA . ILE A 1 356 ? 28.247 -27.348 -2.070 1.00 28.71 408 ILE A CA 1
ATOM 2696 C C . ILE A 1 356 ? 26.907 -28.008 -1.786 1.00 31.71 408 ILE A C 1
ATOM 2697 O O . ILE A 1 356 ? 26.710 -28.595 -0.716 1.00 23.92 408 ILE A O 1
ATOM 2702 N N . ASP A 1 357 ? 25.987 -27.906 -2.740 1.00 27.32 409 ASP A N 1
ATOM 2703 C CA . ASP A 1 357 ? 24.694 -28.565 -2.617 1.00 25.29 409 ASP A CA 1
ATOM 2704 C C . ASP A 1 357 ? 24.874 -30.070 -2.777 1.00 27.14 409 ASP A C 1
ATOM 2705 O O . ASP A 1 357 ? 25.490 -30.541 -3.738 1.00 26.82 409 ASP A O 1
ATOM 2710 N N . ARG A 1 358 ? 24.356 -30.823 -1.816 1.00 24.47 410 ARG A N 1
ATOM 2711 C CA . ARG A 1 358 ? 24.393 -32.277 -1.835 1.00 25.47 410 ARG A CA 1
ATOM 2712 C C . ARG A 1 358 ? 23.235 -32.753 -0.977 1.00 24.90 410 ARG A C 1
ATOM 2713 O O . ARG A 1 358 ? 22.733 -32.019 -0.120 1.00 26.62 410 ARG A O 1
ATOM 2721 N N . GLY A 1 359 ? 22.806 -33.983 -1.205 1.00 23.32 411 GLY A N 1
ATOM 2722 C CA . GLY A 1 359 ? 21.705 -34.466 -0.399 1.00 23.16 411 GLY A CA 1
ATOM 2723 C C . GLY A 1 359 ? 21.125 -35.768 -0.892 1.00 23.38 411 GLY A C 1
ATOM 2724 O O . GLY A 1 359 ? 21.851 -36.655 -1.349 1.00 23.74 411 GLY A O 1
ATOM 2725 N N . LEU A 1 360 ? 19.808 -35.896 -0.792 1.00 23.39 412 LEU A N 1
ATOM 2726 C CA . LEU A 1 360 ? 19.114 -37.112 -1.176 1.00 21.69 412 LEU A CA 1
ATOM 2727 C C . LEU A 1 360 ? 18.027 -36.730 -2.160 1.00 20.93 412 LEU A C 1
ATOM 2728 O O . LEU A 1 360 ? 17.181 -35.885 -1.852 1.00 19.05 412 LEU A O 1
ATOM 2733 N N . ALA A 1 361 ? 18.074 -37.320 -3.351 1.00 22.79 413 ALA A N 1
ATOM 2734 C CA . ALA A 1 361 ? 16.936 -37.265 -4.268 1.00 21.36 413 ALA A CA 1
ATOM 2735 C C . ALA A 1 361 ? 15.965 -38.336 -3.795 1.00 23.16 413 ALA A C 1
ATOM 2736 O O . ALA A 1 361 ? 16.038 -39.492 -4.205 1.00 25.43 413 ALA A O 1
ATOM 2738 N N . PHE A 1 362 ? 15.050 -37.941 -2.903 1.00 20.89 414 PHE A N 1
ATOM 2739 C CA . PHE A 1 362 ? 14.198 -38.872 -2.179 1.00 21.30 414 PHE A CA 1
ATOM 2740 C C . PHE A 1 362 ? 12.991 -39.282 -3.017 1.00 23.27 414 PHE A C 1
ATOM 2741 O O . PHE A 1 362 ? 12.285 -38.430 -3.563 1.00 24.49 414 PHE A O 1
ATOM 2749 N N . VAL A 1 363 ? 12.744 -40.588 -3.093 1.00 22.11 415 VAL A N 1
ATOM 2750 C CA . VAL A 1 363 ? 11.606 -41.150 -3.809 1.00 23.06 415 VAL A CA 1
ATOM 2751 C C . VAL A 1 363 ? 10.941 -42.181 -2.913 1.00 23.97 415 VAL A C 1
ATOM 2752 O O . VAL A 1 363 ? 11.616 -43.076 -2.393 1.00 25.69 415 VAL A O 1
ATOM 2756 N N . GLU A 1 364 ? 9.624 -42.075 -2.749 1.00 22.84 416 GLU A N 1
ATOM 2757 C CA . GLU A 1 364 ? 8.879 -43.037 -1.948 1.00 22.18 416 GLU A CA 1
ATOM 2758 C C . GLU A 1 364 ? 7.579 -43.392 -2.654 1.00 23.16 416 GLU A C 1
ATOM 2759 O O . GLU A 1 364 ? 6.846 -42.500 -3.099 1.00 23.75 416 GLU A O 1
ATOM 2765 N N . TYR A 1 365 ? 7.298 -44.692 -2.746 1.00 22.22 417 TYR A N 1
ATOM 2766 C CA . TYR A 1 365 ? 6.129 -45.219 -3.444 1.00 25.64 417 TYR A CA 1
ATOM 2767 C C . TYR A 1 365 ? 5.120 -45.794 -2.458 1.00 26.98 417 TYR A C 1
ATOM 2768 O O . TYR A 1 365 ? 5.501 -46.430 -1.470 1.00 23.99 417 TYR A O 1
ATOM 2777 N N . GLN A 1 366 ? 3.833 -45.603 -2.753 1.00 24.58 418 GLN A N 1
ATOM 2778 C CA . GLN A 1 366 ? 2.738 -46.088 -1.916 1.00 26.71 418 GLN A CA 1
ATOM 2779 C C . GLN A 1 366 ? 1.433 -45.884 -2.671 1.00 27.70 418 GLN A C 1
ATOM 2780 O O . GLN A 1 366 ? 1.326 -45.003 -3.528 1.00 29.42 418 GLN A O 1
ATOM 2786 N N . SER A 1 367 ? 0.428 -46.686 -2.312 1.00 27.33 419 SER A N 1
ATOM 2787 C CA . SER A 1 367 ? -0.880 -46.557 -2.943 1.00 30.48 419 SER A CA 1
ATOM 2788 C C . SER A 1 367 ? -1.658 -45.351 -2.436 1.00 32.17 419 SER A C 1
ATOM 2789 O O . SER A 1 367 ? -2.556 -44.871 -3.137 1.00 33.28 419 SER A O 1
ATOM 2792 N N . VAL A 1 368 ? -1.348 -44.854 -1.241 1.00 30.41 420 VAL A N 1
ATOM 2793 C CA . VAL A 1 368 ? -2.014 -43.685 -0.669 1.00 29.83 420 VAL A CA 1
ATOM 2794 C C . VAL A 1 368 ? -0.932 -42.773 -0.116 1.00 28.03 420 VAL A C 1
ATOM 2795 O O . VAL A 1 368 ? -0.261 -43.125 0.863 1.00 29.41 420 VAL A O 1
ATOM 2799 N N . ILE A 1 369 ? -0.752 -41.606 -0.743 1.00 25.39 421 ILE A N 1
ATOM 2800 C CA . ILE A 1 369 ? 0.256 -40.657 -0.271 1.00 25.98 421 ILE A CA 1
ATOM 2801 C C . ILE A 1 369 ? 0.060 -40.361 1.209 1.00 27.06 421 ILE A C 1
ATOM 2802 O O . ILE A 1 369 ? 1.021 -40.342 1.986 1.00 26.83 421 ILE A O 1
ATOM 2807 N N . GLY A 1 370 ? -1.191 -40.138 1.620 1.00 23.11 422 GLY A N 1
ATOM 2808 C CA . GLY A 1 370 ? -1.491 -39.765 2.987 1.00 27.13 422 GLY A CA 1
ATOM 2809 C C . GLY A 1 370 ? -1.146 -40.827 4.009 1.00 26.11 422 GLY A C 1
ATOM 2810 O O . GLY A 1 370 ? -0.987 -40.496 5.185 1.00 28.82 422 GLY A O 1
ATOM 2811 N N . ASN A 1 371 ? -1.032 -42.095 3.585 1.00 25.79 423 ASN A N 1
ATOM 2812 C CA . ASN A 1 371 ? -0.695 -43.205 4.473 1.00 28.15 423 ASN A CA 1
ATOM 2813 C C . ASN A 1 371 ? 0.784 -43.556 4.479 1.00 26.64 423 ASN A C 1
ATOM 2814 O O . ASN A 1 371 ? 1.240 -44.222 5.414 1.00 27.45 423 ASN A O 1
ATOM 2819 N N . GLY A 1 372 ? 1.533 -43.150 3.465 1.00 26.00 424 GLY A N 1
ATOM 2820 C CA . GLY A 1 372 ? 2.949 -43.459 3.422 1.00 29.49 424 GLY A CA 1
ATOM 2821 C C . GLY A 1 372 ? 3.801 -42.257 3.766 1.00 25.96 424 GLY A C 1
ATOM 2822 O O . GLY A 1 372 ? 3.850 -41.839 4.930 1.00 27.93 424 GLY A O 1
ATOM 2823 N N . PHE A 1 373 ? 4.447 -41.677 2.750 1.00 26.62 425 PHE A N 1
ATOM 2824 C CA . PHE A 1 373 ? 5.319 -40.526 2.964 1.00 25.62 425 PHE A CA 1
ATOM 2825 C C . PHE A 1 373 ? 4.682 -39.491 3.882 1.00 26.50 425 PHE A C 1
ATOM 2826 O O . PHE A 1 373 ? 5.294 -39.041 4.860 1.00 24.90 425 PHE A O 1
ATOM 2834 N N . ARG A 1 374 ? 3.446 -39.092 3.568 1.00 25.26 426 ARG A N 1
ATOM 2835 C CA . ARG A 1 374 ? 2.842 -37.950 4.241 1.00 27.30 426 ARG A CA 1
ATOM 2836 C C . ARG A 1 374 ? 2.579 -38.251 5.713 1.00 23.08 426 ARG A C 1
ATOM 2837 O O . ARG A 1 374 ? 2.761 -37.381 6.576 1.00 25.73 426 ARG A O 1
ATOM 2845 N N . PHE A 1 375 ? 2.127 -39.470 6.011 1.00 24.44 427 PHE A N 1
ATOM 2846 C CA . PHE A 1 375 ? 1.903 -39.879 7.395 1.00 25.99 427 PHE A CA 1
ATOM 2847 C C . PHE A 1 375 ? 3.223 -39.982 8.153 1.00 27.94 427 PHE A C 1
ATOM 2848 O O . PHE A 1 375 ? 3.342 -39.512 9.295 1.00 27.69 427 PHE A O 1
ATOM 2856 N N . GLN A 1 376 ? 4.221 -40.615 7.530 1.00 26.28 428 GLN A N 1
ATOM 2857 C CA . GLN A 1 376 ? 5.533 -40.760 8.149 1.00 25.81 428 GLN A CA 1
ATOM 2858 C C . GLN A 1 376 ? 6.130 -39.402 8.480 1.00 27.57 428 GLN A C 1
ATOM 2859 O O . GLN A 1 376 ? 6.711 -39.212 9.560 1.00 24.47 428 GLN A O 1
ATOM 2865 N N . GLN A 1 377 ? 5.956 -38.430 7.583 1.00 21.10 429 GLN A N 1
ATOM 2866 C CA . GLN A 1 377 ? 6.480 -37.090 7.821 1.00 23.50 429 GLN A CA 1
ATOM 2867 C C . GLN A 1 377 ? 5.629 -36.329 8.835 1.00 24.28 429 GLN A C 1
ATOM 2868 O O . GLN A 1 377 ? 6.128 -35.906 9.884 1.00 29.02 429 GLN A O 1
ATOM 2874 N N . GLN A 1 378 ? 4.333 -36.166 8.553 1.00 23.18 430 GLN A N 1
ATOM 2875 C CA . GLN A 1 378 ? 3.512 -35.263 9.360 1.00 26.39 430 GLN A CA 1
ATOM 2876 C C . GLN A 1 378 ? 3.015 -35.912 10.653 1.00 25.90 430 GLN A C 1
ATOM 2877 O O . GLN A 1 378 ? 3.137 -35.323 11.729 1.00 27.60 430 GLN A O 1
ATOM 2883 N N . ALA A 1 379 ? 2.405 -37.096 10.567 1.00 24.67 431 ALA A N 1
ATOM 2884 C CA . ALA A 1 379 ? 1.793 -37.690 11.749 1.00 27.71 431 ALA A CA 1
ATOM 2885 C C . ALA A 1 379 ? 2.819 -38.260 12.719 1.00 27.77 431 ALA A C 1
ATOM 2886 O O . ALA A 1 379 ? 2.498 -38.450 13.896 1.00 29.28 431 ALA A O 1
ATOM 2888 N N . TRP A 1 380 ? 4.039 -38.537 12.257 1.00 25.19 432 TRP A N 1
ATOM 2889 C CA . TRP A 1 380 ? 5.014 -39.273 13.054 1.00 24.91 432 TRP A CA 1
ATOM 2890 C C . TRP A 1 380 ? 6.278 -38.452 13.275 1.00 24.15 432 TRP A C 1
ATOM 2891 O O . TRP A 1 380 ? 6.555 -38.060 14.414 1.00 23.58 432 TRP A O 1
ATOM 2902 N N . ALA A 1 381 ? 7.033 -38.156 12.217 1.00 26.01 433 ALA A N 1
ATOM 2903 C CA . ALA A 1 381 ? 8.298 -37.440 12.359 1.00 25.98 433 ALA A CA 1
ATOM 2904 C C . ALA A 1 381 ? 8.100 -36.058 12.971 1.00 25.32 433 ALA A C 1
ATOM 2905 O O . ALA A 1 381 ? 8.848 -35.656 13.873 1.00 25.75 433 ALA A O 1
ATOM 2907 N N . ASN A 1 382 ? 7.107 -35.310 12.482 1.00 22.10 434 ASN A N 1
ATOM 2908 C CA . ASN A 1 382 ? 6.869 -33.940 12.927 1.00 26.93 434 ASN A CA 1
ATOM 2909 C C . ASN A 1 382 ? 5.998 -33.8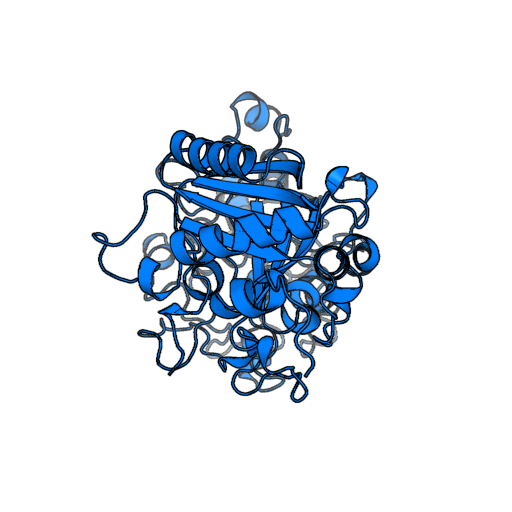62 14.172 1.00 24.37 434 ASN A C 1
ATOM 2910 O O . ASN A 1 382 ? 5.701 -32.755 14.633 1.00 26.69 434 ASN A O 1
ATOM 2915 N N . ASN A 1 383 ? 5.557 -34.992 14.703 1.00 24.32 435 ASN A N 1
ATOM 2916 C CA . ASN A 1 383 ? 4.588 -35.003 15.787 1.00 24.56 435 ASN A CA 1
ATOM 2917 C C . ASN A 1 383 ? 5.312 -35.186 17.114 1.00 27.58 435 ASN A C 1
ATOM 2918 O O . ASN A 1 383 ? 5.851 -36.275 17.363 1.00 22.55 435 ASN A O 1
ATOM 2923 N N . PRO A 1 384 ? 5.336 -34.182 18.005 1.00 28.58 436 PRO A N 1
ATOM 2924 C CA . PRO A 1 384 ? 6.088 -34.335 19.261 1.00 26.11 436 PRO A CA 1
ATOM 2925 C C . PRO A 1 384 ? 5.437 -35.271 20.267 1.00 28.99 436 PRO A C 1
ATOM 2926 O O . PRO A 1 384 ? 6.062 -35.566 21.290 1.00 27.16 436 PRO A O 1
ATOM 2930 N N . ARG A 1 385 ? 4.220 -35.752 20.024 1.00 30.05 437 ARG A N 1
ATOM 2931 C CA . ARG A 1 385 ? 3.605 -36.728 20.915 1.00 29.09 437 ARG A CA 1
ATOM 2932 C C . ARG A 1 385 ? 3.515 -38.113 20.283 1.00 31.16 437 ARG A C 1
ATOM 2933 O O . ARG A 1 385 ? 2.796 -38.975 20.797 1.00 31.56 437 ARG A O 1
ATOM 2941 N N . PHE A 1 386 ? 4.233 -38.348 19.173 1.00 23.98 438 PHE A N 1
ATOM 2942 C CA . PHE A 1 386 ? 4.343 -39.685 18.618 1.00 24.30 438 PHE A CA 1
ATOM 2943 C C . PHE A 1 386 ? 5.725 -40.264 18.903 1.00 25.90 438 PHE A C 1
ATOM 2944 O O . PHE A 1 386 ? 6.739 -39.574 18.709 1.00 24.63 438 PHE A O 1
ATOM 2952 N N . PRO A 1 387 ? 5.816 -41.543 19.307 1.00 25.14 439 PRO A N 1
ATOM 2953 C CA . PRO A 1 387 ? 4.734 -42.532 19.413 1.00 26.04 439 PRO A CA 1
ATOM 2954 C C . PRO A 1 387 ? 3.844 -42.398 20.648 1.00 27.78 439 PRO A C 1
ATOM 2955 O O . PRO A 1 387 ? 4.307 -42.061 21.749 1.00 28.94 439 PRO A O 1
ATOM 2959 N N . PHE A 1 388 ? 2.555 -42.645 20.436 1.00 27.52 440 PHE A N 1
ATOM 2960 C CA . PHE A 1 388 ? 1.632 -42.853 21.536 1.00 29.86 440 PHE A CA 1
ATOM 2961 C C . PHE A 1 388 ? 1.843 -44.248 22.122 1.00 31.57 440 PHE A C 1
ATOM 2962 O O . PHE A 1 388 ? 2.566 -45.086 21.560 1.00 28.67 440 PHE A O 1
ATOM 2970 N N . SER A 1 389 ? 1.191 -44.488 23.266 1.00 28.96 441 SER A N 1
ATOM 2971 C CA . SER A 1 389 ? 1.183 -45.713 24.076 1.00 29.74 441 SER A CA 1
ATOM 2972 C C . SER A 1 389 ? 2.387 -45.815 25.004 1.00 33.81 441 SER A C 1
ATOM 2973 O O . SER A 1 389 ? 2.541 -46.854 25.667 1.00 29.68 441 SER A O 1
ATOM 2976 N N . LYS A 1 390 ? 3.250 -44.806 25.071 1.00 31.00 442 LYS A N 1
ATOM 2977 C CA . LYS A 1 390 ? 4.386 -44.885 25.973 1.00 31.98 442 LYS A CA 1
ATOM 2978 C C . LYS A 1 390 ? 3.988 -44.318 27.336 1.00 30.37 442 LYS A C 1
ATOM 2979 O O . LYS A 1 390 ? 2.861 -43.854 27.535 1.00 32.67 442 LYS A O 1
ATOM 2985 N N . GLY A 1 391 ? 4.917 -44.359 28.290 1.00 29.83 443 GLY A N 1
ATOM 2986 C CA . GLY A 1 391 ? 4.658 -43.836 29.612 1.00 29.89 443 GLY A CA 1
ATOM 2987 C C . GLY A 1 391 ? 4.210 -42.390 29.568 1.00 32.50 443 GLY A C 1
ATOM 2988 O O . GLY A 1 391 ? 4.802 -41.562 28.868 1.00 31.97 443 GLY A O 1
ATOM 2989 N N . PRO A 1 392 ? 3.165 -42.054 30.341 1.00 33.34 444 PRO A N 1
ATOM 2990 C CA . PRO A 1 392 ? 2.529 -40.728 30.202 1.00 31.50 444 PRO A CA 1
ATOM 2991 C C . PRO A 1 392 ? 3.459 -39.553 30.450 1.00 32.93 444 PRO A C 1
ATOM 2992 O O . PRO A 1 392 ? 3.211 -38.464 29.919 1.00 34.99 444 PRO A O 1
ATOM 2996 N N . SER A 1 393 ? 4.518 -39.724 31.236 1.00 29.91 445 SER A N 1
ATOM 2997 C CA . SER A 1 393 ? 5.449 -38.631 31.489 1.00 31.45 445 SER A CA 1
ATOM 2998 C C . SER A 1 393 ? 6.656 -38.649 30.562 1.00 31.60 445 SER A C 1
ATOM 2999 O O . SER A 1 393 ? 7.484 -37.733 30.624 1.00 32.60 445 SER A O 1
ATOM 3002 N N . ILE A 1 394 ? 6.780 -39.668 29.718 1.00 31.48 446 ILE A N 1
ATOM 3003 C CA . ILE A 1 394 ? 7.950 -39.827 28.860 1.00 34.74 446 ILE A CA 1
ATOM 3004 C C . ILE A 1 394 ? 7.836 -38.835 27.706 1.00 33.53 446 ILE A C 1
ATOM 3005 O O . ILE A 1 394 ? 6.926 -38.931 26.882 1.00 32.86 446 ILE A O 1
ATOM 3010 N N . GLN A 1 395 ? 8.747 -37.866 27.669 1.00 33.16 447 GLN A N 1
ATOM 3011 C CA . GLN A 1 395 ? 8.773 -36.860 26.623 1.00 32.24 447 GLN A CA 1
ATOM 3012 C C . GLN A 1 395 ? 9.358 -37.445 25.343 1.00 30.31 447 GLN A C 1
ATOM 3013 O O . GLN A 1 395 ? 10.230 -38.317 25.370 1.00 30.60 447 GLN A O 1
ATOM 3019 N N . LEU A 1 396 ? 8.871 -36.953 24.209 1.00 30.44 448 LEU A N 1
ATOM 3020 C CA . LEU A 1 396 ? 9.226 -37.551 22.928 1.00 25.40 448 LEU A CA 1
ATOM 3021 C C . LEU A 1 396 ? 9.873 -36.512 22.028 1.00 27.89 448 LEU A C 1
ATOM 3022 O O . LEU A 1 396 ? 11.105 -36.454 21.938 1.00 28.07 448 LEU A O 1
ATOM 3027 N N . GLY A 1 397 ? 9.062 -35.667 21.385 1.00 25.60 449 GLY A N 1
ATOM 3028 C CA . GLY A 1 397 ? 9.596 -34.653 20.500 1.00 26.09 449 GLY A CA 1
ATOM 3029 C C . GLY A 1 397 ? 9.664 -35.128 19.058 1.00 27.29 449 GLY A C 1
ATOM 3030 O O . GLY A 1 397 ? 9.043 -36.122 18.665 1.00 24.08 449 GLY A O 1
ATOM 3031 N N . LEU A 1 398 ? 10.455 -34.407 18.264 1.00 24.51 450 LEU A N 1
ATOM 3032 C CA . LEU A 1 398 ? 10.513 -34.617 16.822 1.00 27.50 450 LEU A CA 1
ATOM 3033 C C . LEU A 1 398 ? 11.545 -35.676 16.446 1.00 26.94 450 LEU A C 1
ATOM 3034 O O . LEU A 1 398 ? 12.500 -35.951 17.184 1.00 25.49 450 LEU A O 1
ATOM 3039 N N . ASP A 1 399 ? 11.333 -36.275 15.273 1.00 24.87 451 ASP A N 1
ATOM 3040 C CA . ASP A 1 399 ? 12.372 -37.033 14.610 1.00 22.19 451 ASP A CA 1
ATOM 3041 C C . ASP A 1 399 ? 13.611 -36.142 14.487 1.00 23.37 451 ASP A C 1
ATOM 3042 O O . ASP A 1 399 ? 13.513 -35.027 13.958 1.00 23.27 451 ASP A O 1
ATOM 3047 N N . PRO A 1 400 ? 14.764 -36.558 15.012 1.00 23.62 452 PRO A N 1
ATOM 3048 C CA . PRO A 1 400 ? 15.933 -35.673 14.995 1.00 21.72 452 PRO A CA 1
ATOM 3049 C C . PRO A 1 400 ? 16.633 -35.622 13.648 1.00 24.98 452 PRO A C 1
ATOM 3050 O O . PRO A 1 400 ? 17.551 -34.811 13.476 1.00 23.98 452 PRO A O 1
ATOM 3054 N N . VAL A 1 401 ? 16.211 -36.432 12.683 1.00 24.77 453 VAL A N 1
ATOM 3055 C CA . VAL A 1 401 ? 16.774 -36.387 11.337 1.00 24.10 453 VAL A CA 1
ATOM 3056 C C . VAL A 1 401 ? 15.866 -35.527 10.461 1.00 23.16 453 VAL A C 1
ATOM 3057 O O . VAL A 1 401 ? 16.269 -34.447 10.018 1.00 27.22 453 VAL A O 1
ATOM 3061 N N . ILE A 1 402 ? 14.620 -35.955 10.256 1.00 22.32 454 ILE A N 1
ATOM 3062 C CA . ILE A 1 402 ? 13.727 -35.308 9.300 1.00 24.01 454 ILE A CA 1
ATOM 3063 C C . ILE A 1 402 ? 12.636 -34.469 9.951 1.00 25.69 454 ILE A C 1
ATOM 3064 O O . ILE A 1 402 ? 11.879 -33.811 9.223 1.00 25.91 454 ILE A O 1
ATOM 3069 N N . GLY A 1 403 ? 12.517 -34.455 11.278 1.00 25.73 455 GLY A N 1
ATOM 3070 C CA . GLY A 1 403 ? 11.404 -33.744 11.894 1.00 21.65 455 GLY A CA 1
ATOM 3071 C C . GLY A 1 403 ? 11.481 -32.246 11.640 1.00 26.59 455 GLY A C 1
ATOM 3072 O O . GLY A 1 403 ? 12.547 -31.635 11.717 1.00 26.81 455 GLY A O 1
ATOM 3073 N N . GLN A 1 404 ? 10.336 -31.651 11.308 1.00 26.90 456 GLN A N 1
ATOM 3074 C CA . GLN A 1 404 ? 10.258 -30.208 11.079 1.00 31.95 456 GLN A CA 1
ATOM 3075 C C . GLN A 1 404 ? 8.927 -29.689 11.602 1.00 30.98 456 GLN A C 1
ATOM 3076 O O . GLN A 1 404 ? 8.100 -30.441 12.121 1.00 30.78 456 GLN A O 1
ATOM 3082 N N . GLY A 1 405 ? 8.680 -28.401 11.336 1.00 42.91 457 GLY A N 1
ATOM 3083 C CA . GLY A 1 405 ? 7.400 -27.773 11.576 1.00 41.98 457 GLY A CA 1
ATOM 3084 C C . GLY A 1 405 ? 7.251 -27.147 12.945 1.00 45.04 457 GLY A C 1
ATOM 3085 O O . GLY A 1 405 ? 6.350 -26.320 13.139 1.00 45.57 457 GLY A O 1
ATOM 3086 N N . SER A 1 406 ? 8.111 -27.524 13.900 1.00 41.31 458 SER A N 1
ATOM 3087 C CA . SER A 1 406 ? 8.105 -27.026 15.272 1.00 38.34 458 SER A CA 1
ATOM 3088 C C . SER A 1 406 ? 9.548 -26.751 15.673 1.00 39.17 458 SER A C 1
ATOM 3089 O O . SER A 1 406 ? 10.460 -27.038 14.884 1.00 40.77 458 SER A O 1
ATOM 3092 N N . PRO A 1 407 ? 9.803 -26.212 16.874 1.00 45.69 459 PRO A N 1
ATOM 3093 C CA . PRO A 1 407 ? 11.173 -26.238 17.414 1.00 42.01 459 PRO A CA 1
ATOM 3094 C C . PRO A 1 407 ? 11.702 -27.663 17.464 1.00 35.68 459 PRO A C 1
ATOM 3095 O O . PRO A 1 407 ? 11.028 -28.579 17.941 1.00 37.41 459 PRO A O 1
ATOM 3099 N N . ARG A 1 408 ? 12.915 -27.851 16.945 1.00 34.99 460 ARG A N 1
ATOM 3100 C CA . ARG A 1 408 ? 13.444 -29.194 16.704 1.00 34.15 460 ARG A CA 1
ATOM 3101 C C . ARG A 1 408 ? 14.045 -29.743 18.000 1.00 32.88 460 ARG A C 1
ATOM 3102 O O . ARG A 1 408 ? 15.257 -29.931 18.154 1.00 30.93 460 ARG A O 1
ATOM 3110 N N . GLU A 1 409 ? 13.152 -29.998 18.953 1.00 29.08 461 GLU A N 1
ATOM 3111 C CA . GLU A 1 409 ? 13.519 -30.600 20.226 1.00 29.76 461 GLU A CA 1
ATOM 3112 C C . GLU A 1 409 ? 13.174 -32.083 20.219 1.00 28.33 461 GLU A C 1
ATOM 3113 O O . GLU A 1 409 ? 12.032 -32.458 19.930 1.00 28.72 461 GLU A O 1
ATOM 3119 N N . THR A 1 410 ? 14.155 -32.915 20.569 1.00 27.54 462 THR A N 1
ATOM 3120 C CA . THR A 1 410 ? 14.010 -34.364 20.625 1.00 25.48 462 THR A CA 1
ATOM 3121 C C . THR A 1 410 ? 14.479 -34.849 21.995 1.00 29.68 462 THR A C 1
ATOM 3122 O O . THR A 1 410 ? 15.571 -34.478 22.434 1.00 26.31 462 THR A O 1
ATOM 3126 N N . PHE A 1 411 ? 13.676 -35.690 22.648 1.00 25.94 463 PHE A N 1
ATOM 3127 C CA . PHE A 1 411 ? 14.049 -36.319 23.913 1.00 30.52 463 PHE A CA 1
ATOM 3128 C C . PHE A 1 411 ? 14.449 -37.783 23.703 1.00 28.48 463 PHE A C 1
ATOM 3129 O O . PHE A 1 411 ? 14.251 -38.366 22.631 1.00 28.43 463 PHE A O 1
ATOM 3137 N N . GLY A 1 412 ? 15.034 -38.371 24.753 1.00 30.07 464 GLY A N 1
ATOM 3138 C CA . GLY A 1 412 ? 15.349 -39.787 24.795 1.00 28.79 464 GLY A CA 1
ATOM 3139 C C . GLY A 1 412 ? 16.627 -40.213 24.100 1.00 29.03 464 GLY A C 1
ATOM 3140 O O . GLY A 1 412 ? 16.942 -41.414 24.102 1.00 29.01 464 GLY A O 1
ATOM 3141 N N . LEU A 1 413 ? 17.379 -39.281 23.514 1.00 28.10 465 LEU A N 1
ATOM 3142 C CA . LEU A 1 413 ? 18.576 -39.664 22.766 1.00 26.89 465 LEU A CA 1
ATOM 3143 C C . LEU A 1 413 ? 19.712 -40.103 23.687 1.00 29.34 465 LEU A C 1
ATOM 3144 O O . LEU A 1 413 ? 20.536 -40.933 23.291 1.00 26.88 465 LEU A O 1
ATOM 3149 N N . ASP A 1 414 ? 19.773 -39.561 24.910 1.00 28.44 466 ASP A N 1
ATOM 3150 C CA . ASP A 1 414 ? 20.769 -39.980 25.894 1.00 28.81 466 ASP A CA 1
ATOM 3151 C C . ASP A 1 414 ? 20.287 -41.239 26.609 1.00 29.49 466 ASP A C 1
ATOM 3152 O O . ASP A 1 414 ? 19.298 -41.196 27.349 1.00 28.45 466 ASP A O 1
ATOM 3157 N N . PRO A 1 415 ? 20.955 -42.379 26.416 1.00 28.81 467 PRO A N 1
ATOM 3158 C CA . PRO A 1 415 ? 20.450 -43.622 27.013 1.00 28.65 467 PRO A CA 1
ATOM 3159 C C . PRO A 1 415 ? 20.520 -43.616 28.526 1.00 33.88 467 PRO A C 1
ATOM 3160 O O . PRO A 1 415 ? 19.831 -44.423 29.162 1.00 31.31 467 PRO A O 1
ATOM 3164 N N . ARG A 1 416 ? 21.307 -42.715 29.112 1.00 31.49 468 ARG A N 1
ATOM 3165 C CA . ARG A 1 416 ? 21.457 -42.602 30.556 1.00 40.03 468 ARG A CA 1
ATOM 3166 C C . ARG A 1 416 ? 20.496 -41.592 31.159 1.00 38.83 468 ARG A C 1
ATOM 3167 O O . ARG A 1 416 ? 20.498 -41.404 32.376 1.00 36.99 468 ARG A O 1
ATOM 3175 N N . ASN A 1 417 ? 19.680 -40.937 30.338 1.00 33.66 469 ASN A N 1
ATOM 3176 C CA . ASN A 1 417 ? 18.800 -39.889 30.831 1.00 35.19 469 ASN A CA 1
ATOM 3177 C C . ASN A 1 417 ? 17.752 -39.583 29.778 1.00 33.19 469 ASN A C 1
ATOM 3178 O O . ASN A 1 417 ? 17.934 -38.671 28.968 1.00 31.10 469 ASN A O 1
ATOM 3183 N N . ALA A 1 418 ? 16.648 -40.329 29.796 1.00 33.42 470 ALA A N 1
ATOM 3184 C CA . ALA A 1 418 ? 15.595 -40.127 28.812 1.00 29.63 470 ALA A CA 1
ATOM 3185 C C . ALA A 1 418 ? 15.070 -38.700 28.819 1.00 31.69 470 ALA A C 1
ATOM 3186 O O . ALA A 1 418 ? 14.558 -38.229 27.795 1.00 31.62 470 ALA A O 1
ATOM 3188 N N . SER A 1 419 ? 15.219 -37.987 29.928 1.00 29.71 471 SER A N 1
ATOM 3189 C CA . SER A 1 419 ? 14.644 -36.657 30.066 1.00 28.55 471 SER A CA 1
ATOM 3190 C C . SER A 1 419 ? 15.468 -35.567 29.406 1.00 29.93 471 SER A C 1
ATOM 3191 O O . SER A 1 419 ? 14.965 -34.447 29.257 1.00 34.06 471 SER A O 1
ATOM 3194 N N . GLU A 1 420 ? 16.721 -35.836 29.053 1.00 28.94 472 GLU A N 1
ATOM 3195 C CA . GLU A 1 420 ? 17.559 -34.797 28.472 1.00 32.68 472 GLU A CA 1
ATOM 3196 C C . GLU A 1 420 ? 17.066 -34.421 27.078 1.00 35.79 472 GLU A C 1
ATOM 3197 O O . GLU A 1 420 ? 16.895 -35.285 26.213 1.00 32.13 472 GLU A O 1
ATOM 3203 N N . SER A 1 421 ? 16.856 -33.127 26.857 1.00 31.93 473 SER A N 1
ATOM 3204 C CA . SER A 1 421 ? 16.446 -32.622 25.555 1.00 35.77 473 SER A CA 1
ATOM 3205 C C . SER A 1 421 ? 17.658 -32.353 24.669 1.00 36.21 473 SER A C 1
ATOM 3206 O O . SER A 1 421 ? 18.717 -31.934 25.147 1.00 35.09 473 SER A O 1
ATOM 3209 N N . PHE A 1 422 ? 17.499 -32.623 23.375 1.00 33.43 474 PHE A N 1
ATOM 3210 C CA . PHE A 1 422 ? 18.461 -32.236 22.352 1.00 33.47 474 PHE A CA 1
ATOM 3211 C C . PHE A 1 422 ? 17.745 -31.332 21.365 1.00 33.53 474 PHE A C 1
ATOM 3212 O O . PHE A 1 422 ? 16.747 -31.741 20.764 1.00 32.27 474 PHE A O 1
ATOM 3220 N N . THR A 1 423 ? 18.236 -30.108 21.210 1.00 33.67 475 THR A N 1
ATOM 3221 C CA . THR A 1 423 ? 17.743 -29.208 20.174 1.00 31.07 475 THR A CA 1
ATOM 3222 C C . THR A 1 423 ? 18.699 -29.345 18.997 1.00 32.87 475 THR A C 1
ATOM 3223 O O . THR A 1 423 ? 19.810 -28.807 19.007 1.00 30.54 475 THR A O 1
ATOM 3227 N N . VAL A 1 424 ? 18.266 -30.095 17.995 1.00 29.67 476 VAL A N 1
ATOM 3228 C CA . VAL A 1 424 ? 19.123 -30.474 16.879 1.00 30.28 476 VAL A CA 1
ATOM 3229 C C . VAL A 1 424 ? 18.992 -29.415 15.792 1.00 26.98 476 VAL A C 1
ATOM 3230 O O . VAL A 1 424 ? 17.869 -29.095 15.377 1.00 26.20 476 VAL A O 1
ATOM 3234 N N . PRO A 1 425 ? 20.095 -28.818 15.342 1.00 29.32 477 PRO A N 1
ATOM 3235 C CA . PRO A 1 425 ? 20.013 -27.881 14.220 1.00 31.12 477 PRO A CA 1
ATOM 3236 C C . PRO A 1 425 ? 19.436 -28.579 13.004 1.00 30.76 477 PRO A C 1
ATOM 3237 O O . PRO A 1 425 ? 19.504 -29.803 12.868 1.00 27.82 477 PRO A O 1
ATOM 3241 N N . GLN A 1 426 ? 18.829 -27.795 12.131 1.00 30.30 478 GLN A N 1
ATOM 3242 C CA . GLN A 1 426 ? 18.279 -28.363 10.913 1.00 30.48 478 GLN A CA 1
ATOM 3243 C C 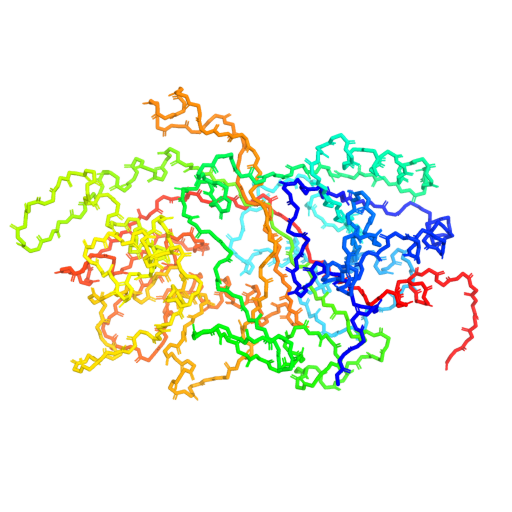. GLN A 1 426 ? 19.440 -28.808 10.026 1.00 30.95 478 GLN A C 1
ATOM 3244 O O . GLN A 1 426 ? 20.239 -27.980 9.579 1.00 35.96 478 GLN A O 1
ATOM 3250 N N . VAL A 1 427 ? 19.570 -30.117 9.807 1.00 26.17 479 VAL A N 1
ATOM 3251 C CA . VAL A 1 427 ? 20.628 -30.652 8.950 1.00 28.85 479 VAL A CA 1
ATOM 3252 C C . VAL A 1 427 ? 20.099 -31.148 7.615 1.00 26.35 479 VAL A C 1
ATOM 3253 O O . VAL A 1 427 ? 20.904 -31.489 6.727 1.00 25.53 479 VAL A O 1
ATOM 3257 N N . ILE A 1 428 ? 18.782 -31.204 7.451 1.00 24.56 480 ILE A N 1
ATOM 3258 C CA . ILE A 1 428 ? 18.127 -31.564 6.204 1.00 27.98 480 ILE A CA 1
ATOM 3259 C C . ILE A 1 428 ? 17.177 -30.433 5.859 1.00 27.01 480 ILE A C 1
ATOM 3260 O O . ILE A 1 428 ? 16.337 -30.049 6.681 1.00 26.46 480 ILE A O 1
ATOM 3265 N N . ILE A 1 429 ? 17.326 -29.883 4.663 1.00 25.23 481 ILE A N 1
ATOM 3266 C CA . ILE A 1 429 ? 16.533 -28.741 4.227 1.00 26.41 481 ILE A CA 1
ATOM 3267 C C . ILE A 1 429 ? 15.780 -29.169 2.983 1.00 28.35 481 ILE A C 1
ATOM 3268 O O . ILE A 1 429 ? 16.394 -29.620 2.007 1.00 25.39 481 ILE A O 1
ATOM 3273 N N . SER A 1 430 ? 14.456 -29.069 3.033 1.00 26.82 482 SER A N 1
ATOM 3274 C CA . SER A 1 430 ? 13.633 -29.427 1.885 1.00 29.67 482 SER A CA 1
ATOM 3275 C C . SER A 1 430 ? 13.766 -28.371 0.802 1.00 27.86 482 SER A C 1
ATOM 3276 O O . SER A 1 430 ? 13.486 -27.194 1.045 1.00 28.71 482 SER A O 1
ATOM 3279 N N . ASN A 1 431 ? 14.206 -28.786 -0.385 1.00 28.81 483 ASN A N 1
ATOM 3280 C CA . ASN A 1 431 ? 14.140 -27.945 -1.571 1.00 28.53 483 ASN A CA 1
ATOM 3281 C C . ASN A 1 431 ? 12.894 -28.232 -2.395 1.00 29.34 483 ASN A C 1
ATOM 3282 O O . ASN A 1 431 ? 12.832 -27.851 -3.570 1.00 28.92 483 ASN A O 1
ATOM 3287 N N . GLY A 1 432 ? 11.921 -28.927 -1.820 1.00 27.70 484 GLY A N 1
ATOM 3288 C CA . GLY A 1 432 ? 10.661 -29.158 -2.489 1.00 28.26 484 GLY A CA 1
ATOM 3289 C C . GLY A 1 432 ? 10.669 -30.324 -3.466 1.00 27.78 484 GLY A C 1
ATOM 3290 O O . GLY A 1 432 ? 11.632 -31.075 -3.612 1.00 29.66 484 GLY A O 1
ATOM 3291 N N . GLY A 1 433 ? 9.532 -30.474 -4.128 1.00 25.59 485 GLY A N 1
ATOM 3292 C CA . GLY A 1 433 ? 9.316 -31.588 -5.038 1.00 26.37 485 GLY A CA 1
ATOM 3293 C C . GLY A 1 433 ? 7.871 -31.610 -5.477 1.00 25.39 485 GLY A C 1
ATOM 3294 O O . GLY A 1 433 ? 7.194 -30.578 -5.475 1.00 26.18 485 GLY A O 1
ATOM 3295 N N . GLU A 1 434 ? 7.394 -32.803 -5.821 1.00 23.75 486 GLU A N 1
ATOM 3296 C CA . GLU A 1 434 ? 6.032 -32.924 -6.316 1.00 23.94 486 GLU A CA 1
ATOM 3297 C C . GLU A 1 434 ? 5.539 -34.345 -6.079 1.00 22.49 486 GLU A C 1
ATOM 3298 O O . GLU A 1 434 ? 6.328 -35.283 -5.938 1.00 24.75 486 GLU A O 1
ATOM 3304 N N . TYR A 1 435 ? 4.219 -34.485 -6.015 1.00 22.14 487 TYR A N 1
ATOM 3305 C CA . TYR A 1 435 ? 3.567 -35.783 -5.962 1.00 20.21 487 TYR A CA 1
ATOM 3306 C C . TYR A 1 435 ? 3.209 -36.223 -7.378 1.00 25.43 487 TYR A C 1
ATOM 3307 O O . TYR A 1 435 ? 2.610 -35.457 -8.137 1.00 26.36 487 TYR A O 1
ATOM 3316 N N . PHE A 1 436 ? 3.566 -37.453 -7.730 1.00 24.33 488 PHE A N 1
ATOM 3317 C CA . PHE A 1 436 ? 3.289 -37.989 -9.054 1.00 25.87 488 PHE A CA 1
ATOM 3318 C C . PHE A 1 436 ? 2.562 -39.318 -8.913 1.00 26.25 488 PHE A C 1
ATOM 3319 O O . PHE A 1 436 ? 2.487 -39.906 -7.827 1.00 25.84 488 PHE A O 1
ATOM 3327 N N . PHE A 1 437 ? 2.025 -39.790 -10.035 1.00 26.81 489 PHE A N 1
ATOM 3328 C CA . PHE A 1 437 ? 1.444 -41.123 -10.144 1.00 28.82 489 PHE A CA 1
ATOM 3329 C C . PHE A 1 437 ? 2.163 -41.861 -11.264 1.00 27.50 489 PHE A C 1
ATOM 3330 O O . PHE A 1 437 ? 2.233 -41.356 -12.385 1.00 26.66 489 PHE A O 1
ATOM 3338 N N . SER A 1 438 ? 2.702 -43.043 -10.948 1.00 30.09 490 SER A N 1
ATOM 3339 C CA . SER A 1 438 ? 3.331 -43.912 -11.932 1.00 27.58 490 SER A CA 1
ATOM 3340 C C . SER A 1 438 ? 2.290 -44.903 -12.422 1.00 29.13 490 SER A C 1
ATOM 3341 O O . SER A 1 438 ? 1.947 -45.835 -11.685 1.00 27.35 490 SER A O 1
ATOM 3344 N N . PRO A 1 439 ? 1.768 -44.760 -13.627 1.00 32.16 491 PRO A N 1
ATOM 3345 C CA . PRO A 1 439 ? 0.783 -45.720 -14.115 1.00 31.58 491 PRO A CA 1
ATOM 3346 C C . PRO A 1 439 ? 1.457 -47.026 -14.505 1.00 30.35 491 PRO A C 1
ATOM 3347 O O . PRO A 1 439 ? 2.679 -47.120 -14.647 1.00 28.94 491 PRO A O 1
ATOM 3351 N N . SER A 1 440 ? 0.622 -48.046 -14.666 1.00 32.65 492 SER A N 1
ATOM 3352 C CA . SER A 1 440 ? 1.054 -49.238 -15.369 1.00 31.32 492 SER A CA 1
ATOM 3353 C C . SER A 1 440 ? 1.513 -48.870 -16.776 1.00 30.36 492 SER A C 1
ATOM 3354 O O . SER A 1 440 ? 1.217 -47.790 -17.300 1.00 30.46 492 SER A O 1
ATOM 3357 N N . ILE A 1 441 ? 2.249 -49.791 -17.395 1.00 30.04 493 ILE A N 1
ATOM 3358 C CA . ILE A 1 441 ? 2.817 -49.491 -18.700 1.00 33.34 493 ILE A CA 1
ATOM 3359 C C . ILE A 1 441 ? 1.714 -49.360 -19.742 1.00 31.93 493 ILE A C 1
ATOM 3360 O O . ILE A 1 441 ? 1.710 -48.411 -20.531 1.00 33.56 493 ILE A O 1
ATOM 3365 N N . THR A 1 442 ? 0.730 -50.268 -19.729 1.00 34.06 494 THR A N 1
ATOM 3366 C CA . THR A 1 442 ? -0.400 -50.133 -20.652 1.00 35.97 494 THR A CA 1
ATOM 3367 C C . THR A 1 442 ? -1.163 -48.836 -20.401 1.00 35.22 494 THR A C 1
ATOM 3368 O O . THR A 1 442 ? -1.551 -48.140 -21.348 1.00 35.27 494 THR A O 1
ATOM 3372 N N . ALA A 1 443 ? -1.362 -48.480 -19.127 1.00 32.30 495 ALA A N 1
ATOM 3373 C CA . ALA A 1 443 ? -2.075 -47.250 -18.810 1.00 28.57 495 ALA A CA 1
ATOM 3374 C C . ALA A 1 443 ? -1.370 -46.038 -19.400 1.00 31.88 495 ALA A C 1
ATOM 3375 O O . ALA A 1 443 ? -2.022 -45.086 -19.843 1.00 32.42 495 ALA A O 1
ATOM 3377 N N . ILE A 1 444 ? -0.038 -46.049 -19.412 1.00 27.50 496 ILE A N 1
ATOM 3378 C CA . ILE A 1 444 ? 0.679 -44.973 -20.077 1.00 29.61 496 ILE A CA 1
ATOM 3379 C C . ILE A 1 444 ? 0.198 -44.849 -21.518 1.00 31.60 496 ILE A C 1
ATOM 3380 O O . ILE A 1 444 ? -0.142 -43.758 -21.986 1.00 30.74 496 ILE A O 1
ATOM 3385 N N . VAL A 1 445 ? 0.092 -45.980 -22.212 1.00 31.62 497 VAL A N 1
ATOM 3386 C CA . VAL A 1 445 ? -0.252 -45.958 -23.633 1.00 36.39 497 VAL A CA 1
ATOM 3387 C C . VAL A 1 445 ? -1.752 -45.798 -23.825 1.00 40.12 497 VAL A C 1
ATOM 3388 O O . VAL A 1 445 ? -2.206 -45.001 -24.655 1.00 45.35 497 VAL A O 1
ATOM 3392 N N . GLU A 1 446 ? -2.544 -46.554 -23.060 1.00 40.60 498 GLU A N 1
ATOM 3393 C CA . GLU A 1 446 ? -3.973 -46.642 -23.328 1.00 42.69 498 GLU A CA 1
ATOM 3394 C C . GLU A 1 446 ? -4.744 -45.438 -22.807 1.00 44.85 498 GLU A C 1
ATOM 3395 O O . GLU A 1 446 ? -5.757 -45.059 -23.405 1.00 47.27 498 GLU A O 1
ATOM 3401 N N . LYS A 1 447 ? -4.299 -44.816 -21.717 1.00 39.00 499 LYS A N 1
ATOM 3402 C CA . LYS A 1 447 ? -4.993 -43.647 -21.196 1.00 39.47 499 LYS A CA 1
ATOM 3403 C C . LYS A 1 447 ? -4.229 -42.357 -21.463 1.00 40.47 499 LYS A C 1
ATOM 3404 O O . LYS A 1 447 ? -4.749 -41.458 -22.132 1.00 45.93 499 LYS A O 1
ATOM 3410 N N . PHE A 1 448 ? -2.992 -42.246 -20.974 1.00 36.73 500 PHE A N 1
ATOM 3411 C CA . PHE A 1 448 ? -2.299 -40.965 -21.036 1.00 32.61 500 PHE A CA 1
ATOM 3412 C C . PHE A 1 448 ? -1.874 -40.586 -22.451 1.00 33.71 500 PHE A C 1
ATOM 3413 O O . PHE A 1 448 ? -1.665 -39.400 -22.722 1.00 32.95 500 PHE A O 1
ATOM 3421 N N . ALA A 1 449 ? -1.764 -41.549 -23.358 1.00 33.45 501 ALA A N 1
ATOM 3422 C CA . ALA A 1 449 ? -1.430 -41.261 -24.748 1.00 35.55 501 ALA A CA 1
ATOM 3423 C C . ALA A 1 449 ? -2.622 -41.468 -25.685 1.00 37.56 501 ALA A C 1
ATOM 3424 O O . ALA A 1 449 ? -2.443 -41.726 -26.878 1.00 40.59 501 ALA A O 1
ATOM 3426 N N . ALA A 1 450 ? -3.842 -41.332 -25.170 1.00 36.04 502 ALA A N 1
ATOM 3427 C CA . ALA A 1 450 ? -5.038 -41.573 -25.973 1.00 39.47 502 ALA A CA 1
ATOM 3428 C C . ALA A 1 450 ? -5.191 -40.488 -27.036 1.00 46.86 502 ALA A C 1
ATOM 3429 O O . ALA A 1 450 ? -5.394 -39.313 -26.709 1.00 44.87 502 ALA A O 1
ATOM 3431 N N . LEU A 1 451 ? -5.112 -40.884 -28.309 1.00 48.58 503 LEU A N 1
ATOM 3432 C CA . LEU A 1 451 ? -5.121 -39.925 -29.410 1.00 50.38 503 LEU A CA 1
ATOM 3433 C C . LEU A 1 451 ? -6.502 -39.710 -30.016 1.00 52.50 503 LEU A C 1
ATOM 3434 O O . LEU A 1 451 ? -6.768 -38.630 -30.562 1.00 51.55 503 LEU A O 1
ATOM 3439 N N . GLU A 1 452 ? -7.388 -40.702 -29.937 1.00 49.68 504 GLU A N 1
ATOM 3440 C CA . GLU A 1 452 ? -8.722 -40.579 -30.506 1.00 48.81 504 GLU A CA 1
ATOM 3441 C C . GLU A 1 452 ? -9.704 -40.099 -29.438 1.00 51.88 504 GLU A C 1
ATOM 3442 O O . GLU A 1 452 ? -9.318 -39.639 -28.359 1.00 50.60 504 GLU A O 1
ATOM 3448 N N . HIS A 1 453 ? -10.997 -40.194 -29.740 1.00 46.81 505 HIS A N 1
ATOM 3449 C CA . HIS A 1 453 ? -12.056 -39.771 -28.830 1.00 43.75 505 HIS A CA 1
ATOM 3450 C C . HIS A 1 453 ? -13.168 -40.813 -28.828 1.00 44.66 505 HIS A C 1
ATOM 3451 O O . HIS A 1 453 ? -14.355 -40.503 -28.947 1.00 40.63 505 HIS A O 1
ATOM 3458 N N . HIS A 1 454 ? -12.771 -42.079 -28.714 1.00 44.84 506 HIS A N 1
ATOM 3459 C CA . HIS A 1 454 ? -13.738 -43.149 -28.536 1.00 43.07 506 HIS A CA 1
ATOM 3460 C C . HIS A 1 454 ? -14.469 -42.941 -27.221 1.00 49.90 506 HIS A C 1
ATOM 3461 O O . HIS A 1 454 ? -13.850 -42.660 -26.190 1.00 59.89 506 HIS A O 1
ATOM 3468 N N . HIS A 1 455 ? -15.788 -43.053 -27.257 1.00 43.02 507 HIS A N 1
ATOM 3469 C CA . HIS A 1 455 ? -16.553 -42.813 -26.048 1.00 48.63 507 HIS A CA 1
ATOM 3470 C C . HIS A 1 455 ? -16.576 -44.074 -25.194 1.00 53.37 507 HIS A C 1
ATOM 3471 O O . HIS A 1 455 ? -16.274 -45.176 -25.666 1.00 57.23 507 HIS A O 1
ATOM 3478 N N . HIS A 1 456 ? -16.909 -43.896 -23.917 1.00 54.85 508 HIS A N 1
ATOM 3479 C CA . HIS A 1 456 ? -16.903 -44.995 -22.949 1.00 59.64 508 HIS A CA 1
ATOM 3480 C C . HIS A 1 456 ? -18.037 -44.839 -21.941 1.00 55.62 508 HIS A C 1
ATOM 3481 O O . HIS A 1 456 ? -18.697 -45.814 -21.576 1.00 60.17 508 HIS A O 1
#